Protein 5YAX (pdb70)

Solvent-accessible surface area: 19482 Å² total; per-residue (Å²): 207,24,124,12,120,20,67,34,74,36,111,12,141,60,95,100,64,0,50,1,45,0,20,12,63,60,35,53,1,38,23,133,68,0,10,0,3,0,0,8,34,5,64,23,73,2,20,40,9,0,0,40,0,41,66,80,90,137,76,58,71,41,32,15,104,84,2,120,113,51,6,51,2,67,45,49,84,108,148,38,41,0,14,0,35,0,54,66,3,51,85,112,0,36,2,43,0,11,0,0,27,5,45,166,36,4,4,51,31,32,3,150,25,21,88,0,54,4,87,74,56,4,7,3,44,5,59,23,68,3,75,75,52,90,138,14,80,1,58,1,46,11,28,86,30,0,0,33,67,78,134,0,13,0,0,14,12,75,53,63,68,17,3,99,12,3,0,68,14,26,95,96,89,31,119,74,13,59,115,30,6,42,13,60,69,91,54,57,46,2,32,0,7,0,75,27,1,87,71,115,1,44,10,38,0,1,0,4,0,64,4,53,94,69,64,5,19,4,9,7,26,2,0,71,3,12,10,136,208,24,110,10,147,37,70,39,62,46,89,11,104,46,82,99,60,0,62,1,46,0,23,13,72,64,35,58,1,39,22,173,50,0,0,0,2,0,0,3,27,7,34,13,30,21,11,19,8,2,0,2,0,18,74,52,105,129,74,54,68,37,44,10,94,64,1,113,113,57,9,47,0,84,34,46,84,101,144,35,38,0,35,2,71,2,53,57,0,56,19,69,2,11,0,18,0,10,0,0,22,1,66,94,7,5,5,47,27,28,1,172,25,22,66,0,32,0,16,98,90,70,33,6,86,15,45,69,60,20,64,4,55,86,61,88,157,16,82,1,61,1,53,28,45,82,30,2,0,35,52,29,71,0,8,0,0,13,12,88,59,83,77,16,3,112,17,3,0,55,14,25,88,88,87,32,122,77,13,62,111,45,8,38,12,59,59,86,56,54,47,3,39,0,6,0,48,31,3,64,73,129,2,74,8,14,0,19,0,3,0,19,1,59,86,49,60,5,18,4,8,2,50,12,0,55,3,53,21,127,10,86,3,18,92,20,53,70

InterPro domains:
  IPR000349 Large envelope protein S [MF_04075] (12-400)
  IPR000349 Large envelope protein S [PF00695] (1-400)

B-factor: mean 15.21, std 7.76, range [2.43, 72.55]

Radius of gyration: 22.63 Å; Cα contacts (8 Å, |Δi|>4): 1446; chains: 3; bounding box: 68×48×47 Å

Structure (mmCIF, N/CA/C/O backbone):
data_5YAX
#
_entry.id   5YAX
#
_cell.length_a   142.670
_cell.length_b   55.662
_cell.length_c   67.696
_cell.angle_alpha   90.00
_cell.angle_beta   90.00
_cell.angle_gamma   90.00
#
_symmetry.space_group_name_H-M   'P 21 21 2'
#
loop_
_entity.id
_entity.type
_entity.pdbx_description
1 polymer 'scFv1 antibody'
2 polymer 'Large envelope protein'
3 non-polymer 'SODIUM ION'
4 water water
#
loop_
_atom_site.group_PDB
_atom_site.id
_atom_site.type_symbol
_atom_site.label_atom_id
_atom_site.label_alt_id
_atom_site.label_comp_id
_atom_site.label_asym_id
_atom_site.label_entity_id
_atom_site.label_seq_id
_atom_site.pdbx_PDB_ins_code
_atom_site.Cartn_x
_atom_site.Cartn_y
_atom_site.Cartn_z
_atom_site.occupancy
_atom_site.B_iso_or_equiv
_atom_site.auth_seq_id
_atom_site.auth_comp_id
_atom_site.auth_asym_id
_atom_site.auth_atom_id
_atom_site.pdbx_PDB_model_num
ATOM 1 N N . GLN A 1 2 ? -54.054 -7.983 28.216 1.00 24.55 1 GLN A N 1
ATOM 2 C CA . GLN A 1 2 ? -54.647 -7.588 29.487 1.00 31.73 1 GLN A CA 1
ATOM 3 C C . GLN A 1 2 ? -54.356 -8.628 30.565 1.00 31.94 1 GLN A C 1
ATOM 4 O O . GLN A 1 2 ? -54.312 -8.312 31.754 1.00 26.20 1 GLN A O 1
ATOM 10 N N . VAL A 1 3 ? -54.155 -9.871 30.138 1.00 23.45 2 VAL A N 1
ATOM 11 C CA . VAL A 1 3 ? -53.806 -10.951 31.053 1.00 20.97 2 VAL A CA 1
ATOM 12 C C . VAL A 1 3 ? -52.299 -10.988 31.283 1.00 18.11 2 VAL A C 1
ATOM 13 O O . VAL A 1 3 ? -51.518 -10.954 30.333 1.00 23.18 2 VAL A O 1
ATOM 17 N N . GLN A 1 4 ? -51.893 -11.056 32.547 1.00 17.55 3 GLN A N 1
ATOM 18 C CA . GLN A 1 4 ? -50.475 -11.079 32.887 1.00 15.12 3 GLN A CA 1
ATOM 19 C C . GLN A 1 4 ? -50.115 -12.299 33.725 1.00 12.60 3 GLN A C 1
ATOM 20 O O . GLN A 1 4 ? -50.768 -12.595 34.726 1.00 9.47 3 GLN A O 1
ATOM 26 N N . LEU A 1 5 ? -49.068 -13.003 33.308 1.00 13.35 4 LEU A N 1
ATOM 27 C CA . LEU A 1 5 ? -48.579 -14.161 34.044 1.00 9.36 4 LEU A CA 1
ATOM 28 C C . LEU A 1 5 ? -47.275 -13.829 34.759 1.00 13.78 4 LEU A C 1
ATOM 29 O O . LEU A 1 5 ? -46.290 -13.449 34.126 1.00 15.88 4 LEU A O 1
ATOM 34 N N . GLN A 1 6 ? -47.274 -13.971 36.079 1.00 11.61 5 GLN A N 1
ATOM 35 C CA . GLN A 1 6 ? -46.087 -13.683 36.874 1.00 12.32 5 GLN A CA 1
ATOM 36 C C . GLN A 1 6 ? -45.398 -14.960 37.334 1.00 12.80 5 GLN A C 1
ATOM 37 O O . GLN A 1 6 ? -45.971 -15.750 38.084 1.00 14.54 5 GLN A O 1
ATOM 43 N N . GLN A 1 7 ? -44.163 -15.155 36.883 1.00 11.69 6 GLN A N 1
ATOM 44 C CA . GLN A 1 7 ? -43.394 -16.337 37.251 1.00 12.70 6 GLN A CA 1
ATOM 45 C C . GLN A 1 7 ? -42.492 -16.063 38.448 1.00 14.57 6 GLN A C 1
ATOM 46 O O . GLN A 1 7 ? -41.997 -14.950 38.625 1.00 21.37 6 GLN A O 1
ATOM 52 N N . SER A 1 8 ? -42.281 -17.091 39.263 1.00 15.87 7 SER A N 1
ATOM 53 C CA . SER A 1 8 ? -41.407 -16.987 40.423 1.00 15.94 7 SER A CA 1
ATOM 54 C C . SER A 1 8 ? -40.930 -18.368 40.859 1.00 19.03 7 SER A C 1
ATOM 55 O O . SER A 1 8 ? -41.590 -19.373 40.595 1.00 18.54 7 SER A O 1
ATOM 58 N N . GLY A 1 9 ? -39.782 -18.411 41.525 1.00 23.04 8 GLY A N 1
ATOM 59 C CA . GLY A 1 9 ? -39.219 -19.666 41.989 1.00 20.18 8 GLY A CA 1
ATOM 60 C C . GLY A 1 9 ? -37.703 -19.662 41.972 1.00 18.75 8 GLY A C 1
ATOM 61 O O . GLY A 1 9 ? -37.091 -18.800 41.340 1.00 16.12 8 GLY A O 1
ATOM 62 N N . PRO A 1 10 ? -37.090 -20.629 42.672 1.00 22.26 9 PRO A N 1
ATOM 63 C CA . PRO A 1 10 ? -35.632 -20.770 42.772 1.00 20.44 9 PRO A CA 1
ATOM 64 C C . PRO A 1 10 ? -34.956 -20.919 41.412 1.00 22.94 9 PRO A C 1
ATOM 65 O O . PRO A 1 10 ? -35.529 -21.509 40.496 1.00 18.17 9 PRO A O 1
ATOM 69 N N . GLY A 1 11 ? -33.745 -20.384 41.292 1.00 25.85 11 GLY A N 1
ATOM 70 C CA . GLY A 1 11 ? -32.987 -20.476 40.058 1.00 24.03 11 GLY A CA 1
ATOM 71 C C . GLY A 1 11 ? -32.040 -21.659 40.049 1.00 20.60 11 GLY A C 1
ATOM 72 O O . GLY A 1 11 ? -31.716 -22.200 38.992 1.00 23.45 11 GLY A O 1
ATOM 73 N N . LEU A 1 12 ? -31.589 -22.060 41.233 1.00 19.72 12 LEU A N 1
ATOM 74 C CA . LEU A 1 12 ? -30.699 -23.208 41.357 1.00 24.77 12 LEU A CA 1
ATOM 75 C C . LEU A 1 12 ? -31.309 -24.280 42.251 1.00 20.60 12 LEU A C 1
ATOM 76 O O . LEU A 1 12 ? -31.679 -24.012 43.394 1.00 20.89 12 LEU A O 1
ATOM 81 N N . VAL A 1 13 ? -31.409 -25.495 41.722 1.00 15.00 13 VAL A N 1
ATOM 82 C CA . VAL A 1 13 ? -31.983 -26.611 42.463 1.00 17.47 13 VAL A CA 1
ATOM 83 C C . VAL A 1 13 ? -31.002 -27.776 42.551 1.00 20.99 13 VAL A C 1
ATOM 84 O O . VAL A 1 13 ? -30.425 -28.188 41.545 1.00 20.88 13 VAL A O 1
ATOM 88 N N . LYS A 1 14 ? -30.810 -28.297 43.759 1.00 23.89 14 LYS A N 1
ATOM 89 C CA . LYS A 1 14 ? -29.970 -29.471 43.958 1.00 21.70 14 LYS A CA 1
ATOM 90 C C . LYS A 1 14 ? -30.655 -30.707 43.386 1.00 21.09 14 LYS A C 1
ATOM 91 O O . LYS A 1 14 ? -31.879 -30.816 43.438 1.00 23.04 14 LYS A O 1
ATOM 97 N N . PRO A 1 15 ? -29.866 -31.636 42.824 1.00 24.87 15 PRO A N 1
ATOM 98 C CA . PRO A 1 15 ? -30.397 -32.887 42.270 1.00 23.26 15 PRO A CA 1
ATOM 99 C C . PRO A 1 15 ? -31.171 -33.704 43.303 1.00 23.04 15 PRO A C 1
ATOM 100 O O . PRO A 1 15 ? -30.998 -33.489 44.504 1.00 25.88 15 PRO A O 1
ATOM 104 N N . SER A 1 16 ? -32.019 -34.614 42.828 1.00 18.85 16 SER A N 1
ATOM 105 C CA . SER A 1 16 ? -32.837 -35.471 43.687 1.00 25.89 16 SER A CA 1
ATOM 106 C C . SER A 1 16 ? -33.790 -34.667 44.572 1.00 26.84 16 SER A C 1
ATOM 107 O O . SER A 1 16 ? -34.292 -35.172 45.577 1.00 27.48 16 SER A O 1
ATOM 110 N N . GLN A 1 17 ? -34.040 -33.418 44.190 1.00 21.83 17 GLN A N 1
ATOM 111 C CA . GLN A 1 17 ? -34.950 -32.554 44.932 1.00 18.48 17 GLN A CA 1
ATOM 112 C C . GLN A 1 17 ? -36.097 -32.090 44.040 1.00 17.88 17 GLN A C 1
ATOM 113 O O . GLN A 1 17 ? -36.185 -32.480 42.876 1.00 18.26 17 GLN A O 1
ATOM 119 N N . THR A 1 18 ? -36.968 -31.251 44.590 1.00 17.81 18 THR A N 1
ATOM 120 C CA . THR A 1 18 ? -38.157 -30.805 43.872 1.00 17.73 18 THR A CA 1
ATOM 121 C C . THR A 1 18 ? -38.030 -29.365 43.380 1.00 12.00 18 THR A C 1
ATOM 122 O O . THR A 1 18 ? -37.648 -28.472 44.135 1.00 8.47 18 THR A O 1
ATOM 126 N N . LEU A 1 19 ? -38.348 -29.150 42.108 1.00 12.84 19 LEU A N 1
ATOM 127 C CA . LEU A 1 19 ? -38.399 -27.805 41.549 1.00 13.32 19 LEU A CA 1
ATOM 128 C C . LEU A 1 19 ? -39.800 -27.222 41.696 1.00 14.09 19 LEU A C 1
ATOM 129 O O . LEU A 1 19 ? -40.763 -27.756 41.148 1.00 16.79 19 LEU A O 1
ATOM 134 N N . SER A 1 20 ? -39.909 -26.127 42.441 1.00 12.81 20 SER A N 1
ATOM 135 C CA . SER A 1 20 ? -41.193 -25.463 42.634 1.00 13.09 20 SER A CA 1
ATOM 136 C C . SER A 1 20 ? -41.227 -24.110 41.929 1.00 12.52 20 SER A C 1
ATOM 137 O O . SER A 1 20 ? -40.491 -23.192 42.290 1.00 11.78 20 SER A O 1
ATOM 140 N N . LEU A 1 21 ? -42.084 -23.999 40.920 1.00 15.40 21 LEU A N 1
ATOM 141 C CA . LEU A 1 21 ? -42.245 -22.755 40.174 1.00 11.94 21 LEU A CA 1
ATOM 142 C C . LEU A 1 21 ? -43.709 -22.336 40.148 1.00 10.68 21 LEU A C 1
ATOM 143 O O . LEU A 1 21 ? -44.579 -23.136 39.813 1.00 12.42 21 LEU A O 1
ATOM 148 N N . THR A 1 22 ? -43.979 -21.083 40.498 1.00 11.80 22 THR A N 1
ATOM 149 C CA . THR A 1 22 ? -45.350 -20.588 40.550 1.00 10.95 22 THR A CA 1
ATOM 150 C C . THR A 1 22 ? -45.652 -19.633 39.404 1.00 14.86 22 THR A C 1
ATOM 151 O O . THR A 1 22 ? -44.771 -18.913 38.934 1.00 13.62 22 THR A O 1
ATOM 155 N N . CYS A 1 23 ? -46.903 -19.623 38.959 1.00 17.18 23 CYS A N 1
ATOM 156 C CA . CYS A 1 23 ? -47.311 -18.705 37.905 1.00 12.36 23 CYS A CA 1
ATOM 157 C C . CYS A 1 23 ? -48.535 -17.911 38.339 1.00 15.18 23 CYS A C 1
ATOM 158 O O . CYS A 1 23 ? -49.667 -18.401 38.267 1.00 10.09 23 CYS A O 1
ATOM 161 N N . GLY A 1 24 ? -48.290 -16.688 38.802 1.00 9.60 24 GLY A N 1
ATOM 162 C CA . GLY A 1 24 ? -49.351 -15.820 39.272 1.00 6.78 24 GLY A CA 1
ATOM 163 C C . GLY A 1 24 ? -50.192 -15.267 38.141 1.00 7.13 24 GLY A C 1
ATOM 164 O O . GLY A 1 24 ? -49.664 -14.735 37.165 1.00 9.93 24 GLY A O 1
ATOM 165 N N . ILE A 1 25 ? 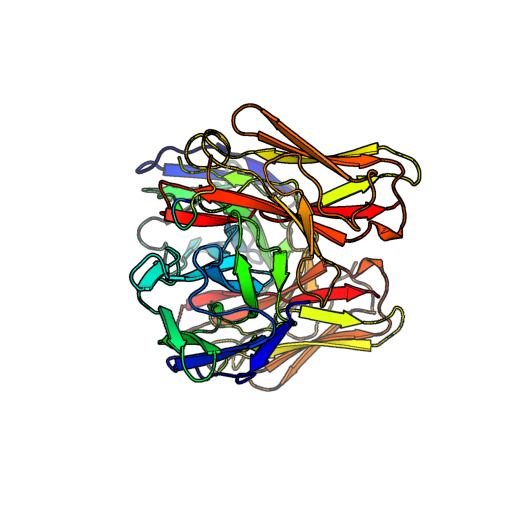-51.508 -15.386 38.278 1.00 6.15 25 ILE A N 1
ATOM 166 C CA . ILE A 1 25 ? -52.428 -14.949 37.237 1.00 7.73 25 ILE A CA 1
ATOM 167 C C . ILE A 1 25 ? -53.203 -13.703 37.648 1.00 10.06 25 ILE A C 1
ATOM 168 O O . ILE A 1 25 ? -53.751 -13.634 38.748 1.00 7.71 25 ILE A O 1
ATOM 173 N N . SER A 1 26 ? -53.242 -12.721 36.754 1.00 8.34 26 SER A N 1
ATOM 174 C CA . SER A 1 26 ? -54.036 -11.518 36.960 1.00 13.37 26 SER A CA 1
ATOM 175 C C . SER A 1 26 ? -54.661 -11.082 35.638 1.00 14.65 26 SER A C 1
ATOM 176 O O . SER A 1 26 ? -54.033 -11.181 34.583 1.00 14.95 26 SER A O 1
ATOM 179 N N . GLY A 1 27 ? -55.901 -10.607 35.700 1.00 10.33 27 GLY A N 1
ATOM 180 C CA . GLY A 1 27 ? -56.629 -10.226 34.505 1.00 11.32 27 GLY A CA 1
ATOM 181 C C . GLY A 1 27 ? -57.409 -11.396 33.941 1.00 13.42 27 GLY A C 1
ATOM 182 O O . GLY A 1 27 ? -58.128 -11.263 32.950 1.00 10.31 27 GLY A O 1
ATOM 183 N N . ASP A 1 28 ? -57.263 -12.550 34.584 1.00 12.03 28 ASP A N 1
ATOM 184 C CA . ASP A 1 28 ? -57.955 -13.763 34.170 1.00 9.81 28 ASP A CA 1
ATOM 185 C C . ASP A 1 28 ? -58.141 -14.679 35.374 1.00 12.51 28 ASP A C 1
ATOM 186 O O . ASP A 1 28 ? -57.530 -14.468 36.422 1.00 10.88 28 ASP A O 1
ATOM 191 N N . SER A 1 29 ? -58.986 -15.694 35.225 1.00 10.54 29 SER A N 1
ATOM 192 C CA . SER A 1 29 ? -59.239 -16.636 36.308 1.00 11.48 29 SER A CA 1
ATOM 193 C C . SER A 1 29 ? -58.626 -17.999 36.009 1.00 11.83 29 SER A C 1
ATOM 194 O O . SER A 1 29 ? -58.643 -18.461 34.869 1.00 12.54 29 SER A O 1
ATOM 197 N N . VAL A 1 30 ? -58.089 -18.640 37.042 1.00 10.77 30 VAL A N 1
ATOM 198 C CA . VAL A 1 30 ? -57.490 -19.961 36.899 1.00 10.03 30 VAL A CA 1
ATOM 199 C C . VAL A 1 30 ? -58.573 -21.003 36.614 1.00 11.08 30 VAL A C 1
ATOM 200 O O . VAL A 1 30 ? -58.293 -22.090 36.108 1.00 9.08 30 VAL A O 1
ATOM 204 N N . SER A 1 31 ? -59.81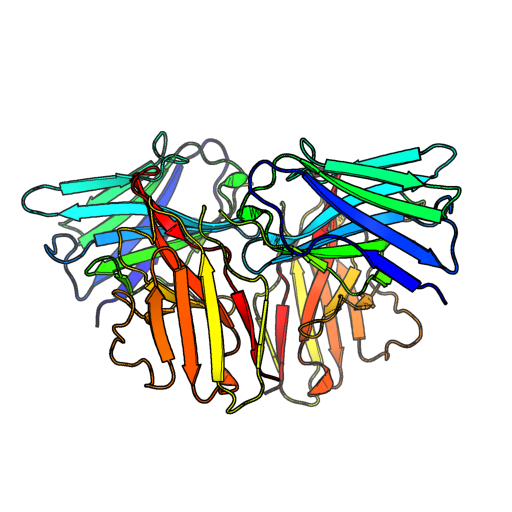8 -20.652 36.923 1.00 14.74 31 SER A N 1
ATOM 205 C CA . SER A 1 31 ? -60.949 -21.546 36.707 1.00 14.04 31 SER A CA 1
ATOM 206 C C . SER A 1 31 ? -61.666 -21.250 35.390 1.00 8.19 31 SER A C 1
ATOM 207 O O . SER A 1 31 ? -62.802 -21.678 35.187 1.00 7.68 31 SER A O 1
ATOM 210 N N . SER A 1 32 ? -60.999 -20.518 34.501 1.00 7.39 34 SER A N 1
ATOM 211 C CA . SER A 1 32 ? -61.594 -20.131 33.225 1.00 8.76 34 SER A CA 1
ATOM 212 C C . SER A 1 32 ? -61.910 -21.348 32.358 1.00 12.12 34 SER A C 1
ATOM 213 O O . SER A 1 32 ? -61.061 -22.216 32.150 1.00 7.88 34 SER A O 1
ATOM 216 N N . LYS A 1 33 ? -63.139 -21.397 31.852 1.00 10.96 35 LYS A N 1
ATOM 217 C CA . LYS A 1 33 ? -63.620 -22.539 31.081 1.00 12.45 35 LYS A CA 1
ATOM 218 C C . LYS A 1 33 ? -63.079 -22.558 29.654 1.00 12.49 35 LYS A C 1
ATOM 219 O O . LYS A 1 33 ? -63.237 -23.547 28.939 1.00 8.90 35 LYS A O 1
ATOM 225 N N . SER A 1 34 ? -62.447 -21.465 29.239 1.00 12.73 36 SER A N 1
ATOM 226 C CA . SER A 1 34 ? -61.929 -21.362 27.878 1.00 12.07 36 SER A CA 1
ATOM 227 C C . SER A 1 34 ? -60.405 -21.330 27.854 1.00 13.86 36 SER A C 1
ATOM 228 O O . SER A 1 34 ? -59.796 -21.269 26.786 1.00 16.26 36 SER A O 1
ATOM 231 N N . ALA A 1 35 ? -59.794 -21.376 29.032 1.00 8.31 37 ALA A N 1
ATOM 232 C CA . ALA A 1 35 ? -58.345 -21.262 29.136 1.00 10.72 37 ALA A CA 1
ATOM 233 C C . ALA A 1 35 ? -57.692 -22.530 29.679 1.00 11.91 37 ALA A C 1
ATOM 234 O O . ALA A 1 35 ? -58.299 -23.283 30.441 1.00 8.08 37 ALA A O 1
ATOM 236 N N . ALA A 1 36 ? -56.448 -22.754 29.269 1.00 13.08 38 ALA A N 1
ATOM 237 C CA . ALA A 1 36 ? -55.627 -23.828 29.811 1.00 10.84 38 ALA A CA 1
ATOM 238 C C . ALA A 1 36 ? -54.316 -23.240 30.316 1.00 10.81 38 ALA A C 1
ATOM 239 O O . ALA A 1 36 ? -53.825 -22.252 29.773 1.00 13.35 38 ALA A O 1
ATOM 241 N N . TRP A 1 37 ? -53.750 -23.842 31.356 1.00 7.86 39 TRP A N 1
ATOM 242 C CA . TRP A 1 37 ? -52.554 -23.291 31.981 1.00 7.35 39 TRP A CA 1
ATOM 243 C C . TRP A 1 37 ? -51.369 -24.239 31.843 1.00 6.97 39 TRP A C 1
ATOM 244 O O . TRP A 1 37 ? -51.309 -25.282 32.494 1.00 6.80 39 TRP A O 1
ATOM 255 N N . ASN A 1 38 ? -50.424 -23.855 30.990 1.00 6.91 40 ASN A N 1
ATOM 256 C CA . ASN A 1 38 ? -49.347 -24.741 30.567 1.00 6.79 40 ASN A CA 1
ATOM 257 C C . ASN A 1 38 ? -47.986 -24.417 31.176 1.00 7.88 40 ASN A C 1
ATOM 258 O O . ASN A 1 38 ? -47.761 -23.321 31.688 1.00 5.62 40 ASN A O 1
ATOM 263 N N . TRP A 1 39 ? -47.085 -25.391 31.107 1.00 6.52 41 TRP A N 1
ATOM 264 C CA . TRP A 1 39 ? -45.688 -25.192 31.471 1.00 5.96 41 TRP A CA 1
ATOM 265 C C . TRP A 1 39 ? -44.789 -25.713 30.356 1.00 6.14 41 TRP A C 1
ATOM 266 O O . TRP A 1 39 ? -44.892 -26.871 29.954 1.00 7.12 41 TRP A O 1
ATOM 277 N N . ILE A 1 40 ? -43.918 -24.849 29.849 1.00 7.43 42 ILE A N 1
ATOM 278 C CA . ILE A 1 40 ? -43.001 -25.223 28.780 1.00 7.15 42 ILE A CA 1
ATOM 279 C C . ILE A 1 40 ? -41.573 -24.871 29.176 1.00 7.99 42 ILE A C 1
ATOM 280 O O . ILE A 1 40 ? -41.320 -23.789 29.701 1.00 8.25 42 ILE A O 1
ATOM 285 N N . ARG A 1 41 ? -40.641 -25.787 28.936 1.00 8.26 43 ARG A N 1
ATOM 286 C CA . ARG A 1 41 ? -39.237 -25.504 29.206 1.00 8.42 43 ARG A CA 1
ATOM 287 C C . ARG A 1 41 ? -38.423 -25.522 27.919 1.00 8.51 43 ARG A C 1
ATOM 288 O O . ARG A 1 41 ? -38.772 -26.209 26.959 1.00 10.57 43 ARG A O 1
ATOM 296 N N . GLN A 1 42 ? -37.340 -24.754 27.904 1.00 9.49 44 GLN A N 1
ATOM 297 C CA . GLN A 1 42 ? -36.490 -24.661 26.726 1.00 13.08 44 GLN A CA 1
ATOM 298 C C . GLN A 1 42 ? -35.047 -25.009 27.072 1.00 13.57 44 GLN A C 1
ATOM 299 O O . GLN A 1 42 ? -34.279 -24.153 27.511 1.00 14.54 44 GLN A O 1
ATOM 305 N N . SER A 1 43 ? -34.691 -26.274 26.876 1.00 21.37 45 SER A N 1
ATOM 306 C CA . SER A 1 43 ? -33.340 -26.746 27.146 1.00 17.90 45 SER A CA 1
ATOM 307 C C . SER A 1 43 ? -32.340 -26.100 26.194 1.00 17.51 45 SER A C 1
ATOM 308 O O . SER A 1 43 ? -32.630 -25.926 25.011 1.00 19.97 45 SER A O 1
ATOM 311 N N . PRO A 1 44 ? -31.155 -25.743 26.712 1.00 21.85 46 PRO A N 1
ATOM 312 C CA . PRO A 1 44 ? -30.112 -25.096 25.907 1.00 16.21 46 PRO A CA 1
ATOM 313 C C . PRO A 1 44 ? -29.535 -26.007 24.825 1.00 21.64 46 PRO A C 1
ATOM 314 O O . PRO A 1 44 ? -28.762 -25.539 23.989 1.00 20.89 46 PRO A O 1
ATOM 318 N N . SER A 1 45 ? -29.908 -27.284 24.838 1.00 22.15 47 SER A N 1
ATOM 319 C CA . SER A 1 45 ? -29.388 -28.235 23.862 1.00 24.52 47 SER A CA 1
ATOM 320 C C . SER A 1 45 ? -30.471 -29.151 23.294 1.00 25.45 47 SER A C 1
ATOM 321 O O . SER A 1 45 ? -30.178 -30.034 22.489 1.00 28.36 47 SER A O 1
ATOM 324 N N . ARG A 1 46 ? -31.717 -28.941 23.708 1.00 23.80 48 ARG A N 1
ATOM 325 C CA . ARG A 1 46 ? -32.822 -29.772 23.233 1.00 18.94 48 ARG A CA 1
ATOM 326 C C . ARG A 1 46 ? -33.973 -28.943 22.663 1.00 18.18 48 ARG A C 1
ATOM 327 O O . ARG A 1 46 ? -34.710 -29.412 21.796 1.00 22.22 48 ARG A O 1
ATOM 335 N N . GLY A 1 47 ? -34.129 -27.718 23.155 1.00 20.20 49 GLY A N 1
ATOM 336 C CA . GLY A 1 47 ? -35.132 -26.810 22.624 1.00 18.99 49 GLY A CA 1
ATOM 337 C C . GLY A 1 47 ? -36.455 -26.823 23.367 1.00 17.98 49 GLY A C 1
ATOM 338 O O . GLY A 1 47 ? -36.526 -27.244 24.523 1.00 13.78 49 GLY A O 1
ATOM 339 N N . LEU A 1 48 ? -37.505 -26.356 22.695 1.00 15.95 50 LEU A N 1
ATOM 340 C CA . LEU A 1 48 ? -38.839 -26.268 23.286 1.00 11.19 50 LEU A CA 1
ATOM 341 C C . LEU A 1 48 ? -39.368 -27.637 23.700 1.00 14.04 50 LEU A C 1
ATOM 342 O O . LEU A 1 48 ? -39.250 -28.611 22.956 1.00 14.51 50 LEU A O 1
ATOM 347 N N . GLU A 1 49 ? -39.958 -27.700 24.889 1.00 10.33 51 GLU A N 1
ATOM 348 C CA . GLU A 1 49 ? -40.440 -28.962 25.435 1.00 13.32 51 GLU A CA 1
ATOM 349 C C . GLU A 1 49 ? -41.676 -28.759 26.307 1.00 11.75 51 GLU A C 1
ATOM 350 O O . GLU A 1 49 ? -41.585 -28.250 27.425 1.00 13.01 51 GLU A O 1
ATOM 356 N N . TRP A 1 50 ? -42.831 -29.160 25.786 1.00 7.98 52 TRP A N 1
ATOM 357 C CA . TRP A 1 50 ? -44.087 -29.040 26.516 1.00 8.22 52 TRP A CA 1
ATOM 358 C C . TRP A 1 50 ? -44.126 -30.011 27.691 1.00 8.98 52 TRP A C 1
ATOM 359 O O . TRP A 1 50 ? -43.988 -31.221 27.514 1.00 7.91 52 TRP A O 1
ATOM 370 N N . LEU A 1 51 ? -44.316 -29.473 28.892 1.00 6.43 53 LEU A N 1
ATOM 371 C CA . LEU A 1 51 ? -44.297 -30.286 30.102 1.00 9.28 53 LEU A CA 1
ATOM 372 C C . LEU A 1 51 ? -45.688 -30.776 30.486 1.00 10.63 53 LEU A C 1
ATOM 373 O O . LEU A 1 51 ? -45.876 -31.953 30.793 1.00 8.76 53 LEU A O 1
ATOM 378 N N . GLY A 1 52 ? -46.662 -29.872 30.472 1.00 9.35 54 GLY A N 1
ATOM 379 C CA . GLY A 1 52 ? -48.022 -30.236 30.818 1.00 10.62 54 GLY A CA 1
ATOM 380 C C . GLY A 1 52 ? -48.977 -29.064 30.916 1.00 8.20 54 GLY A C 1
ATOM 381 O O . GLY A 1 52 ? -48.596 -27.916 30.696 1.00 10.30 54 GLY A O 1
ATOM 382 N N . ARG A 1 53 ? -50.228 -29.360 31.253 1.00 8.84 55 ARG A N 1
ATOM 383 C CA . ARG A 1 53 ? -51.250 -28.331 31.395 1.00 10.22 55 ARG A CA 1
ATOM 384 C C . ARG A 1 53 ? -52.299 -28.727 32.428 1.00 8.07 55 ARG A C 1
ATOM 385 O O . ARG A 1 53 ? -52.467 -29.906 32.737 1.00 10.84 55 ARG A O 1
ATOM 393 N N . THR A 1 54 ? -53.001 -27.731 32.959 1.00 6.34 56 THR A N 1
ATOM 394 C CA . THR A 1 54 ? -54.140 -27.976 33.834 1.00 6.60 56 THR A CA 1
ATOM 395 C C . THR A 1 54 ? -55.267 -27.010 33.477 1.00 8.87 56 THR A C 1
ATOM 396 O O . THR A 1 54 ? -55.021 -25.853 33.131 1.00 8.85 56 THR A O 1
ATOM 400 N N . TYR A 1 55 ? -56.504 -27.494 33.537 1.00 9.95 57 TYR A N 1
ATOM 401 C CA . TYR A 1 55 ? -57.654 -26.671 33.180 1.00 10.21 57 TYR A CA 1
ATOM 402 C C . TYR A 1 55 ? -58.939 -27.189 33.817 1.00 10.49 57 TYR A C 1
ATOM 403 O O . TYR A 1 55 ? -58.992 -28.319 34.303 1.00 9.36 57 TYR A O 1
ATOM 412 N N . TYR A 1 56 ? -59.973 -26.353 33.807 1.00 10.75 58 TYR A N 1
ATOM 413 C CA . TYR A 1 56 ? -61.217 -26.657 34.504 1.00 14.03 58 TYR A CA 1
ATOM 414 C C . TYR A 1 56 ? -62.433 -26.593 33.582 1.00 12.70 58 TYR A C 1
ATOM 415 O O . TYR A 1 56 ? -62.732 -25.549 33.002 1.00 15.74 58 TYR A O 1
ATOM 424 N N . ARG A 1 57 ? -63.124 -27.721 33.451 1.00 14.54 59 ARG A N 1
ATOM 425 C CA . ARG A 1 57 ? -64.354 -27.807 32.669 1.00 16.26 59 ARG A CA 1
ATOM 426 C C . ARG A 1 57 ? -65.421 -28.537 33.479 1.00 21.91 59 ARG A C 1
ATOM 427 O O . ARG A 1 57 ? -65.744 -29.689 33.186 1.00 22.33 59 ARG A O 1
ATOM 435 N N . SER A 1 58 ? -65.947 -27.866 34.505 1.00 21.80 61 SER A N 1
ATOM 436 C CA . SER A 1 58 ? -66.841 -28.476 35.498 1.00 32.91 61 SER A CA 1
ATOM 437 C C . SER A 1 58 ? -66.145 -29.634 36.218 1.00 28.57 61 SER A C 1
ATOM 438 O O . SER A 1 58 ? -66.785 -30.436 36.901 1.00 17.23 61 SER A O 1
ATOM 441 N N . LYS A 1 59 ? -64.825 -29.685 36.061 1.00 28.88 62 LYS A N 1
ATOM 442 C CA . LYS A 1 59 ? -63.963 -30.715 36.626 1.00 20.14 62 LYS A CA 1
ATOM 443 C C . LYS A 1 59 ? -62.529 -30.373 36.248 1.00 18.14 62 LYS A C 1
ATOM 444 O O . LYS A 1 59 ? -62.257 -30.026 35.100 1.00 18.68 62 LYS A O 1
ATOM 450 N N . TRP A 1 60 ? -61.613 -30.455 37.206 1.00 13.72 63 TRP A N 1
ATOM 451 C CA . TRP A 1 60 ? -60.214 -30.155 36.926 1.00 12.90 63 TRP A CA 1
ATOM 452 C C . TRP A 1 60 ? -59.567 -31.260 36.099 1.00 14.24 63 TRP A C 1
ATOM 453 O O . TRP A 1 60 ? -59.798 -32.445 36.339 1.00 17.81 63 TRP A O 1
ATOM 464 N N . HIS A 1 61 ? -58.762 -30.862 35.119 1.00 12.15 64 HIS A N 1
ATOM 465 C CA . HIS A 1 61 ? -58.049 -31.813 34.275 1.00 13.93 64 HIS A CA 1
ATOM 466 C C . HIS A 1 61 ? -56.541 -31.638 34.404 1.00 11.94 64 HIS A C 1
ATOM 467 O O . HIS A 1 61 ? -56.059 -30.560 34.752 1.00 9.98 64 HIS A O 1
ATOM 474 N N . ASN A 1 62 ? -55.801 -32.705 34.123 1.00 14.50 65 ASN A N 1
ATOM 475 C CA . ASN A 1 62 ? -54.344 -32.660 34.169 1.00 17.22 65 ASN A CA 1
ATOM 476 C C . ASN A 1 62 ? -53.713 -33.492 33.060 1.00 18.85 65 ASN A C 1
ATOM 477 O O . ASN A 1 62 ? -53.765 -34.722 33.085 1.00 14.86 65 ASN A O 1
ATOM 482 N N . ASP A 1 63 ? -53.122 -32.811 32.084 1.00 16.98 66 ASP A N 1
ATOM 483 C CA . ASP A 1 63 ? -52.422 -33.478 30.993 1.00 12.61 66 ASP A CA 1
ATOM 484 C C . ASP A 1 63 ? -50.920 -33.274 31.134 1.00 12.98 66 ASP A C 1
ATOM 485 O O . ASP A 1 63 ? -50.457 -32.153 31.332 1.00 12.39 66 ASP A O 1
ATOM 490 N N . TYR A 1 64 ? -50.163 -34.361 31.034 1.00 13.16 67 TYR A N 1
ATOM 491 C CA . TYR A 1 64 ? -48.718 -34.304 31.221 1.00 11.11 67 TYR A CA 1
ATOM 492 C C . TYR A 1 64 ? -47.973 -34.980 30.074 1.00 12.53 67 TYR A C 1
ATOM 493 O O . TYR A 1 64 ? -48.494 -35.894 29.435 1.00 11.51 67 TYR A O 1
ATOM 502 N N . ALA A 1 65 ? -46.751 -34.524 29.818 1.00 8.94 68 ALA A N 1
ATOM 503 C CA . ALA A 1 65 ? -45.899 -35.156 28.819 1.00 10.12 68 ALA A CA 1
ATOM 504 C C . ALA A 1 65 ? -45.449 -36.526 29.312 1.00 10.66 68 ALA A C 1
ATOM 505 O O . ALA A 1 65 ? -45.327 -36.750 30.515 1.00 10.97 68 ALA A O 1
ATOM 507 N N . VAL A 1 66 ? -45.205 -37.438 28.377 1.00 8.12 69 VAL A N 1
ATOM 508 C CA . VAL A 1 66 ? -44.815 -38.802 28.716 1.00 13.63 69 VAL A CA 1
ATOM 509 C C . VAL A 1 66 ? -43.473 -38.844 29.446 1.00 12.63 69 VAL A C 1
ATOM 510 O O . VAL A 1 66 ? -43.297 -39.602 30.401 1.00 7.84 69 VAL A O 1
ATOM 514 N N . SER A 1 67 ? -42.538 -38.010 29.005 1.00 10.41 70 SER A N 1
ATOM 515 C CA . SER A 1 67 ? -41.174 -38.037 29.526 1.00 8.97 70 SER A CA 1
ATOM 516 C C . SER A 1 67 ? -41.040 -37.438 30.926 1.00 12.86 70 SER A C 1
ATOM 517 O O . SER A 1 67 ? -39.955 -37.457 31.507 1.00 19.20 70 SER A O 1
ATOM 520 N N . VAL A 1 68 ? -42.132 -36.905 31.468 1.00 14.53 71 VAL A N 1
ATOM 521 C CA . VAL A 1 68 ? -42.098 -36.296 32.797 1.00 11.16 71 VAL A CA 1
ATOM 522 C C . VAL A 1 68 ? -43.286 -36.709 33.661 1.00 11.68 71 VAL A C 1
ATOM 523 O O . VAL A 1 68 ? -43.388 -36.301 34.817 1.00 11.52 71 VAL A O 1
ATOM 527 N N . LYS A 1 69 ? -44.171 -37.529 33.101 1.00 12.21 72 LYS A N 1
ATOM 528 C CA . LYS A 1 69 ? -45.440 -37.869 33.743 1.00 13.71 72 LYS A CA 1
ATOM 529 C C . LYS A 1 69 ? -45.275 -38.537 35.110 1.00 15.76 72 LYS A C 1
ATOM 530 O O . LYS A 1 69 ? -46.161 -38.447 35.961 1.00 13.85 72 LYS A O 1
ATOM 536 N N . SER A 1 70 ? -44.141 -39.195 35.324 1.00 16.78 74 SER A N 1
ATOM 537 C CA . SER A 1 70 ? -43.922 -39.940 36.560 1.00 16.82 74 SER A CA 1
ATOM 538 C C . SER A 1 70 ? -43.410 -39.061 37.698 1.00 15.53 74 SER A C 1
ATOM 539 O O . SER A 1 70 ? -43.212 -39.541 38.814 1.00 16.88 74 SER A O 1
ATOM 542 N N . ARG A 1 71 ? -43.197 -37.778 37.424 1.00 9.18 75 ARG A N 1
ATOM 543 C CA . ARG A 1 71 ? -42.624 -36.893 38.432 1.00 15.45 75 ARG A CA 1
ATOM 544 C C . ARG A 1 71 ? -43.040 -35.433 38.263 1.00 11.27 75 ARG A C 1
ATOM 545 O O . ARG A 1 71 ? -42.472 -34.546 38.898 1.00 11.60 75 ARG A O 1
ATOM 553 N N . ILE A 1 72 ? -44.031 -35.184 37.414 1.00 9.94 76 ILE A N 1
ATOM 554 C CA . ILE A 1 72 ? -44.523 -33.825 37.225 1.00 11.07 76 ILE A CA 1
ATOM 555 C C . ILE A 1 72 ? -45.935 -33.678 37.793 1.00 14.13 76 ILE A C 1
ATOM 556 O O . ILE A 1 72 ? -46.705 -34.639 37.842 1.00 13.29 76 ILE A O 1
ATOM 561 N N . THR A 1 73 ? -46.256 -32.468 38.238 1.00 14.63 77 THR A N 1
ATOM 562 C CA . THR A 1 73 ? -47.565 -32.169 38.802 1.00 13.34 77 THR A CA 1
ATOM 563 C C . THR A 1 73 ? -47.816 -30.665 38.760 1.00 13.97 77 THR A C 1
ATOM 564 O O . THR A 1 73 ? -46.976 -29.874 39.189 1.00 12.34 77 THR A O 1
ATOM 568 N N . ILE A 1 74 ? -48.969 -30.275 38.226 1.00 13.92 78 ILE A N 1
ATOM 569 C CA . ILE A 1 74 ? -49.330 -28.866 38.137 1.00 11.07 78 ILE A CA 1
ATOM 570 C C . ILE A 1 74 ? -50.501 -28.554 39.063 1.00 10.68 78 ILE A C 1
ATOM 571 O O . ILE A 1 74 ? -51.636 -28.952 38.800 1.00 11.12 78 ILE A O 1
ATOM 576 N N . ASN A 1 75 ? -50.214 -27.839 40.146 1.00 9.48 79 ASN A N 1
ATOM 577 C CA . ASN A 1 75 ? -51.208 -27.567 41.179 1.00 10.14 79 ASN A CA 1
ATOM 578 C C . ASN A 1 75 ? -51.900 -26.219 41.021 1.00 10.24 79 ASN A C 1
ATOM 579 O O . ASN A 1 75 ? -51.267 -25.173 41.157 1.00 10.58 79 ASN A O 1
ATOM 584 N N . PRO A 1 76 ? -53.210 -26.241 40.740 1.00 8.15 80 PRO A N 1
ATOM 585 C CA . PRO A 1 76 ? -54.006 -25.012 40.683 1.00 9.38 80 PRO A CA 1
ATOM 586 C C . PRO A 1 76 ? -54.389 -24.517 42.075 1.00 8.89 80 PRO A C 1
ATOM 587 O O . PRO A 1 76 ? -54.465 -25.312 43.013 1.00 6.98 80 PRO A O 1
ATOM 591 N N . ASP A 1 77 ? -54.621 -23.214 42.200 1.00 8.20 81 ASP A N 1
ATOM 592 C CA . ASP A 1 77 ? -55.017 -22.611 43.468 1.00 9.53 81 ASP A CA 1
ATOM 593 C C . ASP A 1 77 ? -55.996 -21.476 43.197 1.00 12.22 81 ASP A C 1
ATOM 594 O O . ASP A 1 77 ? -55.591 -20.380 42.816 1.00 12.38 81 ASP A O 1
ATOM 599 N N . THR A 1 78 ? -57.284 -21.741 43.396 1.00 11.46 82 THR A N 1
ATOM 600 C CA . THR A 1 78 ? -58.325 -20.772 43.067 1.00 15.56 82 THR A CA 1
ATOM 601 C C . THR A 1 78 ? -58.362 -19.597 44.041 1.00 12.10 82 THR A C 1
ATOM 602 O O . THR A 1 78 ? -58.705 -18.479 43.659 1.00 14.97 82 THR A O 1
ATOM 606 N N . SER A 1 79 ? -58.012 -19.854 45.297 1.00 12.57 83 SER A N 1
ATOM 607 C CA . SER A 1 79 ? -58.018 -18.813 46.318 1.00 12.99 83 SER A CA 1
ATOM 608 C C . SER A 1 79 ? -56.932 -17.772 46.054 1.00 14.05 83 SER A C 1
ATOM 609 O O . SER A 1 79 ? -57.158 -16.573 46.216 1.00 19.63 83 SER A O 1
ATOM 612 N N . LYS A 1 80 ? -55.756 -18.238 45.647 1.00 11.34 84 LYS A N 1
ATOM 613 C CA . LYS A 1 80 ? -54.652 -17.346 45.307 1.00 15.71 84 LYS A CA 1
ATOM 614 C C . LYS A 1 80 ? -54.717 -16.909 43.850 1.00 11.53 84 LYS A C 1
ATOM 615 O O . LYS A 1 80 ? -54.071 -15.937 43.458 1.00 12.09 84 LYS A O 1
ATOM 621 N N . ASN A 1 81 ? -55.504 -17.637 43.061 1.00 13.01 85 ASN A N 1
ATOM 622 C CA . ASN A 1 81 ? -55.567 -17.463 41.611 1.00 10.99 85 ASN A CA 1
ATOM 623 C C . ASN A 1 81 ? -54.188 -17.615 40.974 1.00 9.38 85 ASN A C 1
ATOM 624 O O . ASN A 1 81 ? -53.672 -16.688 40.348 1.00 5.43 85 ASN A O 1
ATOM 629 N N . GLN A 1 82 ? -53.597 -18.792 41.150 1.00 8.08 86 GLN A N 1
ATOM 630 C CA . GLN A 1 82 ? -52.311 -19.113 40.543 1.00 12.41 86 GLN A CA 1
ATOM 631 C C . GLN A 1 82 ? -52.137 -20.623 40.435 1.00 10.08 86 GLN A C 1
ATOM 632 O O . GLN A 1 82 ? -52.786 -21.385 41.150 1.00 9.21 86 GLN A O 1
ATOM 638 N N . PHE A 1 83 ? -51.261 -21.052 39.533 1.00 8.87 87 PHE A N 1
ATOM 639 C CA . PHE A 1 83 ? -50.942 -22.467 39.399 1.00 11.71 87 PHE A CA 1
ATOM 640 C C . PHE A 1 83 ? -49.433 -22.661 39.451 1.00 11.29 87 PHE A C 1
ATOM 641 O O . PHE A 1 83 ? -48.672 -21.797 39.013 1.00 13.25 87 PHE A O 1
ATOM 649 N N . SER A 1 84 ? -49.003 -23.794 39.995 1.00 8.79 88 SER A N 1
ATOM 650 C CA . SER A 1 84 ? -47.583 -24.036 40.209 1.00 10.85 88 SER A CA 1
ATOM 651 C C . SER A 1 84 ? -47.062 -25.226 39.414 1.00 10.55 88 SER A C 1
ATOM 652 O O . SER A 1 84 ? -47.830 -26.082 38.976 1.00 10.19 88 SER A O 1
ATOM 655 N N . LEU A 1 85 ? -45.747 -25.267 39.230 1.00 13.37 89 LEU A N 1
ATOM 656 C CA . LEU A 1 85 ? -45.090 -26.413 38.619 1.00 9.13 89 LEU A CA 1
ATOM 657 C C . LEU A 1 85 ? -44.286 -27.169 39.665 1.00 11.62 89 LEU A C 1
ATOM 658 O O . LEU A 1 85 ? -43.327 -26.639 40.227 1.00 11.60 89 LEU A O 1
ATOM 663 N N . GLN A 1 86 ? -44.687 -28.406 39.930 1.00 15.08 90 GLN A N 1
ATOM 664 C CA . GLN A 1 86 ? -43.951 -29.259 40.851 1.00 13.42 90 GLN A CA 1
ATOM 665 C C . GLN A 1 86 ? -43.228 -30.363 40.090 1.00 12.60 90 GLN A C 1
ATOM 666 O O . GLN A 1 86 ? -43.829 -31.367 39.708 1.00 14.40 90 GLN A O 1
ATOM 672 N N . LEU A 1 87 ? -41.935 -30.160 39.861 1.00 11.01 91 LEU A N 1
ATOM 673 C CA . LEU A 1 87 ? -41.106 -31.158 39.202 1.00 13.14 91 LEU A CA 1
ATOM 674 C C . LEU A 1 87 ? -40.210 -31.844 40.228 1.00 13.93 91 LEU A C 1
ATOM 675 O O . LEU A 1 87 ? -39.274 -31.239 40.751 1.00 14.96 91 LEU A O 1
ATOM 680 N N . ASN A 1 88 ? -40.505 -33.107 40.515 1.00 12.01 92 ASN A N 1
ATOM 681 C CA . ASN A 1 88 ? -39.788 -33.845 41.548 1.00 15.03 92 ASN A CA 1
ATOM 682 C C . ASN A 1 88 ? -38.593 -34.620 41.003 1.00 13.39 92 ASN A C 1
ATOM 683 O O . ASN A 1 88 ? -38.538 -34.933 39.813 1.00 9.83 92 ASN A O 1
ATOM 688 N N . SER A 1 89 ? -37.645 -34.920 41.890 1.00 14.65 93 SER A N 1
ATOM 689 C CA . SER A 1 89 ? -36.465 -35.718 41.557 1.00 17.97 93 SER A CA 1
ATOM 690 C C . SER A 1 89 ? -35.713 -35.163 40.350 1.00 17.70 93 SER A C 1
ATOM 691 O O . SER A 1 89 ? -35.537 -35.855 39.348 1.00 12.06 93 SER A O 1
ATOM 694 N N . VAL A 1 90 ? -35.269 -33.915 40.453 1.00 13.28 94 VAL A N 1
ATOM 695 C CA . VAL A 1 90 ? -34.645 -33.238 39.323 1.00 15.68 94 VAL A CA 1
ATOM 696 C C . VAL A 1 90 ? -33.252 -33.779 39.009 1.00 19.75 94 VAL A C 1
ATOM 697 O O . VAL A 1 90 ? -32.518 -34.214 39.898 1.00 15.82 94 VAL A O 1
ATOM 701 N N . THR A 1 91 ? -32.911 -33.754 37.724 1.00 20.56 95 THR A N 1
ATOM 702 C CA . THR A 1 91 ? -31.614 -34.203 37.238 1.00 20.22 95 THR A CA 1
ATOM 703 C C . THR A 1 91 ? -30.965 -33.058 36.460 1.00 24.02 95 THR A C 1
ATOM 704 O O . THR A 1 91 ? -31.631 -32.067 36.162 1.00 20.61 95 THR A O 1
ATOM 708 N N . PRO A 1 92 ? -29.662 -33.173 36.141 1.00 22.21 96 PRO A N 1
ATOM 709 C CA . PRO A 1 92 ? -29.033 -32.164 35.278 1.00 22.18 96 PRO A CA 1
ATOM 710 C C . PRO A 1 92 ? -29.737 -31.987 33.930 1.00 22.29 96 PRO A C 1
ATOM 711 O O . PRO A 1 92 ? -29.581 -30.946 33.293 1.00 22.72 96 PRO A O 1
ATOM 715 N N . GLU A 1 93 ? -30.502 -32.991 33.510 1.00 22.11 97 GLU A N 1
ATOM 716 C CA . GLU A 1 93 ? -31.270 -32.914 32.271 1.00 21.35 97 GLU A CA 1
ATOM 717 C C . GLU A 1 93 ? -32.436 -31.934 32.388 1.00 18.04 97 GLU A C 1
ATOM 718 O O . GLU A 1 93 ? -33.045 -31.559 31.387 1.00 17.64 97 GLU A O 1
ATOM 724 N N . ASP A 1 94 ? -32.744 -31.525 33.615 1.00 16.66 98 ASP A N 1
ATOM 725 C CA . ASP A 1 94 ? -33.862 -30.621 33.862 1.00 13.98 98 ASP A CA 1
ATOM 726 C C . ASP A 1 94 ? -33.418 -29.163 33.899 1.00 13.30 98 ASP A C 1
ATOM 727 O O . ASP A 1 94 ? -34.219 -28.269 34.174 1.00 17.20 98 ASP A O 1
ATOM 732 N N . THR A 1 95 ? -32.139 -28.926 33.624 1.00 13.26 99 THR A N 1
ATOM 733 C CA . THR A 1 95 ? -31.621 -27.567 33.533 1.00 14.06 99 THR A CA 1
ATOM 734 C C . THR A 1 95 ? -32.110 -26.910 32.247 1.00 16.04 99 THR A C 1
ATOM 735 O O . THR A 1 95 ? -31.712 -27.305 31.151 1.00 21.17 99 THR A O 1
ATOM 739 N N . ALA A 1 96 ? -32.977 -25.911 32.388 1.00 13.77 100 ALA A N 1
ATOM 740 C CA . ALA A 1 96 ? -33.563 -25.232 31.237 1.00 12.32 100 ALA A CA 1
ATOM 741 C C . ALA A 1 96 ? -34.251 -23.931 31.635 1.00 13.03 100 ALA A C 1
ATOM 742 O O . ALA A 1 96 ? -34.363 -23.610 32.818 1.00 12.13 100 ALA A O 1
ATOM 744 N N . VAL A 1 97 ? -34.708 -23.185 30.634 1.00 11.05 101 VAL A N 1
ATOM 745 C CA . VAL A 1 97 ? -35.514 -21.994 30.868 1.00 10.04 101 VAL A CA 1
ATOM 746 C C . VAL A 1 97 ? -36.989 -22.377 30.872 1.00 7.89 101 VAL A C 1
ATOM 747 O O . VAL A 1 97 ? -37.516 -22.848 29.865 1.00 8.72 101 VAL A O 1
ATOM 751 N N . TYR A 1 98 ? -37.651 -22.179 32.007 1.00 7.97 102 TYR A N 1
ATOM 752 C CA . TYR A 1 98 ? -39.035 -22.613 32.168 1.00 9.93 102 TYR A CA 1
ATOM 753 C C . TYR A 1 98 ? -40.035 -21.484 31.931 1.00 10.25 102 TYR A C 1
ATOM 754 O O . TYR A 1 98 ? -39.890 -20.386 32.467 1.00 9.03 102 TYR A O 1
ATOM 763 N N . TYR A 1 99 ? -41.051 -21.772 31.122 1.00 8.90 103 TYR A N 1
ATOM 764 C CA . TYR A 1 99 ? -42.097 -20.806 30.808 1.00 7.51 103 TYR A CA 1
ATOM 765 C C . TYR A 1 99 ? -43.466 -21.303 31.256 1.00 7.54 103 TYR A C 1
ATOM 766 O O . TYR A 1 99 ? -43.761 -22.492 31.154 1.00 5.15 103 TYR A O 1
ATOM 775 N N . CYS A 1 100 ? -44.299 -20.394 31.754 1.00 8.88 104 CYS A N 1
ATOM 776 C CA . CYS A 1 100 ? -45.708 -20.702 31.968 1.00 7.25 104 CYS A CA 1
ATOM 777 C C . CYS A 1 100 ? -46.520 -19.904 30.956 1.00 8.91 104 CYS A C 1
ATOM 778 O O . CYS A 1 100 ? -46.190 -18.758 30.647 1.00 9.63 104 CYS A O 1
ATOM 781 N N . ALA A 1 101 ? -47.563 -20.523 30.418 1.00 9.47 105 ALA A N 1
ATOM 782 C CA . ALA A 1 101 ? -48.331 -19.897 29.353 1.00 9.29 105 ALA A CA 1
ATOM 783 C C . ALA A 1 101 ? -49.803 -20.288 29.389 1.00 9.91 105 ALA A C 1
ATOM 784 O O . ALA A 1 101 ? -50.149 -21.410 29.754 1.00 9.17 105 ALA A O 1
ATOM 786 N N . ARG A 1 102 ? -50.665 -19.352 29.003 1.00 9.17 106 ARG A N 1
ATOM 787 C CA . ARG A 1 102 ? -52.096 -19.618 28.935 1.00 8.85 106 ARG A CA 1
ATOM 788 C C . ARG A 1 102 ? -52.470 -20.227 27.590 1.00 11.63 106 ARG A C 1
ATOM 789 O O . ARG A 1 102 ? -52.009 -19.771 26.544 1.00 12.04 106 ARG A O 1
ATOM 797 N N . GLY A 1 103 ? -53.306 -21.259 27.623 1.00 12.02 107 GLY A N 1
ATOM 798 C CA . GLY A 1 103 ? -53.767 -21.900 26.407 1.00 14.26 107 GLY A CA 1
ATOM 799 C C . GLY A 1 103 ? -55.193 -21.517 26.063 1.00 14.97 107 GLY A C 1
ATOM 800 O O . GLY A 1 103 ? -56.111 -21.737 26.850 1.00 19.23 107 GLY A O 1
ATOM 801 N N . GLN A 1 104 ? -55.375 -20.935 24.883 1.00 16.03 108 GLN A N 1
ATOM 802 C CA . GLN A 1 104 ? -56.702 -20.577 24.391 1.00 18.59 108 GLN A CA 1
ATOM 803 C C . GLN A 1 104 ? -56.948 -21.227 23.036 1.00 16.46 108 GLN A C 1
ATOM 804 O O . GLN A 1 104 ? -56.270 -20.908 22.059 1.00 16.32 108 GLN A O 1
ATOM 810 N N . MET A 1 105 ? -57.916 -22.141 22.991 1.00 11.38 109 MET A N 1
ATOM 811 C CA . MET A 1 105 ? -58.212 -22.923 21.792 1.00 15.72 109 MET A CA 1
ATOM 812 C C . MET A 1 105 ? -56.978 -23.689 21.319 1.00 17.72 109 MET A C 1
ATOM 813 O O . MET A 1 105 ? -56.834 -23.979 20.131 1.00 17.41 109 MET A O 1
ATOM 818 N N . GLY A 1 106 ? -56.092 -24.011 22.256 1.00 12.37 113 GLY A N 1
ATOM 819 C CA . GLY A 1 106 ? -54.857 -24.701 21.933 1.00 14.87 113 GLY A CA 1
ATOM 820 C C . GLY A 1 106 ? -53.697 -23.751 21.697 1.00 18.38 113 GLY A C 1
ATOM 821 O O . GLY A 1 106 ? -52.542 -24.173 21.651 1.00 19.39 113 GLY A O 1
ATOM 822 N N . ALA A 1 107 ? -54.003 -22.465 21.552 1.00 16.78 114 ALA A N 1
ATOM 823 C CA . ALA A 1 107 ? -52.981 -21.465 21.261 1.00 17.07 114 ALA A CA 1
ATOM 824 C C . ALA A 1 107 ? -52.368 -20.886 22.532 1.00 12.75 114 ALA A C 1
ATOM 825 O O . ALA A 1 107 ? -53.079 -20.451 23.437 1.00 16.24 114 ALA A O 1
ATOM 827 N N . LEU A 1 108 ? -51.041 -20.885 22.591 1.00 10.87 115 LEU A N 1
ATOM 828 C CA . LEU A 1 108 ? -50.320 -20.271 23.698 1.00 11.59 115 LEU A CA 1
ATOM 829 C C . LEU A 1 108 ? -50.125 -18.786 23.411 1.00 12.21 115 LEU A C 1
ATOM 830 O O . LEU A 1 108 ? -49.099 -18.378 22.864 1.00 10.33 115 LEU A O 1
ATOM 835 N N . ASP A 1 109 ? -51.118 -17.983 23.781 1.00 10.60 116 ASP A N 1
ATOM 836 C CA . ASP A 1 109 ? -51.156 -16.575 23.398 1.00 13.58 116 ASP A CA 1
ATOM 837 C C . ASP A 1 109 ? -50.486 -15.650 24.414 1.00 13.93 116 ASP A C 1
ATOM 838 O O . ASP A 1 109 ? -49.985 -14.585 24.053 1.00 15.09 116 ASP A O 1
ATOM 843 N N . VAL A 1 110 ? -50.482 -16.052 25.680 1.00 12.65 117 VAL A N 1
ATOM 844 C CA . VAL A 1 110 ? -49.852 -15.255 26.727 1.00 11.11 117 VAL A CA 1
ATOM 845 C C . VAL A 1 110 ? -48.784 -16.060 27.461 1.00 9.26 117 VAL A C 1
ATOM 846 O O . VAL A 1 110 ? -49.073 -17.106 28.036 1.00 11.56 117 VAL A O 1
ATOM 850 N N . TRP A 1 111 ? -47.551 -15.564 27.439 1.00 9.59 118 TRP A N 1
ATOM 851 C CA . TRP A 1 111 ? -46.431 -16.264 28.060 1.00 9.30 118 TRP A CA 1
ATOM 852 C C . TRP A 1 111 ? -45.879 -15.516 29.269 1.00 10.11 118 TRP A C 1
ATOM 853 O O . TRP A 1 111 ? -46.110 -14.318 29.432 1.00 12.70 118 TRP A O 1
ATOM 864 N N . GLY A 1 112 ? -45.146 -16.234 30.113 1.00 12.10 119 GLY A N 1
ATOM 865 C CA . GLY A 1 112 ? -44.468 -15.629 31.244 1.00 10.06 119 GLY A CA 1
ATOM 866 C C . GLY A 1 112 ? -43.057 -15.231 30.857 1.00 16.38 119 GLY A C 1
ATOM 867 O O . GLY A 1 112 ? -42.575 -15.608 29.789 1.00 12.88 119 GLY A O 1
ATOM 868 N N . GLN A 1 113 ? -42.394 -14.471 31.724 1.00 21.71 120 GLN A N 1
ATOM 869 C CA . GLN A 1 113 ? -41.054 -13.970 31.434 1.00 22.52 120 GLN A CA 1
ATOM 870 C C . GLN A 1 113 ? -40.049 -15.101 31.244 1.00 23.50 120 GLN A C 1
ATOM 871 O O . GLN A 1 113 ? -39.184 -15.035 30.370 1.00 28.13 120 GLN A O 1
ATOM 877 N N . GLY A 1 114 ? -40.170 -16.139 32.063 1.00 18.47 121 GLY A N 1
ATOM 878 C CA . GLY A 1 114 ? -39.270 -17.273 31.983 1.00 13.44 121 GLY A CA 1
ATOM 879 C C . GLY A 1 114 ? -38.297 -17.314 33.143 1.00 15.67 121 GLY A C 1
ATOM 880 O O . GLY A 1 114 ? -37.798 -16.279 33.586 1.00 19.88 121 GLY A O 1
ATOM 881 N N . THR A 1 115 ? -38.029 -18.517 33.638 1.00 13.20 122 THR A N 1
ATOM 882 C CA . THR A 1 115 ? -37.114 -18.694 34.757 1.00 13.41 122 THR A CA 1
ATOM 883 C C . THR A 1 115 ? -36.019 -19.698 34.413 1.00 14.83 122 THR A C 1
ATOM 884 O O . THR A 1 115 ? -36.295 -20.872 34.171 1.00 13.74 122 THR A O 1
ATOM 888 N N . THR A 1 116 ? -34.777 -19.227 34.389 1.00 14.92 123 THR A N 1
ATOM 889 C CA . THR A 1 116 ? -33.639 -20.097 34.127 1.00 13.71 123 THR A CA 1
ATOM 890 C C . THR A 1 116 ? -33.343 -20.960 35.348 1.00 13.73 123 THR A C 1
ATOM 891 O O . THR A 1 116 ? -32.942 -20.452 36.395 1.00 18.62 123 THR A O 1
ATOM 895 N N . VAL A 1 117 ? -33.548 -22.265 35.209 1.00 12.61 124 VAL A N 1
ATOM 896 C CA . VAL A 1 117 ? -33.320 -23.197 36.306 1.00 16.28 124 VAL A CA 1
ATOM 897 C C . VAL A 1 117 ? -32.067 -24.032 36.066 1.00 17.46 124 VAL A C 1
ATOM 898 O O . VAL A 1 117 ? -31.923 -24.661 35.018 1.00 18.73 124 VAL A O 1
ATOM 902 N N . THR A 1 118 ? -31.163 -24.029 37.040 1.00 16.69 125 THR A N 1
ATOM 903 C CA . THR A 1 118 ? -29.926 -24.796 36.945 1.00 19.21 125 THR A CA 1
ATOM 904 C C . THR A 1 118 ? -29.902 -25.928 37.970 1.00 15.76 125 THR A C 1
ATOM 905 O O . THR A 1 118 ? -30.228 -25.724 39.139 1.00 15.21 125 THR A O 1
ATOM 909 N N . VAL A 1 119 ? -29.522 -27.121 37.524 1.00 19.42 126 VAL A N 1
ATOM 910 C CA . VAL A 1 119 ? -29.429 -28.275 38.411 1.00 22.44 126 VAL A CA 1
ATOM 911 C C . VAL A 1 119 ? -27.979 -28.723 38.572 1.00 25.21 126 VAL A C 1
ATOM 912 O O . VAL A 1 119 ? -27.460 -29.482 37.754 1.00 32.50 126 VAL A O 1
ATOM 916 N N . SER A 1 120 ? -27.328 -28.248 39.630 1.00 24.74 127 SER A N 1
ATOM 917 C CA . SER A 1 120 ? -25.938 -28.604 39.895 1.00 32.62 127 SER A CA 1
ATOM 918 C C . SER A 1 120 ? -25.704 -28.860 41.380 1.00 24.25 127 SER A C 1
ATOM 919 O O . SER A 1 120 ? -26.505 -28.456 42.223 1.00 23.12 127 SER A O 1
ATOM 922 N N . SER A 1 138 ? -41.746 -33.371 19.754 1.00 33.73 1002 SER A N 1
ATOM 923 C CA . SER A 1 138 ? -40.399 -33.843 19.464 1.00 42.43 1002 SER A CA 1
ATOM 924 C C . SER A 1 138 ? -40.313 -34.486 18.083 1.00 46.76 1002 SER A C 1
ATOM 925 O O . SER A 1 138 ? -39.231 -34.861 17.632 1.00 49.02 1002 SER A O 1
ATOM 928 N N . VAL A 1 139 ? -41.454 -34.602 17.412 1.00 42.32 1003 VAL A N 1
ATOM 929 C CA . VAL A 1 139 ? -41.525 -35.324 16.145 1.00 35.79 1003 VAL A CA 1
ATOM 930 C C . VAL A 1 139 ? -41.573 -34.383 14.938 1.00 34.74 1003 VAL A C 1
ATOM 931 O O . VAL A 1 139 ? -41.145 -34.750 13.842 1.00 35.09 1003 VAL A O 1
ATOM 935 N N . LEU A 1 140 ? -42.084 -33.171 15.140 1.00 29.07 1004 LEU A N 1
ATOM 936 C CA . LEU A 1 140 ? -42.204 -32.203 14.049 1.00 21.81 1004 LEU A CA 1
ATOM 937 C C . LEU A 1 140 ? -40.847 -31.878 13.429 1.00 22.85 1004 LEU A C 1
ATOM 938 O O . LEU A 1 140 ? -39.818 -31.930 14.101 1.00 25.32 1004 LEU A O 1
ATOM 943 N N . THR A 1 141 ? -40.856 -31.544 12.142 1.00 19.22 1005 THR A N 1
ATOM 944 C CA . THR A 1 141 ? -39.618 -31.324 11.404 1.00 17.79 1005 THR A CA 1
ATOM 945 C C . THR A 1 141 ? -39.615 -30.001 10.642 1.00 15.59 1005 THR A C 1
ATOM 946 O O . THR A 1 141 ? -40.493 -29.744 9.820 1.00 17.21 1005 THR A O 1
ATOM 950 N N . GLN A 1 142 ? -38.617 -29.169 10.921 1.00 12.61 1006 GLN A N 1
ATOM 951 C CA . GLN A 1 142 ? -38.450 -27.898 10.227 1.00 10.89 1006 GLN A CA 1
ATOM 952 C C . GLN A 1 142 ? -37.049 -27.798 9.634 1.00 9.10 1006 GLN A C 1
ATOM 953 O O . GLN A 1 142 ? -36.131 -28.475 10.096 1.00 7.93 1006 GLN A O 1
ATOM 959 N N . PRO A 1 143 ? -36.879 -26.959 8.599 1.00 8.63 1007 PRO A N 1
ATOM 960 C CA . PRO A 1 143 ? -35.523 -26.660 8.131 1.00 12.23 1007 PRO A CA 1
ATOM 961 C C . PRO A 1 143 ? -34.735 -25.909 9.201 1.00 10.28 1007 PRO A C 1
ATOM 962 O O . PRO A 1 143 ? -35.290 -25.015 9.841 1.00 8.15 1007 PRO A O 1
ATOM 966 N N . PRO A 1 144 ? -33.460 -26.277 9.401 1.00 10.21 1008 PRO A N 1
ATOM 967 C CA . PRO A 1 144 ? -32.604 -25.674 10.429 1.00 9.76 1008 PRO A CA 1
ATOM 968 C C . PRO A 1 144 ? -32.527 -24.154 10.316 1.00 15.57 1008 PRO A C 1
ATOM 969 O O . PRO A 1 144 ? -32.701 -23.452 11.312 1.00 14.88 1008 PRO A O 1
ATOM 973 N N . SER A 1 145 ? -32.274 -23.657 9.111 1.00 9.50 1009 SER A N 1
ATOM 974 C CA . SER A 1 145 ? -32.144 -22.222 8.902 1.00 14.48 1009 SER A CA 1
ATOM 975 C C . SER A 1 145 ? -32.895 -21.755 7.661 1.00 14.67 1009 SER A C 1
ATOM 976 O O . SER A 1 145 ? -33.204 -22.545 6.769 1.00 18.18 1009 SER A O 1
ATOM 979 N N . ALA A 1 146 ? -33.190 -20.461 7.621 1.00 11.91 1011 ALA A N 1
ATOM 980 C CA . ALA A 1 146 ? -33.818 -19.842 6.463 1.00 12.76 1011 ALA A CA 1
ATOM 981 C C . ALA A 1 146 ? -33.289 -18.424 6.312 1.00 14.44 1011 ALA A C 1
ATOM 982 O O . ALA A 1 146 ? -32.805 -17.832 7.276 1.00 15.20 1011 ALA A O 1
ATOM 984 N N . SER A 1 147 ? -33.371 -17.879 5.104 1.00 16.14 1012 SER A N 1
ATOM 985 C CA . SER A 1 147 ? -32.851 -16.542 4.857 1.00 20.14 1012 SER A CA 1
ATOM 986 C C . SER A 1 147 ? -33.651 -15.809 3.790 1.00 22.67 1012 SER A C 1
ATOM 987 O O . SER A 1 147 ? -34.209 -16.424 2.881 1.00 19.57 1012 SER A O 1
ATOM 990 N N . GLY A 1 148 ? -33.699 -14.487 3.910 1.00 18.77 1013 GLY A N 1
ATOM 991 C CA . GLY A 1 148 ? -34.408 -13.660 2.954 1.00 18.48 1013 GLY A CA 1
ATOM 992 C C . GLY A 1 148 ? -33.900 -12.232 2.939 1.00 19.44 1013 GLY A C 1
ATOM 993 O O . GLY A 1 148 ? -33.276 -11.770 3.894 1.00 18.42 1013 GLY A O 1
ATOM 994 N N . THR A 1 149 ? -34.168 -11.536 1.841 1.00 20.69 1014 THR A N 1
ATOM 995 C CA . THR A 1 149 ? -33.793 -10.137 1.684 1.00 15.43 1014 THR A CA 1
ATOM 996 C C . THR A 1 149 ? -35.034 -9.284 1.951 1.00 15.99 1014 THR A C 1
ATOM 997 O O . THR A 1 149 ? -36.131 -9.672 1.559 1.00 15.82 1014 THR A O 1
ATOM 1001 N N . PRO A 1 150 ? -34.874 -8.144 2.650 1.00 17.05 1015 PRO A N 1
ATOM 1002 C CA . PRO A 1 150 ? -35.995 -7.251 2.975 1.00 17.53 1015 PRO A CA 1
ATOM 1003 C C . PRO A 1 150 ? -36.976 -7.016 1.823 1.00 18.90 1015 PRO A C 1
ATOM 1004 O O . PRO A 1 150 ? -36.580 -6.545 0.757 1.00 16.92 1015 PRO A O 1
ATOM 1008 N N . GLY A 1 151 ? -38.243 -7.357 2.046 1.00 12.09 1016 GLY A N 1
ATOM 1009 C CA . GLY A 1 151 ? -39.273 -7.183 1.038 1.00 15.92 1016 GLY A CA 1
ATOM 1010 C C . GLY A 1 151 ? -39.659 -8.478 0.347 1.00 14.85 1016 GLY A C 1
ATOM 1011 O O . GLY A 1 151 ? -40.754 -8.598 -0.203 1.00 10.65 1016 GLY A O 1
ATOM 1012 N N . GLN A 1 152 ? -38.752 -9.450 0.378 1.00 14.91 1017 GLN A N 1
ATOM 1013 C CA . GLN A 1 152 ? -38.965 -10.741 -0.271 1.00 15.10 1017 GLN A CA 1
ATOM 1014 C C . GLN A 1 152 ? -39.972 -11.596 0.492 1.00 9.93 1017 GLN A C 1
ATOM 1015 O O . GLN A 1 152 ? -40.092 -11.488 1.710 1.00 10.70 1017 GLN A O 1
ATOM 1021 N N . ARG A 1 153 ? -40.704 -12.438 -0.231 1.00 13.81 1018 ARG A N 1
ATOM 1022 C CA . ARG A 1 153 ? -41.604 -13.398 0.394 1.00 15.60 1018 ARG A CA 1
ATOM 1023 C C . ARG A 1 153 ? -40.880 -14.712 0.664 1.00 12.57 1018 ARG A C 1
ATOM 1024 O O . ARG A 1 153 ? -40.423 -15.379 -0.264 1.00 14.94 1018 ARG A O 1
ATOM 1032 N N . VAL A 1 154 ? -40.775 -15.077 1.937 1.00 12.09 1019 VAL A N 1
ATOM 1033 C CA . VAL A 1 154 ? -40.130 -16.327 2.322 1.00 13.14 1019 VAL A CA 1
ATOM 1034 C C . VAL A 1 154 ? -41.118 -17.252 3.025 1.00 14.81 1019 VAL A C 1
ATOM 1035 O O . VAL A 1 154 ? -42.090 -16.794 3.628 1.00 9.72 1019 VAL A O 1
ATOM 1039 N N . THR A 1 155 ? -40.869 -18.555 2.939 1.00 16.49 1020 THR A N 1
ATOM 1040 C CA . THR A 1 155 ? -41.755 -19.542 3.546 1.00 13.73 1020 THR A CA 1
ATOM 1041 C C . THR A 1 155 ? -40.998 -20.518 4.441 1.00 16.48 1020 THR A C 1
ATOM 1042 O O . THR A 1 155 ? -39.907 -20.974 4.098 1.00 21.93 1020 THR A O 1
ATOM 1046 N N . ILE A 1 156 ? -41.589 -20.832 5.589 1.00 12.17 1021 ILE A N 1
ATOM 1047 C CA . ILE A 1 156 ? -41.024 -21.810 6.510 1.00 10.92 1021 ILE A CA 1
ATOM 1048 C C . ILE A 1 156 ? -41.987 -22.980 6.677 1.00 12.50 1021 ILE A C 1
ATOM 1049 O O . ILE A 1 156 ? -43.100 -22.812 7.173 1.00 10.37 1021 ILE A O 1
ATOM 1054 N N . SER A 1 157 ? -41.555 -24.165 6.258 1.00 9.24 1022 SER A N 1
ATOM 1055 C CA . SER A 1 157 ? -42.426 -25.335 6.265 1.00 12.24 1022 SER A CA 1
ATOM 1056 C C . SER A 1 157 ? -42.199 -26.227 7.482 1.00 14.96 1022 SER A C 1
ATOM 1057 O O . SER A 1 157 ? -41.186 -26.116 8.173 1.00 15.28 1022 SER A O 1
ATOM 1060 N N . CYS A 1 158 ? -43.156 -27.113 7.736 1.00 14.23 1023 CYS A N 1
ATOM 1061 C CA . CYS A 1 158 ? -43.042 -28.080 8.819 1.00 14.78 1023 CYS A CA 1
ATOM 1062 C C . CYS A 1 158 ? -43.713 -29.393 8.435 1.00 16.67 1023 CYS A C 1
ATOM 1063 O O . CYS A 1 158 ? -44.897 -29.421 8.100 1.00 18.94 1023 CYS A O 1
ATOM 1066 N N . SER A 1 159 ? -42.950 -30.479 8.482 1.00 20.99 1024 SER A N 1
ATOM 1067 C CA . SER A 1 159 ? -43.472 -31.792 8.126 1.00 16.91 1024 SER A CA 1
ATOM 1068 C C . SER A 1 159 ? -43.823 -32.605 9.364 1.00 18.39 1024 SER A C 1
ATOM 1069 O O . SER A 1 159 ? -43.000 -32.777 10.263 1.00 16.22 1024 SER A O 1
ATOM 1072 N N . GLY A 1 160 ? -45.055 -33.100 9.404 1.00 18.47 1025 GLY A N 1
ATOM 1073 C CA . GLY A 1 160 ? -45.503 -33.952 10.489 1.00 16.89 1025 GLY A CA 1
ATOM 1074 C C . GLY A 1 160 ? -46.017 -35.276 9.962 1.00 20.36 1025 GLY A C 1
ATOM 1075 O O . GLY A 1 160 ? -45.533 -35.780 8.949 1.00 20.77 1025 GLY A O 1
ATOM 1076 N N . SER A 1 161 ? -47.004 -35.841 10.649 1.00 21.01 1026 SER A N 1
ATOM 1077 C CA . SER A 1 161 ? -47.610 -37.094 10.219 1.00 16.71 1026 SER A CA 1
ATOM 1078 C C . SER A 1 161 ? -49.101 -37.112 10.534 1.00 17.75 1026 SER A C 1
ATOM 1079 O O . SER A 1 161 ? -49.672 -36.100 10.938 1.00 22.90 1026 SER A O 1
ATOM 1082 N N . SER A 1 162 ? -49.723 -38.271 10.348 1.00 23.23 1027 SER A N 1
ATOM 1083 C CA . SER A 1 162 ? -51.157 -38.425 10.570 1.00 21.91 1027 SER A CA 1
ATOM 1084 C C . SER A 1 162 ? -51.536 -38.248 12.039 1.00 28.81 1027 SER A C 1
ATOM 1085 O O . SER A 1 162 ? -52.666 -37.878 12.356 1.00 29.33 1027 SER A O 1
ATOM 1088 N N . SER A 1 163 ? -50.584 -38.508 12.929 1.00 30.12 1028 SER A N 1
ATOM 1089 C CA . SER A 1 163 ? -50.850 -38.487 14.363 1.00 27.61 1028 SER A CA 1
ATOM 1090 C C . SER A 1 163 ? -50.838 -37.078 14.954 1.00 30.73 1028 SER A C 1
ATOM 1091 O O . SER A 1 163 ? -51.361 -36.858 16.047 1.00 29.63 1028 SER A O 1
ATOM 1094 N N . ASN A 1 164 ? -50.244 -36.127 14.238 1.00 27.95 1029 ASN A N 1
ATOM 1095 C CA . ASN A 1 164 ? -50.168 -34.755 14.732 1.00 25.19 1029 ASN A CA 1
ATOM 1096 C C . ASN A 1 164 ? -50.776 -33.731 13.773 1.00 22.43 1029 ASN A C 1
ATOM 1097 O O . ASN A 1 164 ? -51.956 -33.397 13.883 1.00 21.26 1029 ASN A O 1
ATOM 1102 N N . ILE A 1 165 ? -49.966 -33.232 12.843 1.00 23.69 1030 ILE A N 1
ATOM 1103 C CA . ILE A 1 165 ? -50.409 -32.220 11.887 1.00 18.63 1030 ILE A CA 1
ATOM 1104 C C . ILE A 1 165 ? -51.564 -32.726 11.027 1.00 19.99 1030 ILE A C 1
ATOM 1105 O O . ILE A 1 165 ? -52.485 -31.977 10.703 1.00 18.94 1030 ILE A O 1
ATOM 1110 N N . GLY A 1 166 ? -51.521 -34.008 10.682 1.00 16.93 1035 GLY A N 1
ATOM 1111 C CA . GLY A 1 166 ? -52.513 -34.598 9.802 1.00 22.74 1035 GLY A CA 1
ATOM 1112 C C . GLY A 1 166 ? -53.944 -34.579 10.310 1.00 23.15 1035 GLY A C 1
ATOM 1113 O O . GLY A 1 166 ? -54.880 -34.743 9.528 1.00 18.35 1035 GLY A O 1
ATOM 1114 N N . SER A 1 167 ? -54.125 -34.375 11.612 1.00 26.32 1036 SER A N 1
ATOM 1115 C CA . SER A 1 167 ? -55.461 -34.436 12.197 1.00 30.88 1036 SER A CA 1
ATOM 1116 C C . SER A 1 167 ? -55.701 -33.406 13.300 1.00 29.87 1036 SER A C 1
ATOM 1117 O O . SER A 1 167 ? -56.693 -33.490 14.023 1.00 34.11 1036 SER A O 1
ATOM 1120 N N . TYR A 1 168 ? -54.800 -32.437 13.432 1.00 27.27 1037 TYR A N 1
ATOM 1121 C CA . TYR A 1 168 ? -54.956 -31.397 14.447 1.00 25.99 1037 TYR A CA 1
ATOM 1122 C C . TYR A 1 168 ? -54.490 -30.036 13.940 1.00 23.32 1037 TYR A C 1
ATOM 1123 O O . TYR A 1 168 ? -53.777 -29.947 12.940 1.00 21.84 1037 TYR A O 1
ATOM 1132 N N . TYR A 1 169 ? -54.899 -28.980 14.638 1.00 19.90 1038 TYR A N 1
ATOM 1133 C CA . TYR A 1 169 ? -54.556 -27.617 14.247 1.00 19.17 1038 TYR A CA 1
ATOM 1134 C C . TYR A 1 169 ? -53.060 -27.340 14.373 1.00 17.42 1038 TYR A C 1
ATOM 1135 O O . TYR A 1 169 ? -52.352 -28.003 15.131 1.00 13.00 1038 TYR A O 1
ATOM 1144 N N . VAL A 1 170 ? -52.593 -26.348 13.622 1.00 15.89 1039 VAL A N 1
ATOM 1145 C CA . VAL A 1 170 ? -51.187 -25.969 13.619 1.00 14.26 1039 VAL A CA 1
ATOM 1146 C C . VAL A 1 170 ? -51.007 -24.541 14.126 1.00 10.97 1039 VAL A C 1
ATOM 1147 O O . VAL A 1 170 ? -51.739 -23.635 13.728 1.00 11.06 1039 VAL A O 1
ATOM 1151 N N . TYR A 1 171 ? -50.033 -24.348 15.011 1.00 15.46 1040 TYR A N 1
ATOM 1152 C CA . TYR A 1 171 ? -49.760 -23.036 15.585 1.00 11.33 1040 TYR A CA 1
ATOM 1153 C C . TYR A 1 171 ? -48.325 -22.602 15.295 1.00 10.93 1040 TYR A C 1
ATOM 1154 O O . TYR A 1 171 ? -47.430 -23.438 15.172 1.00 11.46 1040 TYR A O 1
ATOM 1163 N N . TRP A 1 172 ? -48.109 -21.294 15.182 1.00 10.53 1041 TRP A N 1
ATOM 1164 C CA . TRP A 1 172 ? -46.787 -20.760 14.862 1.00 9.13 1041 TRP A CA 1
ATOM 1165 C C . TRP A 1 172 ? -46.324 -19.711 15.870 1.00 10.08 1041 TRP A C 1
ATOM 1166 O O . TRP A 1 172 ? -47.130 -18.947 16.401 1.00 12.07 1041 TRP A O 1
ATOM 1177 N N . TYR A 1 173 ? -45.019 -19.680 16.125 1.00 9.41 1042 TYR A N 1
ATOM 1178 C CA . TYR A 1 173 ? -44.456 -18.780 17.127 1.00 7.94 1042 TYR A CA 1
ATOM 1179 C C . TYR A 1 173 ? -43.147 -18.140 16.671 1.00 10.47 1042 TYR A C 1
ATOM 1180 O O . TYR A 1 173 ? -42.352 -18.758 15.963 1.00 9.39 1042 TYR A O 1
ATOM 1189 N N . GLN A 1 174 ? -42.936 -16.897 17.090 1.00 8.65 1043 GLN A N 1
ATOM 1190 C CA . GLN A 1 174 ? -41.700 -16.170 16.819 1.00 6.64 1043 GLN A CA 1
ATOM 1191 C C . GLN A 1 174 ? -40.953 -15.918 18.125 1.00 8.03 1043 GLN A C 1
ATOM 1192 O O . GLN A 1 174 ? -41.555 -15.502 19.114 1.00 6.13 1043 GLN A O 1
ATOM 1198 N N . GLN A 1 175 ? -39.648 -16.174 18.134 1.00 7.94 1044 GLN A N 1
ATOM 1199 C CA . GLN A 1 175 ? -38.865 -16.006 19.354 1.00 9.59 1044 GLN A CA 1
ATOM 1200 C C . GLN A 1 175 ? -37.550 -15.262 19.137 1.00 10.07 1044 GLN A C 1
ATOM 1201 O O . GLN A 1 175 ? -36.713 -15.674 18.334 1.00 12.23 1044 GLN A O 1
ATOM 1207 N N . PHE A 1 176 ? -37.378 -14.169 19.873 1.00 10.13 1045 PHE A N 1
ATOM 1208 C CA . PHE A 1 176 ? -36.122 -13.430 19.890 1.00 14.70 1045 PHE A CA 1
ATOM 1209 C C . PHE A 1 176 ? -35.247 -13.941 21.034 1.00 19.46 1045 PHE A C 1
ATOM 1210 O O . PHE A 1 176 ? -35.759 -14.534 21.984 1.00 16.43 1045 PHE A O 1
ATOM 1218 N N . PRO A 1 177 ? -33.922 -13.728 20.942 1.00 18.49 1046 PRO A N 1
ATOM 1219 C CA . PRO A 1 177 ? -33.005 -14.152 22.008 1.00 20.44 1046 PRO A CA 1
ATOM 1220 C C . PRO A 1 177 ? -33.376 -13.596 23.384 1.00 15.21 1046 PRO A C 1
ATOM 1221 O O . PRO A 1 177 ? -33.540 -12.386 23.540 1.00 11.44 1046 PRO A O 1
ATOM 1225 N N . GLY A 1 178 ? -33.511 -14.485 24.364 1.00 17.40 1047 GLY A N 1
ATOM 1226 C CA . GLY A 1 178 ? -33.805 -14.090 25.730 1.00 19.39 1047 GLY A CA 1
ATOM 1227 C C . GLY A 1 178 ? -35.258 -13.727 25.976 1.00 17.15 1047 GLY A C 1
ATOM 1228 O O . GLY A 1 178 ? -35.607 -13.223 27.044 1.00 18.01 1047 GLY A O 1
ATOM 1229 N N . THR A 1 179 ? -36.110 -13.987 24.990 1.00 16.42 1048 THR A N 1
ATOM 1230 C CA . THR A 1 179 ? -37.521 -13.631 25.087 1.00 17.73 1048 THR A CA 1
ATOM 1231 C C . THR A 1 179 ? -38.412 -14.855 24.881 1.00 17.45 1048 THR A C 1
ATOM 1232 O O . THR A 1 179 ? -38.058 -15.772 24.140 1.00 14.87 1048 THR A O 1
ATOM 1236 N N . ALA A 1 180 ? -39.560 -14.868 25.551 1.00 16.38 1049 ALA A N 1
ATOM 1237 C CA . ALA A 1 180 ? -40.546 -15.927 25.377 1.00 12.79 1049 ALA A CA 1
ATOM 1238 C C . ALA A 1 180 ? -41.120 -15.903 23.963 1.00 11.32 1049 ALA A C 1
ATOM 1239 O O . ALA A 1 180 ? -41.221 -14.839 23.352 1.00 10.31 1049 ALA A O 1
ATOM 1241 N N . PRO A 1 181 ? -41.486 -17.082 23.433 1.00 11.03 1050 PRO A N 1
ATOM 1242 C CA . PRO A 1 181 ? -42.101 -17.187 22.105 1.00 8.45 1050 PRO A CA 1
ATOM 1243 C C . PRO A 1 181 ? -43.385 -16.369 21.987 1.00 8.51 1050 PRO A C 1
ATOM 1244 O O . PRO A 1 181 ? -44.175 -16.325 22.930 1.00 8.12 1050 PRO A O 1
ATOM 1248 N N . LYS A 1 182 ? -43.583 -15.732 20.838 1.00 9.20 1051 LYS A N 1
ATOM 1249 C CA . LYS A 1 182 ? -44.763 -14.907 20.603 1.00 8.95 1051 LYS A CA 1
ATOM 1250 C C . LYS A 1 182 ? -45.673 -15.541 19.554 1.00 9.18 1051 LYS A C 1
ATOM 1251 O O . LYS A 1 182 ? -45.212 -15.952 18.490 1.00 7.99 1051 LYS A O 1
ATOM 1257 N N . LEU A 1 183 ? -46.965 -15.615 19.860 1.00 8.87 1052 LEU A N 1
ATOM 1258 C CA . LEU A 1 183 ? -47.938 -16.229 18.962 1.00 9.31 1052 LEU A CA 1
ATOM 1259 C C . LEU A 1 183 ? -48.068 -15.455 17.653 1.00 11.35 1052 LEU A C 1
ATOM 1260 O O . LEU A 1 183 ? -48.245 -14.236 17.655 1.00 12.13 1052 LEU A O 1
ATOM 1265 N N . LEU A 1 184 ? -47.980 -16.172 16.538 1.00 11.46 1053 LEU A N 1
ATOM 1266 C CA . LEU A 1 184 ? -48.064 -15.559 15.217 1.00 13.09 1053 LEU A CA 1
ATOM 1267 C C . LEU A 1 184 ? -49.286 -16.041 14.448 1.00 13.39 1053 LEU A C 1
ATOM 1268 O O . LEU A 1 184 ? -50.058 -15.239 13.925 1.00 19.78 1053 LEU A O 1
ATOM 1273 N N . ILE A 1 185 ? -49.449 -17.358 14.372 1.00 13.42 1054 ILE A N 1
ATOM 1274 C CA . ILE A 1 185 ? -50.583 -17.956 13.678 1.00 13.95 1054 ILE A CA 1
ATOM 1275 C C . ILE A 1 185 ? -51.214 -19.056 14.525 1.00 15.27 1054 ILE A C 1
ATOM 1276 O O . ILE A 1 185 ? -50.518 -19.937 15.029 1.00 13.49 1054 ILE A O 1
ATOM 1281 N N . TYR A 1 186 ? -52.531 -18.996 14.686 1.00 13.73 1055 TYR A N 1
ATOM 1282 C CA . TYR A 1 186 ? -53.261 -20.047 15.383 1.00 13.96 1055 TYR A CA 1
ATOM 1283 C C . TYR A 1 186 ? -54.316 -20.642 14.460 1.00 15.83 1055 TYR A C 1
ATOM 1284 O O . TYR A 1 186 ? -54.749 -19.991 13.513 1.00 14.05 1055 TYR A O 1
ATOM 1293 N N . GLY A 1 187 ? -54.717 -21.879 14.733 1.00 14.46 1056 GLY A N 1
ATOM 1294 C CA . GLY A 1 187 ? -55.720 -22.553 13.927 1.00 13.78 1056 GLY A CA 1
ATOM 1295 C C . GLY A 1 187 ? -55.356 -22.611 12.455 1.00 20.67 1056 GLY A C 1
ATOM 1296 O O . GLY A 1 187 ? -56.108 -22.132 11.604 1.00 21.60 1056 GLY A O 1
ATOM 1297 N N . ASN A 1 188 ? -54.188 -23.180 12.168 1.00 19.75 1057 ASN A N 1
ATOM 1298 C CA . ASN A 1 188 ? -53.674 -23.332 10.806 1.00 19.42 1057 ASN A CA 1
ATOM 1299 C C . ASN A 1 188 ? -53.400 -22.010 10.083 1.00 16.53 1057 ASN A C 1
ATOM 1300 O O . ASN A 1 188 ? -52.285 -21.782 9.615 1.00 13.63 1057 ASN A O 1
ATOM 1305 N N . ASN A 1 189 ? -54.404 -21.142 9.986 1.00 14.87 1065 ASN A N 1
ATOM 1306 C CA . ASN A 1 189 ? -54.244 -19.909 9.218 1.00 20.28 1065 ASN A CA 1
ATOM 1307 C C . ASN A 1 189 ? -54.979 -18.690 9.778 1.00 21.68 1065 ASN A C 1
ATOM 1308 O O . ASN A 1 189 ? -55.277 -17.752 9.039 1.00 15.07 1065 ASN A O 1
ATOM 1313 N N . GLN A 1 190 ? -55.268 -18.693 11.075 1.00 25.11 1066 GLN A N 1
ATOM 1314 C CA . GLN A 1 190 ? -55.885 -17.528 11.703 1.00 18.27 1066 GLN A CA 1
ATOM 1315 C C . GLN A 1 190 ? -54.830 -16.642 12.358 1.00 21.27 1066 GLN A C 1
ATOM 1316 O O . GLN A 1 190 ? -53.938 -17.128 13.055 1.00 15.72 1066 GLN A O 1
ATOM 1322 N N . ARG A 1 191 ? -54.939 -15.339 12.123 1.00 20.57 1067 ARG A N 1
ATOM 1323 C CA . ARG A 1 191 ? -53.968 -14.378 12.628 1.00 20.57 1067 ARG A CA 1
ATOM 1324 C C . ARG A 1 191 ? -54.575 -13.482 13.705 1.00 22.18 1067 ARG A C 1
ATOM 1325 O O . ARG A 1 191 ? -55.564 -12.793 13.459 1.00 31.76 1067 ARG A O 1
ATOM 1333 N N . PRO A 1 192 ? -53.979 -13.493 14.908 1.00 24.48 1068 PRO A N 1
ATOM 1334 C CA . PRO A 1 192 ? -54.450 -12.669 16.026 1.00 22.15 1068 PRO A CA 1
ATOM 1335 C C . PRO A 1 192 ? -54.163 -11.186 15.810 1.00 25.91 1068 PRO A C 1
ATOM 1336 O O . PRO A 1 192 ? -53.313 -10.839 14.989 1.00 25.69 1068 PRO A O 1
ATOM 1340 N N . SER A 1 193 ? -54.867 -10.326 16.538 1.00 28.25 1069 SER A N 1
ATOM 1341 C CA . SER A 1 193 ? -54.639 -8.889 16.447 1.00 30.85 1069 SER A CA 1
ATOM 1342 C C . SER A 1 193 ? -53.295 -8.526 17.068 1.00 29.86 1069 SER A C 1
ATOM 1343 O O . SER A 1 193 ? -52.878 -9.123 18.060 1.00 32.53 1069 SER A O 1
ATOM 1346 N N . GLY A 1 194 ? -52.620 -7.545 16.478 1.00 23.73 1070 GLY A N 1
ATOM 1347 C CA . GLY A 1 194 ? -51.296 -7.159 16.926 1.00 26.57 1070 GLY A CA 1
ATOM 1348 C C . GLY A 1 194 ? -50.233 -7.713 15.999 1.00 25.25 1070 GLY A C 1
ATOM 1349 O O . GLY A 1 194 ? -49.136 -7.166 15.891 1.00 28.76 1070 GLY A O 1
ATOM 1350 N N . VAL A 1 195 ? -50.565 -8.812 15.330 1.00 25.83 1071 VAL A N 1
ATOM 1351 C CA . VAL A 1 195 ? -49.677 -9.407 14.342 1.00 28.96 1071 VAL A CA 1
ATOM 1352 C C . VAL A 1 195 ? -49.992 -8.849 12.959 1.00 21.59 1071 VAL A C 1
ATOM 1353 O O . VAL A 1 195 ? -51.108 -9.005 12.465 1.00 21.64 1071 VAL A O 1
ATOM 1357 N N . PRO A 1 196 ? -49.005 -8.188 12.334 1.00 20.64 1072 PRO A N 1
ATOM 1358 C CA . PRO A 1 196 ? -49.176 -7.552 11.022 1.00 27.23 1072 PRO A CA 1
ATOM 1359 C C . PRO A 1 196 ? -49.593 -8.539 9.935 1.00 22.36 1072 PRO A C 1
ATOM 1360 O O . PRO A 1 196 ? -49.315 -9.733 10.044 1.00 18.68 1072 PRO A O 1
ATOM 1364 N N . ASP A 1 197 ? -50.244 -8.030 8.892 1.00 21.65 1074 ASP A N 1
ATOM 1365 C CA . ASP A 1 197 ? -50.759 -8.861 7.806 1.00 23.44 1074 ASP A CA 1
ATOM 1366 C C . ASP A 1 197 ? -49.643 -9.517 6.997 1.00 19.50 1074 ASP A C 1
ATOM 1367 O O . ASP A 1 197 ? -49.899 -10.347 6.124 1.00 18.34 1074 ASP A O 1
ATOM 1372 N N . ARG A 1 198 ? -48.406 -9.134 7.296 1.00 18.71 1075 ARG A N 1
ATOM 1373 C CA . ARG A 1 198 ? -47.228 -9.712 6.665 1.00 17.61 1075 ARG A CA 1
ATOM 1374 C C . ARG A 1 198 ? -47.140 -11.219 6.909 1.00 15.65 1075 ARG A C 1
ATOM 1375 O O . ARG A 1 198 ? -46.643 -11.967 6.067 1.00 15.62 1075 ARG A O 1
ATOM 1383 N N . PHE A 1 199 ? -47.637 -11.658 8.061 1.00 10.31 1076 PHE A N 1
ATOM 1384 C CA . PHE A 1 199 ? -47.573 -13.066 8.437 1.00 13.56 1076 PHE A CA 1
ATOM 1385 C C . PHE A 1 199 ? -48.838 -13.824 8.047 1.00 16.76 1076 PHE A C 1
ATOM 1386 O O . PHE A 1 199 ? -49.951 -13.320 8.203 1.00 18.80 1076 PHE A O 1
ATOM 1394 N N . SER A 1 2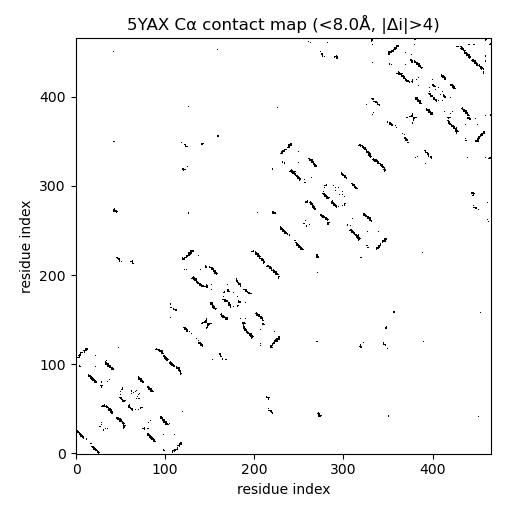00 ? -48.654 -15.039 7.542 1.00 13.25 1077 SER A N 1
ATOM 1395 C CA . SER A 1 200 ? -49.769 -15.902 7.174 1.00 11.77 1077 SER A CA 1
ATOM 1396 C C . SER A 1 200 ? -49.346 -17.365 7.229 1.00 13.04 1077 SER A C 1
ATOM 1397 O O . SER A 1 200 ? -48.160 -17.679 7.133 1.00 12.26 1077 SER A O 1
ATOM 1400 N N . GLY A 1 201 ? -50.319 -18.256 7.383 1.00 12.86 1078 GLY A N 1
ATOM 1401 C CA . GLY A 1 201 ? -50.037 -19.677 7.462 1.00 15.38 1078 GLY A CA 1
ATOM 1402 C C . GLY A 1 201 ? -50.983 -20.513 6.625 1.00 17.93 1078 GLY A C 1
ATOM 1403 O O . GLY A 1 201 ? -51.991 -20.012 6.127 1.00 16.99 1078 GLY A O 1
ATOM 1404 N N . SER A 1 202 ? -50.653 -21.792 6.467 1.00 13.66 1079 SER A N 1
ATOM 1405 C CA . SER A 1 202 ? -51.499 -22.726 5.733 1.00 12.15 1079 SER A CA 1
ATOM 1406 C C . SER A 1 202 ? -51.148 -24.164 6.098 1.00 14.54 1079 SER A C 1
ATOM 1407 O O . SER A 1 202 ? -50.033 -24.447 6.537 1.00 14.76 1079 SER A O 1
ATOM 1410 N N . LYS A 1 203 ? -52.103 -25.069 5.917 1.00 11.04 1080 LYS A N 1
ATOM 1411 C CA . LYS A 1 203 ? -51.896 -26.469 6.269 1.00 15.61 1080 LYS A CA 1
ATOM 1412 C C . LYS A 1 203 ? -52.340 -27.395 5.144 1.00 12.06 1080 LYS A C 1
ATOM 1413 O O . LYS A 1 203 ? -53.510 -27.405 4.756 1.00 16.08 1080 LYS A O 1
ATOM 1419 N N . SER A 1 204 ? -51.397 -28.172 4.622 1.00 14.35 1083 SER A N 1
ATOM 1420 C CA . SER A 1 204 ? -51.690 -29.089 3.527 1.00 15.78 1083 SER A CA 1
ATOM 1421 C C . SER A 1 204 ? -51.371 -30.532 3.891 1.00 21.19 1083 SER A C 1
ATOM 1422 O O . SER A 1 204 ? -50.221 -30.969 3.790 1.00 24.66 1083 SER A O 1
ATOM 1425 N N . GLY A 1 205 ? -52.402 -31.268 4.296 1.00 16.35 1084 GLY A N 1
ATOM 1426 C CA . GLY A 1 205 ? -52.245 -32.658 4.678 1.00 19.54 1084 GLY A CA 1
ATOM 1427 C C . GLY A 1 205 ? -51.477 -32.819 5.974 1.00 18.20 1084 GLY A C 1
ATOM 1428 O O . GLY A 1 205 ? -51.966 -32.461 7.044 1.00 25.73 1084 GLY A O 1
ATOM 1429 N N . THR A 1 206 ? -50.269 -33.365 5.877 1.00 15.29 1085 THR A N 1
ATOM 1430 C CA . THR A 1 206 ? -49.406 -33.527 7.040 1.00 16.85 1085 THR A CA 1
ATOM 1431 C C . THR A 1 206 ? -48.300 -32.478 7.036 1.00 19.55 1085 THR A C 1
ATOM 1432 O O . THR A 1 206 ? -47.292 -32.620 7.728 1.00 20.85 1085 THR A O 1
ATOM 1436 N N . SER A 1 207 ? -48.495 -31.426 6.249 1.00 19.87 1086 SER A N 1
ATOM 1437 C CA . SER A 1 207 ? -47.511 -30.356 6.150 1.00 17.06 1086 SER A CA 1
ATOM 1438 C C . SER A 1 207 ? -48.131 -28.999 6.463 1.00 17.61 1086 SER A C 1
ATOM 1439 O O . SER A 1 207 ? -49.270 -28.723 6.088 1.00 16.49 1086 SER A O 1
ATOM 1442 N N . ALA A 1 208 ? -47.373 -28.159 7.159 1.00 10.45 1087 ALA A N 1
ATOM 1443 C CA . ALA A 1 208 ? -47.800 -26.796 7.446 1.00 12.25 1087 ALA A CA 1
ATOM 1444 C C . ALA A 1 208 ? -46.727 -25.821 6.985 1.00 10.17 1087 ALA A C 1
ATOM 1445 O O . ALA A 1 208 ? -45.579 -26.209 6.776 1.00 8.63 1087 ALA A O 1
ATOM 1447 N N . SER A 1 209 ? -47.099 -24.556 6.826 1.00 8.60 1088 SER A N 1
ATOM 1448 C CA . SER A 1 209 ? -46.154 -23.558 6.343 1.00 12.14 1088 SER A CA 1
ATOM 1449 C C . SER A 1 209 ? -46.464 -22.157 6.855 1.00 9.00 1088 SER A C 1
ATOM 1450 O O . SER A 1 209 ? -47.620 -21.736 6.895 1.00 10.45 1088 SER A O 1
ATOM 1453 N N . LEU A 1 210 ? -45.416 -21.444 7.251 1.00 9.08 1089 LEU A N 1
ATOM 1454 C CA . LEU A 1 210 ? -45.529 -20.043 7.628 1.00 9.76 1089 LEU A CA 1
ATOM 1455 C C . LEU A 1 210 ? -44.916 -19.178 6.536 1.00 12.30 1089 LEU A C 1
ATOM 1456 O O . LEU A 1 210 ? -43.780 -19.407 6.120 1.00 14.19 1089 LEU A O 1
ATOM 1461 N N . ALA A 1 211 ? -45.669 -18.189 6.068 1.00 13.82 1090 ALA A N 1
ATOM 1462 C CA . ALA A 1 211 ? -45.198 -17.320 4.997 1.00 14.13 1090 ALA A CA 1
ATOM 1463 C C . ALA A 1 211 ? -45.069 -15.876 5.464 1.00 16.05 1090 ALA A C 1
ATOM 1464 O O . ALA A 1 211 ? -45.932 -15.361 6.176 1.00 13.95 1090 ALA A O 1
ATOM 1466 N N . ILE A 1 212 ? -43.982 -15.229 5.058 1.00 12.52 1091 ILE A N 1
ATOM 1467 C CA . ILE A 1 212 ? -43.752 -13.830 5.389 1.00 12.42 1091 ILE A CA 1
ATOM 1468 C C . ILE A 1 212 ? -43.694 -12.995 4.113 1.00 16.95 1091 ILE A C 1
ATOM 1469 O O . ILE A 1 212 ? -42.643 -12.873 3.482 1.00 19.42 1091 ILE A O 1
ATOM 1474 N N . THR A 1 213 ? -44.836 -12.430 3.735 1.00 17.67 1092 THR A N 1
ATOM 1475 C CA . THR A 1 213 ? -44.942 -11.648 2.509 1.00 15.69 1092 THR A CA 1
ATOM 1476 C C . THR A 1 213 ? -44.527 -10.198 2.738 1.00 15.85 1092 THR A C 1
ATOM 1477 O O . THR A 1 213 ? -45.267 -9.417 3.337 1.00 18.21 1092 THR A O 1
ATOM 1481 N N . GLY A 1 214 ? -43.340 -9.845 2.254 1.00 15.55 1093 GLY A N 1
ATOM 1482 C CA . GLY A 1 214 ? -42.804 -8.509 2.442 1.00 14.91 1093 GLY A CA 1
ATOM 1483 C C . GLY A 1 214 ? -41.897 -8.448 3.654 1.00 13.92 1093 GLY A C 1
ATOM 1484 O O . GLY A 1 214 ? -42.075 -7.602 4.530 1.00 19.10 1093 GLY A O 1
ATOM 1485 N N . LEU A 1 215 ? -40.919 -9.350 3.690 1.00 16.63 1094 LEU A N 1
ATOM 1486 C CA . LEU A 1 215 ? -40.011 -9.508 4.825 1.00 15.91 1094 LEU A CA 1
ATOM 1487 C C . LEU A 1 215 ? -39.350 -8.203 5.263 1.00 15.66 1094 LEU A C 1
ATOM 1488 O O . LEU A 1 215 ? -38.934 -7.395 4.433 1.00 19.85 1094 LEU A O 1
ATOM 1493 N N . GLN A 1 216 ? -39.262 -8.006 6.575 1.00 13.70 1095 GLN A N 1
ATOM 1494 C CA . GLN A 1 216 ? -38.599 -6.835 7.140 1.00 17.67 1095 GLN A CA 1
ATOM 1495 C C . GLN A 1 216 ? -37.473 -7.258 8.080 1.00 20.29 1095 GLN A C 1
ATOM 1496 O O . GLN A 1 216 ? -37.419 -8.407 8.516 1.00 20.79 1095 GLN A O 1
ATOM 1502 N N . ALA A 1 217 ? -36.581 -6.323 8.393 1.00 18.98 1096 ALA A N 1
ATOM 1503 C CA . ALA A 1 217 ? -35.402 -6.616 9.204 1.00 23.37 1096 ALA A CA 1
ATOM 1504 C C . ALA A 1 217 ? -35.757 -7.030 10.630 1.00 20.16 1096 ALA A C 1
ATOM 1505 O O . ALA A 1 217 ? -34.973 -7.702 11.302 1.00 18.33 1096 ALA A O 1
ATOM 1507 N N . GLU A 1 218 ? -36.937 -6.632 11.088 1.00 16.08 1097 GLU A N 1
ATOM 1508 C CA . GLU A 1 218 ? -37.360 -6.930 12.452 1.00 18.80 1097 GLU A CA 1
ATOM 1509 C C . GLU A 1 218 ? -37.799 -8.386 12.621 1.00 21.38 1097 GLU A C 1
ATOM 1510 O O . GLU A 1 218 ? -38.113 -8.821 13.728 1.00 14.03 1097 GLU A O 1
ATOM 1516 N N . ASP A 1 219 ? -37.809 -9.139 11.525 1.00 19.59 1098 ASP A N 1
ATOM 1517 C CA . ASP A 1 219 ? -38.308 -10.509 11.543 1.00 14.82 1098 ASP A CA 1
ATOM 1518 C C . ASP A 1 219 ? -37.211 -11.537 11.810 1.00 16.92 1098 ASP A C 1
ATOM 1519 O O . ASP A 1 219 ? -37.470 -12.739 11.802 1.00 11.60 1098 ASP A O 1
ATOM 1524 N N . GLU A 1 220 ? -35.988 -11.065 12.041 1.00 15.86 1099 GLU A N 1
ATOM 1525 C CA . GLU A 1 220 ? -34.886 -11.958 12.387 1.00 11.89 1099 GLU A CA 1
ATOM 1526 C C . GLU A 1 220 ? -35.119 -12.617 13.739 1.00 12.50 1099 GLU A C 1
ATOM 1527 O O . GLU A 1 220 ? -34.942 -11.990 14.784 1.00 12.51 1099 GLU A O 1
ATOM 1533 N N . ALA A 1 221 ? -35.513 -13.886 13.710 1.00 14.40 1100 ALA A N 1
ATOM 1534 C CA . ALA A 1 221 ? -35.800 -14.628 14.930 1.00 10.94 1100 ALA A CA 1
ATOM 1535 C C . ALA A 1 221 ? -35.869 -16.126 14.657 1.00 14.71 1100 ALA A C 1
ATOM 1536 O O . ALA A 1 221 ? -35.633 -16.576 13.536 1.00 11.71 1100 ALA A O 1
ATOM 1538 N N . ASP A 1 222 ? -36.188 -16.891 15.695 1.00 16.57 1101 ASP A N 1
ATOM 1539 C CA . ASP A 1 222 ? -36.435 -18.318 15.548 1.00 10.19 1101 ASP A CA 1
ATOM 1540 C C . ASP A 1 222 ? -37.935 -18.563 15.453 1.00 8.40 1101 ASP A C 1
ATOM 1541 O O . ASP A 1 222 ? -38.705 -18.058 16.270 1.00 9.08 1101 ASP A O 1
ATOM 1546 N N . TYR A 1 223 ? -38.347 -19.330 14.452 1.00 7.45 1102 TYR A N 1
ATOM 1547 C CA . TYR A 1 223 ? -39.762 -19.606 14.246 1.00 8.46 1102 TYR A CA 1
ATOM 1548 C C . TYR A 1 223 ? -40.082 -21.072 14.509 1.00 9.49 1102 TYR A C 1
ATOM 1549 O O . TYR A 1 223 ? -39.470 -21.968 13.929 1.00 8.07 1102 TYR A O 1
ATOM 1558 N N . TYR A 1 224 ? -41.046 -21.305 15.394 1.00 10.14 1103 TYR A N 1
ATOM 1559 C CA . TYR A 1 224 ? -41.404 -22.657 15.803 1.00 8.94 1103 TYR A CA 1
ATOM 1560 C C . TYR A 1 224 ? -42.826 -23.021 15.394 1.00 8.66 1103 TYR A C 1
ATOM 1561 O O . TYR A 1 224 ? -43.746 -22.212 15.509 1.00 6.83 1103 TYR A O 1
ATOM 1570 N N . CYS A 1 225 ? -42.995 -24.249 14.918 1.00 7.75 1104 CYS A N 1
ATOM 1571 C CA . CYS A 1 225 ? -44.312 -24.769 14.582 1.00 8.98 1104 CYS A CA 1
ATOM 1572 C C . CYS A 1 225 ? -44.821 -25.670 15.703 1.00 9.52 1104 CYS A C 1
ATOM 1573 O O . CYS A 1 225 ? -44.065 -26.465 16.263 1.00 9.60 1104 CYS A O 1
ATOM 1576 N N . GLN A 1 226 ? -46.102 -25.542 16.030 1.00 7.59 1105 GLN A N 1
ATOM 1577 C CA . GLN A 1 226 ? -46.689 -26.326 17.110 1.00 13.42 1105 GLN A CA 1
ATOM 1578 C C . GLN A 1 226 ? -47.960 -27.044 16.670 1.00 14.10 1105 GLN A 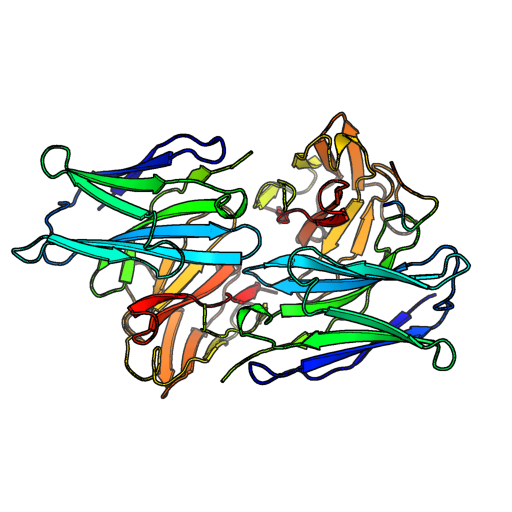C 1
ATOM 1579 O O . GLN A 1 226 ? -48.784 -26.485 15.946 1.00 12.19 1105 GLN A O 1
ATOM 1585 N N . SER A 1 227 ? -48.108 -28.287 17.115 1.00 12.81 1106 SER A N 1
ATOM 1586 C CA . SER A 1 227 ? -49.321 -29.054 16.870 1.00 17.65 1106 SER A CA 1
ATOM 1587 C C . SER A 1 227 ? -49.648 -29.914 18.087 1.00 19.57 1106 SER A C 1
ATOM 1588 O O . SER A 1 227 ? -49.145 -29.668 19.183 1.00 19.91 1106 SER A O 1
ATOM 1591 N N . TYR A 1 228 ? -50.490 -30.922 17.888 1.00 26.70 1107 TYR A N 1
ATOM 1592 C CA . TYR A 1 228 ? -50.833 -31.853 18.956 1.00 25.60 1107 TYR A CA 1
ATOM 1593 C C . TYR A 1 228 ? -50.769 -33.289 18.452 1.00 29.33 1107 TYR A C 1
ATOM 1594 O O . TYR A 1 228 ? -51.427 -33.639 17.475 1.00 32.58 1107 TYR A O 1
ATOM 1603 N N . ASP A 1 229 ? -49.975 -34.117 19.121 1.00 31.93 1108 ASP A N 1
ATOM 1604 C CA . ASP A 1 229 ? -49.864 -35.524 18.757 1.00 32.99 1108 ASP A CA 1
ATOM 1605 C C . ASP A 1 229 ? -50.785 -36.368 19.633 1.00 37.22 1108 ASP A C 1
ATOM 1606 O O . ASP A 1 229 ? -50.897 -36.133 20.836 1.00 39.90 1108 ASP A O 1
ATOM 1611 N N . SER A 1 230 ? -51.442 -37.350 19.024 1.00 35.36 1109 SER A N 1
ATOM 1612 C CA . SER A 1 230 ? -52.351 -38.227 19.753 1.00 37.59 1109 SER A CA 1
ATOM 1613 C C . SER A 1 230 ? -51.623 -39.463 20.269 1.00 35.31 1109 SER A C 1
ATOM 1614 O O . SER A 1 230 ? -52.038 -40.073 21.255 1.00 40.97 1109 SER A O 1
ATOM 1617 N N . SER A 1 231 ? -50.537 -39.829 19.596 1.00 33.22 1110 SER A N 1
ATOM 1618 C CA . SER A 1 231 ? -49.730 -40.970 20.008 1.00 35.10 1110 SER A CA 1
ATOM 1619 C C . SER A 1 231 ? -48.941 -40.640 21.271 1.00 38.11 1110 SER A C 1
ATOM 1620 O O . SER A 1 231 ? -48.723 -41.501 22.123 1.00 32.68 1110 SER A O 1
ATOM 1623 N N . LEU A 1 232 ? -48.512 -39.386 21.379 1.00 39.38 1113 LEU A N 1
ATOM 1624 C CA . LEU A 1 232 ? -47.841 -38.902 22.579 1.00 31.53 1113 LEU A CA 1
ATOM 1625 C C . LEU A 1 232 ? -48.858 -38.300 23.540 1.00 36.41 1113 LEU A C 1
ATOM 1626 O O . LEU A 1 232 ? -48.571 -38.108 24.723 1.00 41.67 1113 LEU A O 1
ATOM 1631 N N . SER A 1 233 ? -50.045 -38.009 23.011 1.00 39.57 1114 SER A N 1
ATOM 1632 C CA . SER A 1 233 ? -51.153 -37.450 23.784 1.00 38.49 1114 SER A CA 1
ATOM 1633 C C . SER A 1 233 ? -50.756 -36.166 24.507 1.00 35.82 1114 SER A C 1
ATOM 1634 O O . SER A 1 233 ? -51.088 -35.971 25.676 1.00 40.89 1114 SER A O 1
ATOM 1637 N N . GLY A 1 234 ? -50.046 -35.294 23.799 1.00 31.66 1115 GLY A N 1
ATOM 1638 C CA . GLY A 1 234 ? -49.608 -34.030 24.359 1.00 28.49 1115 GLY A CA 1
ATOM 1639 C C . GLY A 1 234 ? -49.232 -33.022 23.290 1.00 26.64 1115 GLY A C 1
ATOM 1640 O O . GLY A 1 234 ? -49.202 -33.344 22.102 1.00 27.97 1115 GLY A O 1
ATOM 1641 N N . VAL A 1 235 ? -48.948 -31.795 23.715 1.00 17.15 1116 VAL A N 1
ATOM 1642 C CA . VAL A 1 235 ? -48.555 -30.736 22.795 1.00 14.16 1116 VAL A CA 1
ATOM 1643 C C . VAL A 1 235 ? -47.139 -30.976 22.280 1.00 13.67 1116 VAL A C 1
ATOM 1644 O O . VAL A 1 235 ? -46.229 -31.281 23.052 1.00 13.15 1116 VAL A O 1
ATOM 1648 N N . ILE A 1 236 ? -46.962 -30.841 20.969 1.00 14.66 1117 ILE A N 1
ATOM 1649 C CA . ILE A 1 236 ? -45.686 -31.129 20.326 1.00 15.33 1117 ILE A CA 1
ATOM 1650 C C . ILE A 1 236 ? -45.134 -29.904 19.593 1.00 12.72 1117 ILE A C 1
ATOM 1651 O O . ILE A 1 236 ? -45.875 -29.183 18.925 1.00 14.91 1117 ILE A O 1
ATOM 1656 N N . PHE A 1 237 ? -43.832 -29.664 19.735 1.00 16.89 1118 PHE A N 1
ATOM 1657 C CA . PHE A 1 237 ? -43.177 -28.545 19.061 1.00 13.59 1118 PHE A CA 1
ATOM 1658 C C . PHE A 1 237 ? -42.232 -29.010 17.957 1.00 13.23 1118 PHE A C 1
ATOM 1659 O O . PHE A 1 237 ? -41.912 -30.194 17.854 1.00 19.53 1118 PHE A O 1
ATOM 1667 N N . GLY A 1 238 ? -41.788 -28.064 17.134 1.00 15.45 1119 GLY A N 1
ATOM 1668 C CA . GLY A 1 238 ? -40.836 -28.351 16.077 1.00 9.88 1119 GLY A CA 1
ATOM 1669 C C . GLY A 1 238 ? -39.423 -27.978 16.479 1.00 14.14 1119 GLY A C 1
ATOM 1670 O O . GLY A 1 238 ? -39.206 -27.381 17.535 1.00 13.00 1119 GLY A O 1
ATOM 1671 N N . GLY A 1 239 ? -38.457 -28.329 15.634 1.00 9.86 1120 GLY A N 1
ATOM 1672 C CA . GLY A 1 239 ? -37.060 -28.047 15.910 1.00 6.47 1120 GLY A CA 1
ATOM 1673 C C . GLY A 1 239 ? -36.716 -26.574 15.798 1.00 11.85 1120 GLY A C 1
ATOM 1674 O O . GLY A 1 239 ? -35.675 -26.133 16.283 1.00 11.95 1120 GLY A O 1
ATOM 1675 N N . GLY A 1 240 ? -37.592 -25.812 15.152 1.00 9.87 1121 GLY A N 1
ATOM 1676 C CA . GLY A 1 240 ? -37.393 -24.384 15.001 1.00 6.91 1121 GLY A CA 1
ATOM 1677 C C . GLY A 1 240 ? -36.555 -24.025 13.792 1.00 8.24 1121 GLY A C 1
ATOM 1678 O O . GLY A 1 240 ? -35.664 -24.776 13.396 1.00 9.88 1121 GLY A O 1
ATOM 1679 N N . THR A 1 241 ? -36.843 -22.868 13.206 1.00 9.53 1122 THR A N 1
ATOM 1680 C CA . THR A 1 241 ? -36.118 -22.398 12.032 1.00 8.64 1122 THR A CA 1
ATOM 1681 C C . THR A 1 241 ? -35.533 -21.010 12.266 1.00 8.64 1122 THR A C 1
ATOM 1682 O O . THR A 1 241 ? -36.249 -20.078 12.630 1.00 10.50 1122 THR A O 1
ATOM 1686 N N . LYS A 1 242 ? -34.227 -20.882 12.060 1.00 13.13 1123 LYS A N 1
ATOM 1687 C CA . LYS A 1 242 ? -33.551 -19.598 12.194 1.00 10.24 1123 LYS A CA 1
ATOM 1688 C C . LYS A 1 242 ? -33.679 -18.788 10.908 1.00 13.21 1123 LYS A C 1
ATOM 1689 O O . LYS A 1 242 ? -33.098 -19.143 9.883 1.00 12.95 1123 LYS A O 1
ATOM 1695 N N . LEU A 1 243 ? -34.446 -17.705 10.965 1.00 14.70 1124 LEU A N 1
ATOM 1696 C CA . LEU A 1 243 ? -34.635 -16.851 9.798 1.00 11.68 1124 LEU A CA 1
ATOM 1697 C C . LEU A 1 243 ? -33.690 -15.658 9.825 1.00 11.65 1124 LEU A C 1
ATOM 1698 O O . LEU A 1 243 ? -33.646 -14.907 10.799 1.00 8.58 1124 LEU A O 1
ATOM 1703 N N . THR A 1 244 ? -32.937 -15.488 8.744 1.00 16.51 1125 THR A N 1
ATOM 1704 C CA . THR A 1 244 ? -32.008 -14.373 8.625 1.00 18.67 1125 THR A CA 1
ATOM 1705 C C . THR A 1 244 ? -32.474 -13.364 7.582 1.00 15.59 1125 THR A C 1
ATOM 1706 O O . THR A 1 244 ? -32.809 -13.730 6.457 1.00 18.44 1125 THR A O 1
ATOM 1710 N N . VAL A 1 245 ? -32.500 -12.093 7.966 1.00 16.68 1126 VAL A N 1
ATOM 1711 C CA . VAL A 1 245 ? -32.797 -11.022 7.026 1.00 18.29 1126 VAL A CA 1
ATOM 1712 C C . VAL A 1 245 ? -31.497 -10.387 6.538 1.00 20.32 1126 VAL A C 1
ATOM 1713 O O . VAL A 1 245 ? -30.771 -9.757 7.307 1.00 15.11 1126 VAL A O 1
ATOM 1717 N N . LEU A 1 246 ? -31.212 -10.567 5.252 1.00 24.28 1127 LEU A N 1
ATOM 1718 C CA . LEU A 1 246 ? -29.972 -10.086 4.648 1.00 20.63 1127 LEU A CA 1
ATOM 1719 C C . LEU A 1 246 ? -30.017 -8.583 4.394 1.00 27.94 1127 LEU A C 1
ATOM 1720 O O . LEU A 1 246 ? -29.754 -7.783 5.292 1.00 38.81 1127 LEU A O 1
ATOM 1725 N N . GLN B 1 2 ? -2.553 -23.553 2.188 1.00 38.75 1 GLN B N 1
ATOM 1726 C CA . GLN B 1 2 ? -3.943 -23.447 2.614 1.00 35.75 1 GLN B CA 1
ATOM 1727 C C . GLN B 1 2 ? -4.583 -24.826 2.730 1.00 41.81 1 GLN B C 1
ATOM 1728 O O . GLN B 1 2 ? -4.229 -25.750 1.996 1.00 39.94 1 GLN B O 1
ATOM 1734 N N . VAL B 1 3 ? -5.524 -24.960 3.659 1.00 34.73 2 VAL B N 1
ATOM 1735 C CA . VAL B 1 3 ? -6.188 -26.235 3.902 1.00 26.00 2 VAL B CA 1
ATOM 1736 C C . VAL B 1 3 ? -7.691 -26.121 3.692 1.00 23.91 2 VAL B C 1
ATOM 1737 O O . VAL B 1 3 ? -8.343 -25.264 4.285 1.00 28.26 2 VAL B O 1
ATOM 1741 N N . GLN B 1 4 ? -8.242 -26.984 2.846 1.00 27.27 3 GLN B N 1
ATOM 1742 C CA . GLN B 1 4 ? -9.674 -26.954 2.589 1.00 23.75 3 GLN B CA 1
ATOM 1743 C C . GLN B 1 4 ? -10.332 -28.296 2.876 1.00 20.19 3 GLN B C 1
ATOM 1744 O O . GLN B 1 4 ? -9.730 -29.356 2.703 1.00 17.47 3 GLN B O 1
ATOM 1750 N N . LEU B 1 5 ? -11.581 -28.229 3.320 1.00 20.57 4 LEU B N 1
ATOM 1751 C CA . LEU B 1 5 ? -12.368 -29.409 3.640 1.00 15.00 4 LEU B CA 1
ATOM 1752 C C . LEU B 1 5 ? -13.617 -29.464 2.767 1.00 20.00 4 LEU B C 1
ATOM 1753 O O . LEU B 1 5 ? -14.416 -28.536 2.786 1.00 18.17 4 LEU B O 1
ATOM 1758 N N . GLN B 1 6 ? -13.792 -30.541 2.007 1.00 12.67 5 GLN B N 1
ATOM 1759 C CA . GLN B 1 6 ? -14.969 -30.681 1.157 1.00 21.69 5 GLN B CA 1
ATOM 1760 C C . GLN B 1 6 ? -15.940 -31.708 1.724 1.00 18.27 5 GLN B C 1
ATOM 1761 O O . GLN B 1 6 ? -15.613 -32.882 1.902 1.00 19.52 5 GLN B O 1
ATOM 1767 N N . GLN B 1 7 ? -17.150 -31.246 2.006 1.00 18.38 6 GLN B N 1
ATOM 1768 C CA . GLN B 1 7 ? -18.176 -32.081 2.612 1.00 16.18 6 GLN B CA 1
ATOM 1769 C C . GLN B 1 7 ? -19.072 -32.739 1.569 1.00 20.10 6 GLN B C 1
ATOM 1770 O O . GLN B 1 7 ? -19.331 -32.172 0.508 1.00 22.43 6 GLN B O 1
ATOM 1776 N N . SER B 1 8 ? -19.542 -33.941 1.879 1.00 20.66 7 SER B N 1
ATOM 1777 C CA . SER B 1 8 ? -20.482 -34.641 1.015 1.00 19.62 7 SER B CA 1
ATOM 1778 C C . SER B 1 8 ? -21.457 -35.448 1.860 1.00 19.73 7 SER B C 1
ATOM 1779 O O . SER B 1 8 ? -21.118 -35.901 2.954 1.00 20.44 7 SER B O 1
ATOM 1782 N N . GLY B 1 9 ? -22.674 -35.615 1.355 1.00 16.37 8 GLY B N 1
ATOM 1783 C CA . GLY B 1 9 ? -23.690 -36.357 2.073 1.00 15.29 8 GLY B CA 1
ATOM 1784 C C . GLY B 1 9 ? -25.094 -35.982 1.650 1.00 14.05 8 GLY B C 1
ATOM 1785 O O . GLY B 1 9 ? -25.290 -35.003 0.930 1.00 16.50 8 GLY B O 1
ATOM 1786 N N . PRO B 1 10 ? -26.084 -36.767 2.097 1.00 12.78 9 PRO B N 1
ATOM 1787 C CA . PRO B 1 10 ? -27.496 -36.534 1.777 1.00 13.66 9 PRO B CA 1
ATOM 1788 C C . PRO B 1 10 ? -28.057 -35.312 2.495 1.00 15.44 9 PRO B C 1
ATOM 1789 O O . PRO B 1 10 ? -27.552 -34.933 3.552 1.00 12.26 9 PRO B O 1
ATOM 1793 N N . GLY B 1 11 ? -29.091 -34.708 1.919 1.00 14.67 11 GLY B N 1
ATOM 1794 C CA . GLY B 1 11 ? -29.764 -33.585 2.544 1.00 15.35 11 GLY B CA 1
ATOM 1795 C C . GLY B 1 11 ? -31.031 -34.033 3.245 1.00 18.89 11 GLY B C 1
ATOM 1796 O O . GLY B 1 11 ? -31.771 -33.219 3.798 1.00 17.63 11 GLY B O 1
ATOM 1797 N N . LEU B 1 12 ? -31.279 -35.339 3.222 1.00 15.43 12 LEU B N 1
ATOM 1798 C CA . LEU B 1 12 ? -32.469 -35.908 3.840 1.00 15.06 12 LEU B CA 1
ATOM 1799 C C . LEU B 1 12 ? -32.260 -37.372 4.210 1.00 13.50 12 LEU B C 1
ATOM 1800 O O . LEU B 1 12 ? -31.775 -38.164 3.403 1.00 12.72 12 LEU B O 1
ATOM 1805 N N . VAL B 1 13 ? -32.617 -37.725 5.441 1.00 12.36 13 VAL B N 1
ATOM 1806 C CA . VAL B 1 13 ? -32.541 -39.108 5.895 1.00 16.20 13 VAL B CA 1
ATOM 1807 C C . VAL B 1 13 ? -33.831 -39.499 6.608 1.00 18.90 13 VAL B C 1
ATOM 1808 O O . VAL B 1 13 ? -34.292 -38.790 7.502 1.00 19.30 13 VAL B O 1
ATOM 1812 N N . LYS B 1 14 ? -34.413 -40.624 6.204 1.00 17.46 14 LYS B N 1
ATOM 1813 C CA . LYS B 1 14 ? -35.614 -41.140 6.852 1.00 19.50 14 LYS B CA 1
ATOM 1814 C C . LYS B 1 14 ? -35.330 -41.493 8.308 1.00 20.23 14 LYS B C 1
ATOM 1815 O O . LYS B 1 14 ? -34.201 -41.840 8.652 1.00 18.28 14 LYS B O 1
ATOM 1821 N N . PRO B 1 15 ? -36.352 -41.385 9.173 1.00 18.50 15 PRO B N 1
ATOM 1822 C CA . PRO B 1 15 ? -36.216 -41.764 10.584 1.00 19.34 15 PRO B CA 1
ATOM 1823 C C . PRO B 1 15 ? -35.729 -43.201 10.761 1.00 19.09 15 PRO B C 1
ATOM 1824 O O . PRO B 1 15 ? -35.987 -44.043 9.899 1.00 21.42 15 PRO B O 1
ATOM 1828 N N . SER B 1 16 ? -35.015 -43.450 11.858 1.00 19.26 16 SER B N 1
ATOM 1829 C CA . SER B 1 16 ? -34.461 -44.764 12.199 1.00 24.70 16 SER B CA 1
ATOM 1830 C C . SER B 1 16 ? -33.374 -45.237 11.228 1.00 17.29 16 SER B C 1
ATOM 1831 O O . SER B 1 16 ? -32.813 -46.317 11.403 1.00 21.01 16 SER B O 1
ATOM 1834 N N . GLN B 1 17 ? -33.072 -44.429 10.216 1.00 20.05 17 GLN B N 1
ATOM 1835 C CA . GLN B 1 17 ? -32.028 -44.775 9.255 1.00 16.79 17 GLN B CA 1
ATOM 1836 C C . GLN B 1 17 ? -30.691 -44.157 9.651 1.00 11.73 17 GLN B C 1
ATOM 1837 O O . GLN B 1 17 ? -30.600 -43.428 10.638 1.00 9.83 17 GLN B O 1
ATOM 1843 N N . THR B 1 18 ? -29.656 -44.450 8.870 1.00 11.22 18 THR B N 1
ATOM 1844 C CA . THR B 1 18 ? -28.305 -44.008 9.190 1.00 11.63 18 THR B CA 1
ATOM 1845 C C . THR B 1 18 ? -27.860 -42.827 8.329 1.00 13.17 18 THR B C 1
ATOM 1846 O O . THR B 1 18 ? -27.994 -42.851 7.106 1.00 12.02 18 THR B O 1
ATOM 1850 N N . LEU B 1 19 ? -27.334 -41.794 8.980 1.00 14.59 19 LEU B N 1
ATOM 1851 C CA . LEU B 1 19 ? -26.777 -40.641 8.283 1.00 13.91 19 LEU B CA 1
ATOM 1852 C C . LEU B 1 19 ? -25.274 -40.806 8.083 1.00 13.73 19 LEU B C 1
ATOM 1853 O O . LEU B 1 19 ? -24.535 -41.030 9.041 1.00 13.67 19 LEU B O 1
ATOM 1858 N N . SER B 1 20 ? -24.826 -40.694 6.837 1.00 12.55 20 SER B N 1
ATOM 1859 C CA . SER B 1 20 ? -23.406 -40.820 6.528 1.00 14.24 20 SER B CA 1
ATOM 1860 C C . SER B 1 20 ? -22.873 -39.580 5.820 1.00 17.20 20 SER B C 1
ATOM 1861 O O . SER B 1 20 ? -23.380 -39.180 4.771 1.00 19.22 20 SER B O 1
ATOM 1864 N N . LEU B 1 21 ? -21.845 -38.975 6.405 1.00 12.96 21 LEU B N 1
ATOM 1865 C CA . LEU B 1 21 ? -21.208 -37.803 5.820 1.00 14.44 21 LEU B CA 1
ATOM 1866 C C . LEU B 1 21 ? -19.723 -38.062 5.594 1.00 13.77 21 LEU B C 1
ATOM 1867 O O . LEU B 1 21 ? -19.100 -38.812 6.342 1.00 15.02 21 LEU B O 1
ATOM 1872 N N . THR B 1 22 ? -19.163 -37.443 4.561 1.00 15.26 22 THR B N 1
ATOM 1873 C CA . THR B 1 22 ? -17.749 -37.610 4.246 1.00 15.08 22 THR B CA 1
ATOM 1874 C C . THR B 1 22 ? -17.061 -36.254 4.106 1.00 14.86 22 THR B C 1
ATOM 1875 O O . THR B 1 22 ? -17.560 -35.366 3.416 1.00 15.59 22 THR B O 1
ATOM 1879 N N . CYS B 1 23 ? -15.916 -36.099 4.764 1.00 13.75 23 CYS B N 1
ATOM 1880 C CA . CYS B 1 23 ? -15.162 -34.852 4.698 1.00 15.24 23 CYS B CA 1
ATOM 1881 C C . CYS B 1 23 ? -13.777 -35.086 4.099 1.00 14.72 23 CYS B C 1
ATOM 1882 O O . CYS B 1 23 ? -12.950 -35.785 4.681 1.00 12.93 23 CYS B O 1
ATOM 1885 N N . GLY B 1 24 ? -13.535 -34.505 2.928 1.00 22.63 24 GLY B N 1
ATOM 1886 C CA . GLY B 1 24 ? -12.258 -34.649 2.251 1.00 15.62 24 GLY B CA 1
ATOM 1887 C C . GLY B 1 24 ? -11.263 -33.580 2.659 1.00 13.34 24 GLY B C 1
ATOM 1888 O O . GLY B 1 24 ? -11.624 -32.418 2.831 1.00 14.72 24 GLY B O 1
ATOM 1889 N N . ILE B 1 25 ? -10.003 -33.974 2.809 1.00 14.90 25 ILE B N 1
ATOM 1890 C CA . ILE B 1 25 ? -8.968 -33.060 3.278 1.00 12.94 25 ILE B CA 1
ATOM 1891 C C . ILE B 1 25 ? -7.942 -32.755 2.189 1.00 12.07 25 ILE B C 1
ATOM 1892 O O . ILE B 1 25 ? -7.488 -33.653 1.481 1.00 10.02 25 ILE B O 1
ATOM 1897 N N . SER B 1 26 ? -7.588 -31.479 2.060 1.00 19.94 26 SER B N 1
ATOM 1898 C CA . SER B 1 26 ? -6.545 -31.055 1.132 1.00 12.96 26 SER B CA 1
ATOM 1899 C C . SER B 1 26 ? -5.611 -30.054 1.803 1.00 12.47 26 SER B C 1
ATOM 1900 O O . SER B 1 26 ? -6.062 -29.066 2.381 1.00 16.43 26 SER B O 1
ATOM 1903 N N . GLY B 1 27 ? -4.311 -30.315 1.729 1.00 9.85 27 GLY B N 1
ATOM 1904 C CA . GLY B 1 27 ? -3.325 -29.439 2.333 1.00 13.12 27 GLY B CA 1
ATOM 1905 C C . GLY B 1 27 ? -2.896 -29.905 3.711 1.00 16.91 27 GLY B C 1
ATOM 1906 O O . GLY B 1 27 ? -2.166 -29.205 4.414 1.00 16.31 27 GLY B O 1
ATOM 1907 N N . ASP B 1 28 ? -3.354 -31.092 4.097 1.00 12.01 28 ASP B N 1
ATOM 1908 C CA . ASP B 1 28 ? -3.011 -31.665 5.392 1.00 12.31 28 ASP B CA 1
ATOM 1909 C C . ASP B 1 28 ? -3.270 -33.168 5.395 1.00 12.93 28 ASP B C 1
ATOM 1910 O O . ASP B 1 28 ? -4.065 -33.672 4.602 1.00 13.39 28 ASP B O 1
ATOM 1915 N N . SER B 1 29 ? -2.593 -33.880 6.289 1.00 16.31 29 SER B N 1
ATOM 1916 C CA . SER B 1 29 ? -2.791 -35.317 6.424 1.00 16.57 29 SER B CA 1
ATOM 1917 C C . SER B 1 29 ? -3.771 -35.620 7.550 1.00 15.04 29 SER B C 1
ATOM 1918 O O . SER B 1 29 ? -3.786 -34.937 8.573 1.00 17.29 29 SER B O 1
ATOM 1921 N N . VAL B 1 30 ? -4.588 -36.649 7.357 1.00 13.36 30 VAL B N 1
ATOM 1922 C CA . VAL B 1 30 ? -5.563 -37.049 8.364 1.00 11.97 30 VAL B CA 1
ATOM 1923 C C . VAL B 1 30 ? -4.854 -37.712 9.547 1.00 17.89 30 VAL B C 1
ATOM 1924 O O . VAL B 1 30 ? -5.426 -37.861 10.629 1.00 15.19 30 VAL B O 1
ATOM 1928 N N . SER B 1 31 ? -3.598 -38.093 9.336 1.00 13.98 31 SER B N 1
ATOM 1929 C CA . SER B 1 31 ? -2.799 -38.731 10.375 1.00 14.62 31 SER B CA 1
ATOM 1930 C C . SER B 1 31 ? -1.881 -37.730 11.070 1.00 10.55 31 SER B C 1
ATOM 1931 O O . SER B 1 31 ? -0.920 -38.118 11.733 1.00 11.64 31 SER B O 1
ATOM 1934 N N . SER B 1 32 ? -2.182 -36.444 10.913 1.00 13.26 34 SER B N 1
ATOM 1935 C CA . SER B 1 32 ? -1.353 -35.385 11.482 1.00 11.81 34 SER B CA 1
ATOM 1936 C C . SER B 1 32 ? -1.314 -35.453 13.005 1.00 14.35 34 SER B C 1
ATOM 1937 O O . SER B 1 32 ? -2.347 -35.601 13.659 1.00 13.83 34 SER B O 1
ATOM 1940 N N . LYS B 1 33 ? -0.112 -35.340 13.561 1.00 12.16 35 LYS B N 1
ATOM 1941 C CA . LYS B 1 33 ? 0.090 -35.431 15.003 1.00 10.02 35 LYS B CA 1
ATOM 1942 C C . LYS B 1 33 ? -0.402 -34.185 15.730 1.00 14.53 35 LYS B C 1
ATOM 1943 O O . LYS B 1 33 ? -0.547 -34.185 16.952 1.00 12.50 35 LYS B O 1
ATOM 1949 N N . SER B 1 34 ? -0.651 -33.121 14.975 1.00 15.69 36 SER B N 1
ATOM 1950 C CA . SER B 1 34 ? -1.064 -31.854 15.565 1.00 17.14 36 SER B CA 1
ATOM 1951 C C . SER B 1 34 ? -2.531 -31.547 15.288 1.00 15.04 36 SER B C 1
ATOM 1952 O O . SER B 1 34 ? -3.073 -30.573 15.807 1.00 16.67 36 SER B O 1
ATOM 1955 N N . ALA B 1 35 ? -3.173 -32.382 14.478 1.00 10.43 37 ALA B N 1
ATOM 1956 C CA . ALA B 1 35 ? -4.542 -32.112 14.055 1.00 11.80 37 ALA B CA 1
ATOM 1957 C C . ALA B 1 35 ? -5.550 -33.112 14.613 1.00 13.84 37 ALA B C 1
ATOM 1958 O O . ALA B 1 35 ? -5.221 -34.270 14.875 1.00 12.58 37 ALA B O 1
ATOM 1960 N N . ALA B 1 36 ? -6.780 -32.642 14.796 1.00 9.10 38 ALA B N 1
ATOM 1961 C CA . ALA B 1 36 ? -7.902 -33.500 15.156 1.00 7.80 38 ALA B CA 1
ATOM 1962 C C . ALA B 1 36 ? -9.089 -33.153 14.266 1.00 8.91 38 ALA B C 1
ATOM 1963 O O . ALA B 1 36 ? -9.325 -31.984 13.963 1.00 10.80 38 ALA B O 1
ATOM 1965 N N . TRP B 1 37 ? -9.835 -34.168 13.848 1.00 6.78 39 TRP B N 1
ATOM 1966 C CA . TRP B 1 37 ? -10.891 -33.970 12.864 1.00 8.39 39 TRP B CA 1
ATOM 1967 C C . TRP B 1 37 ? -12.276 -34.124 13.480 1.00 7.00 39 TRP B C 1
ATOM 1968 O O . TRP B 1 37 ? -12.686 -35.220 13.855 1.00 6.27 39 TRP B O 1
ATOM 1979 N N . ASN B 1 38 ? -12.992 -33.007 13.566 1.00 5.00 40 ASN B N 1
ATOM 1980 C CA . ASN B 1 38 ? -14.244 -32.941 14.308 1.00 5.46 40 ASN B CA 1
ATOM 1981 C C . ASN B 1 38 ? -15.488 -32.899 13.428 1.00 7.12 40 ASN B C 1
ATOM 1982 O O . ASN B 1 38 ? -15.418 -32.581 12.241 1.00 6.39 40 ASN B O 1
ATOM 1987 N N . TRP B 1 39 ? -16.626 -33.226 14.031 1.00 5.36 41 TRP B N 1
ATOM 1988 C CA . TRP B 1 39 ? -17.928 -33.018 13.411 1.00 5.01 41 TRP B CA 1
ATOM 1989 C C . TRP B 1 39 ? -18.793 -32.181 14.346 1.00 5.10 41 TRP B C 1
ATOM 1990 O O . TRP B 1 39 ? -18.894 -32.477 15.535 1.00 4.70 41 TRP B O 1
ATOM 2001 N N . ILE B 1 40 ? -19.397 -31.125 13.812 1.00 5.39 42 ILE B N 1
ATOM 2002 C CA . ILE B 1 40 ? -20.247 -30.246 14.611 1.00 6.12 42 ILE B CA 1
ATOM 2003 C C . ILE B 1 40 ? -21.551 -29.949 13.876 1.00 5.48 42 ILE B C 1
ATOM 2004 O O . ILE B 1 40 ? -21.543 -29.666 12.678 1.00 6.49 42 ILE B O 1
ATOM 2009 N N . ARG B 1 41 ? -22.670 -30.017 14.590 1.00 4.83 43 ARG B N 1
ATOM 2010 C CA . ARG B 1 41 ? -23.959 -29.675 13.997 1.00 7.18 43 ARG B CA 1
ATOM 2011 C C . ARG B 1 41 ? -24.567 -28.447 14.668 1.00 7.33 43 ARG B C 1
ATOM 2012 O O . ARG B 1 41 ? -24.178 -28.076 15.776 1.00 6.49 43 ARG B O 1
ATOM 2020 N N . GLN B 1 42 ? -25.520 -27.816 13.989 1.00 7.80 44 GLN B N 1
ATOM 2021 C CA . GLN B 1 42 ? -26.120 -26.586 14.491 1.00 9.44 44 GLN B CA 1
ATOM 2022 C C . GLN B 1 42 ? -27.593 -26.462 14.112 1.00 10.70 44 GLN B C 1
ATOM 2023 O O . GLN B 1 42 ? -27.967 -26.634 12.951 1.00 8.90 44 GLN B O 1
ATOM 2029 N N . SER B 1 43 ? -28.422 -26.156 15.105 1.00 10.91 45 SER B N 1
ATOM 2030 C CA . SER B 1 43 ? -29.857 -25.990 14.905 1.00 11.14 45 SER B CA 1
ATOM 2031 C C . SER B 1 43 ? -30.426 -25.096 16.005 1.00 12.38 45 SER B C 1
ATOM 2032 O O . SER B 1 43 ? -29.847 -25.005 17.087 1.00 12.11 45 SER B O 1
ATOM 2035 N N . PRO B 1 44 ? -31.555 -24.421 15.731 1.00 9.76 46 PRO B N 1
ATOM 2036 C CA . PRO B 1 44 ? -32.170 -23.525 16.720 1.00 12.49 46 PRO B CA 1
ATOM 2037 C C . PRO B 1 44 ? -32.515 -24.217 18.038 1.00 12.89 46 PRO B C 1
ATOM 2038 O O . PRO B 1 44 ? -32.556 -23.563 19.079 1.00 13.54 46 PRO B O 1
ATOM 2042 N N . SER B 1 45 ? -32.754 -25.523 17.989 1.00 13.74 47 SER B N 1
ATOM 2043 C CA . SER B 1 45 ? -33.131 -26.273 19.180 1.00 14.36 47 SER B CA 1
ATOM 2044 C C . SER B 1 45 ? -31.915 -26.796 19.939 1.00 18.80 47 SER B C 1
ATOM 2045 O O . SER B 1 45 ? -31.870 -26.738 21.168 1.00 23.83 47 SER B O 1
ATOM 2048 N N . ARG B 1 46 ? -30.929 -27.301 19.205 1.00 17.98 48 ARG B N 1
ATOM 2049 C CA . ARG B 1 46 ? -29.772 -27.935 19.829 1.00 21.35 48 ARG B CA 1
ATOM 2050 C C . ARG B 1 46 ? -28.558 -27.013 19.901 1.00 17.32 48 ARG B C 1
ATOM 2051 O O . ARG B 1 46 ? -27.552 -27.355 20.523 1.00 14.69 48 ARG B O 1
ATOM 2059 N N . GLY B 1 47 ? -28.655 -25.848 19.267 1.00 12.87 49 GLY B N 1
ATOM 2060 C CA . GLY B 1 47 ? -27.564 -24.890 19.264 1.00 12.22 49 GLY B CA 1
ATOM 2061 C C . GLY B 1 47 ? -26.328 -25.419 18.562 1.00 7.70 49 GLY B C 1
ATOM 2062 O O . GLY B 1 47 ? -26.413 -26.341 17.753 1.00 9.70 49 GLY B O 1
ATOM 2063 N N . LEU B 1 48 ? -25.177 -24.832 18.872 1.00 10.67 50 LEU B N 1
ATOM 2064 C CA . LEU B 1 48 ? -23.911 -25.285 18.306 1.00 9.65 50 LEU B CA 1
ATOM 2065 C C . LEU B 1 48 ? -23.396 -26.483 19.095 1.00 9.27 50 LEU B C 1
ATOM 2066 O O . LEU B 1 48 ? -22.846 -26.329 20.185 1.00 12.64 50 LEU B O 1
ATOM 2071 N N . GLU B 1 49 ? -23.578 -27.676 18.540 1.00 6.43 51 GLU B N 1
ATOM 2072 C CA . GLU B 1 49 ? -23.307 -28.905 19.276 1.00 9.51 51 GLU B CA 1
ATOM 2073 C C . GLU B 1 49 ? -22.179 -29.737 18.670 1.00 8.41 51 GLU B C 1
ATOM 2074 O O . GLU B 1 49 ? -22.284 -30.224 17.544 1.00 12.20 51 GLU B O 1
ATOM 2080 N N . TRP B 1 50 ? -21.103 -29.896 19.433 1.00 5.22 52 TRP B N 1
ATOM 2081 C CA . TRP B 1 50 ? -19.987 -30.749 19.043 1.00 5.89 52 TRP B CA 1
ATOM 2082 C C . TRP B 1 50 ? -20.414 -32.215 19.086 1.00 6.42 52 TRP B C 1
ATOM 2083 O O . TRP B 1 50 ? -21.065 -32.648 20.036 1.00 5.57 52 TRP B O 1
ATOM 2094 N N . LEU B 1 51 ? -20.056 -32.973 18.053 1.00 4.86 53 LEU B N 1
ATOM 2095 C CA . LEU B 1 51 ? -20.515 -34.354 17.925 1.00 6.63 53 LEU B CA 1
ATOM 2096 C C . LEU B 1 51 ? -19.442 -35.369 18.303 1.00 7.91 53 LEU B C 1
ATOM 2097 O O . LEU B 1 51 ? -19.715 -36.341 19.006 1.00 7.25 53 LEU B O 1
ATOM 2102 N N . GLY B 1 52 ? -18.224 -35.146 17.823 1.00 6.73 54 GLY B N 1
ATOM 2103 C CA . GLY B 1 52 ? -17.130 -36.059 18.090 1.00 6.11 54 GLY B CA 1
ATOM 2104 C C . GLY B 1 52 ? -15.886 -35.729 17.290 1.00 7.73 54 GLY B C 1
ATOM 2105 O O . GLY B 1 52 ? -15.842 -34.721 16.585 1.00 5.31 54 GLY B O 1
ATOM 2106 N N . ARG B 1 53 ? -14.874 -36.586 17.399 1.00 6.56 55 ARG B N 1
ATOM 2107 C CA . ARG B 1 53 ? -13.629 -36.397 16.664 1.00 6.59 55 ARG B CA 1
ATOM 2108 C C . ARG B 1 53 ? -12.773 -37.657 16.635 1.00 8.67 55 ARG B C 1
ATOM 2109 O O . ARG B 1 53 ? -12.849 -38.499 17.531 1.00 8.31 55 ARG B O 1
ATOM 2117 N N . THR B 1 54 ? -11.958 -37.775 15.593 1.00 8.59 56 THR B N 1
ATOM 2118 C CA . THR B 1 54 ? -10.949 -38.821 15.515 1.00 8.09 56 THR B CA 1
ATOM 2119 C C . THR B 1 54 ? -9.601 -38.181 15.197 1.00 8.12 56 THR B C 1
ATOM 2120 O O . THR B 1 54 ? -9.537 -37.155 14.518 1.00 8.46 56 THR B O 1
ATOM 2124 N N . TYR B 1 55 ? -8.527 -38.777 15.703 1.00 9.23 57 TYR B N 1
ATOM 2125 C CA . TYR B 1 55 ? -7.192 -38.217 15.523 1.00 9.72 57 TYR B CA 1
ATOM 2126 C C . TYR B 1 55 ? -6.118 -39.277 15.742 1.00 10.40 57 TYR B C 1
ATOM 2127 O O . TYR B 1 55 ? -6.372 -40.312 16.357 1.00 9.93 57 TYR B O 1
ATOM 2136 N N . TYR B 1 56 ? -4.918 -39.013 15.235 1.00 7.45 58 TYR B N 1
ATOM 2137 C CA . TYR B 1 56 ? -3.840 -39.992 15.289 1.00 12.29 58 TYR B CA 1
ATOM 2138 C C . TYR B 1 56 ? -2.693 -39.544 16.190 1.00 12.69 58 TYR B C 1
ATOM 2139 O O . TYR B 1 56 ? -1.999 -38.569 15.897 1.00 9.10 58 TYR B O 1
ATOM 2148 N N . ARG B 1 57 ? -2.503 -40.268 17.288 1.00 11.29 59 ARG B N 1
ATOM 2149 C CA . ARG B 1 57 ? -1.369 -40.058 18.179 1.00 9.14 59 ARG B CA 1
ATOM 2150 C C . ARG B 1 57 ? -0.658 -41.389 18.390 1.00 13.74 59 ARG B C 1
ATOM 2151 O O . ARG B 1 57 ? -0.825 -42.028 19.430 1.00 18.74 59 ARG B O 1
ATOM 2159 N N . SER B 1 58 ? 0.112 -41.806 17.384 1.00 12.49 61 SER B N 1
ATOM 2160 C CA . SER B 1 58 ? 0.758 -43.128 17.317 1.00 16.17 61 SER B CA 1
ATOM 2161 C C . SER B 1 58 ? -0.266 -44.265 17.218 1.00 14.47 61 SER B C 1
ATOM 2162 O O . SER B 1 58 ? 0.096 -45.422 17.006 1.00 17.20 61 SER B O 1
ATOM 2165 N N . LYS B 1 59 ? -1.540 -43.919 17.371 1.00 15.29 62 LYS B N 1
ATOM 2166 C CA . LYS B 1 59 ? -2.654 -44.828 17.139 1.00 15.88 62 LYS B CA 1
ATOM 2167 C C . LYS B 1 59 ? -3.901 -43.981 16.922 1.00 16.03 62 LYS B C 1
ATOM 2168 O O . LYS B 1 59 ? -3.908 -42.793 17.242 1.00 16.36 62 LYS B O 1
ATOM 2174 N N . TRP B 1 60 ? -4.951 -44.581 16.375 1.00 12.18 63 TRP B N 1
ATOM 2175 C CA . TRP B 1 60 ? -6.184 -43.844 16.136 1.00 11.85 63 TRP B CA 1
ATOM 2176 C C . TRP B 1 60 ? -7.020 -43.732 17.405 1.00 14.44 63 TRP B C 1
ATOM 2177 O O . TRP B 1 60 ? -7.294 -44.729 18.072 1.00 13.92 63 TRP B O 1
ATOM 2188 N N . HIS B 1 61 ? -7.416 -42.506 17.732 1.00 13.65 64 HIS B N 1
ATOM 2189 C CA . HIS B 1 61 ? -8.243 -42.249 18.904 1.00 13.62 64 HIS B CA 1
ATOM 2190 C C . HIS B 1 61 ? -9.620 -41.741 18.495 1.00 13.23 64 HIS B C 1
ATOM 2191 O O . HIS B 1 61 ? -9.799 -41.231 17.389 1.00 11.11 64 HIS B O 1
ATOM 2198 N N . ASN B 1 62 ? -10.589 -41.882 19.393 1.00 11.24 65 ASN B N 1
ATOM 2199 C CA . ASN B 1 62 ? -11.943 -41.405 19.141 1.00 10.27 65 ASN B CA 1
ATOM 2200 C C . ASN B 1 62 ? -12.584 -40.811 20.391 1.00 12.30 65 ASN B C 1
ATOM 2201 O O . ASN B 1 62 ? -12.729 -41.487 21.409 1.00 14.68 65 ASN B O 1
ATOM 2206 N N . ASP B 1 63 ? -12.961 -39.539 20.307 1.00 9.79 66 ASP B N 1
ATOM 2207 C CA . ASP B 1 63 ? -13.672 -38.875 21.392 1.00 8.59 66 ASP B CA 1
ATOM 2208 C C . ASP B 1 63 ? -15.066 -38.474 20.929 1.00 9.73 66 ASP B C 1
ATOM 2209 O O . ASP B 1 63 ? -15.212 -37.686 19.996 1.00 10.58 66 ASP B O 1
ATOM 2214 N N . TYR B 1 64 ? -16.086 -39.019 21.581 1.00 9.37 67 TYR B N 1
ATOM 2215 C CA . TYR B 1 64 ? -17.465 -38.770 21.178 1.00 9.04 67 TYR B CA 1
ATOM 2216 C C . TYR B 1 64 ? -18.226 -37.959 22.222 1.00 9.21 67 TYR B C 1
ATOM 2217 O O . TYR B 1 64 ? -17.942 -38.040 23.417 1.00 8.40 67 TYR B O 1
ATOM 2226 N N . ALA B 1 65 ? -19.194 -37.176 21.759 1.00 8.35 68 ALA B N 1
ATOM 2227 C CA . ALA B 1 65 ? -20.012 -36.363 22.649 1.00 9.35 68 ALA B CA 1
ATOM 2228 C C . ALA B 1 65 ? -20.987 -37.230 23.436 1.00 8.77 68 ALA B C 1
ATOM 2229 O O . ALA B 1 65 ? -21.393 -38.297 22.979 1.00 8.83 68 ALA B O 1
ATOM 2231 N N . VAL B 1 66 ? -21.356 -36.756 24.621 1.00 8.42 69 VAL B N 1
ATOM 2232 C CA . VAL B 1 66 ? -22.272 -37.469 25.503 1.00 9.31 69 VAL B CA 1
ATOM 2233 C C . VAL B 1 66 ? -23.632 -37.713 24.843 1.00 9.37 69 VAL B C 1
ATOM 2234 O O . VAL B 1 66 ? -24.215 -38.791 24.975 1.00 8.26 69 VAL B O 1
ATOM 2238 N N . SER B 1 67 ? -24.115 -36.714 24.112 1.00 8.73 70 SER B N 1
ATOM 2239 C CA . SER B 1 67 ? -25.459 -36.745 23.545 1.00 8.55 70 SER B CA 1
ATOM 2240 C C . SER B 1 67 ? -25.652 -37.804 22.459 1.00 8.67 70 SER B C 1
ATOM 2241 O O . SER B 1 67 ? -26.739 -38.365 22.323 1.00 10.30 70 SER B O 1
ATOM 2244 N N . VAL B 1 68 ? -24.606 -38.075 21.686 1.00 7.26 71 VAL B N 1
ATOM 2245 C CA . VAL B 1 68 ? -24.734 -38.966 20.536 1.00 8.22 71 VAL B CA 1
ATOM 2246 C C . VAL B 1 68 ? -23.757 -40.138 20.561 1.00 6.87 71 VAL B C 1
ATOM 2247 O O . VAL B 1 68 ? -23.591 -40.827 19.556 1.00 6.79 71 VAL B O 1
ATOM 2251 N N . LYS B 1 69 ? -23.127 -40.366 21.710 1.00 9.02 72 LYS B N 1
ATOM 2252 C CA . LYS B 1 69 ? -22.088 -41.388 21.847 1.00 12.01 72 LYS B CA 1
ATOM 2253 C C . LYS B 1 69 ? -22.531 -42.780 21.393 1.00 10.98 72 LYS B C 1
ATOM 2254 O O . LYS B 1 69 ? -21.792 -43.478 20.699 1.00 10.65 72 LYS B O 1
ATOM 2260 N N . SER B 1 70 ? -23.740 -43.172 21.779 1.00 7.00 74 SER B N 1
ATOM 2261 C CA . SER B 1 70 ? -24.228 -44.520 21.507 1.00 12.86 74 SER B CA 1
ATOM 2262 C C . SER B 1 70 ? -24.646 -44.730 20.051 1.00 15.19 74 SER B C 1
ATOM 2263 O O . SER B 1 70 ? -24.940 -45.854 19.644 1.00 18.55 74 SER B O 1
ATOM 2266 N N . ARG B 1 71 ? -24.670 -43.655 19.269 1.00 8.82 75 ARG B N 1
ATOM 2267 C CA . ARG B 1 71 ? -25.154 -43.736 17.894 1.00 8.56 75 ARG B CA 1
ATOM 2268 C C . ARG B 1 71 ? -24.135 -43.251 16.866 1.00 13.88 75 ARG B C 1
ATOM 2269 O O . ARG B 1 71 ? -24.385 -43.321 15.662 1.00 11.41 75 ARG B O 1
ATOM 2277 N N . ILE B 1 72 ? -22.990 -42.767 17.333 1.00 10.93 76 ILE B N 1
ATOM 2278 C CA . ILE B 1 72 ? -22.038 -42.111 16.444 1.00 11.06 76 ILE B CA 1
ATOM 2279 C C . ILE B 1 72 ? -20.786 -42.952 16.184 1.00 12.22 76 ILE B C 1
ATOM 2280 O O . ILE B 1 72 ? -20.359 -43.740 17.029 1.00 12.59 76 ILE B O 1
ATOM 2285 N N . THR B 1 73 ? -20.219 -42.788 14.992 1.00 13.07 77 THR B N 1
ATOM 2286 C CA . THR B 1 73 ? -18.968 -43.439 14.620 1.00 10.96 77 THR B CA 1
ATOM 2287 C C . THR B 1 73 ? -18.211 -42.570 13.620 1.00 11.68 77 THR B C 1
ATOM 2288 O O . THR B 1 73 ? -18.752 -42.189 12.583 1.00 12.11 77 THR B O 1
ATOM 2292 N N . ILE B 1 74 ? -16.960 -42.252 13.939 1.00 13.32 78 ILE B N 1
ATOM 2293 C CA . ILE B 1 74 ? -16.145 -41.399 13.080 1.00 9.84 78 ILE B CA 1
ATOM 2294 C C . ILE B 1 74 ? -14.865 -42.112 12.651 1.00 13.46 78 ILE B C 1
ATOM 2295 O O . ILE B 1 74 ? -13.925 -42.247 13.434 1.00 13.19 78 ILE B O 1
ATOM 2300 N N . ASN B 1 75 ? -14.837 -42.566 11.401 1.00 13.18 79 ASN B N 1
ATOM 2301 C CA . ASN B 1 75 ? -13.699 -43.317 10.883 1.00 14.91 79 ASN B CA 1
ATOM 2302 C C . ASN B 1 75 ? -12.869 -42.519 9.884 1.00 14.50 79 ASN B C 1
ATOM 2303 O O . ASN B 1 75 ? -13.416 -41.861 8.999 1.00 17.00 79 ASN B O 1
ATOM 2308 N N . PRO B 1 76 ? -11.537 -42.572 10.030 1.00 10.53 80 PRO B N 1
ATOM 2309 C CA . PRO B 1 76 ? -10.612 -41.940 9.087 1.00 11.63 80 PRO B CA 1
ATOM 2310 C C . PRO B 1 76 ? -10.187 -42.878 7.958 1.00 10.86 80 PRO B C 1
ATOM 2311 O O . PRO B 1 76 ? -10.104 -44.090 8.159 1.00 13.77 80 PRO B O 1
ATOM 2315 N N . ASP B 1 77 ? -9.927 -42.316 6.782 1.00 13.13 81 ASP B N 1
ATOM 2316 C CA . ASP B 1 77 ? -9.410 -43.085 5.656 1.00 15.70 81 ASP B CA 1
ATOM 2317 C C . ASP B 1 77 ? -8.084 -42.481 5.205 1.00 16.69 81 ASP B C 1
ATOM 2318 O O . ASP B 1 77 ? -8.055 -41.407 4.607 1.00 17.65 81 ASP B O 1
ATOM 2323 N N . THR B 1 78 ? -6.991 -43.179 5.493 1.00 18.47 82 THR B N 1
ATOM 2324 C CA . THR B 1 78 ? -5.652 -42.647 5.255 1.00 20.14 82 THR B CA 1
ATOM 2325 C C . THR B 1 78 ? -5.261 -42.623 3.779 1.00 25.63 82 THR B C 1
ATOM 2326 O O . THR B 1 78 ? -4.428 -41.816 3.368 1.00 31.39 82 THR B O 1
ATOM 2330 N N . SER B 1 79 ? -5.858 -43.507 2.986 1.00 22.90 83 SER B N 1
ATOM 2331 C CA . SER B 1 79 ? -5.538 -43.583 1.564 1.00 26.84 83 SER B CA 1
ATOM 2332 C C . SER B 1 79 ? -6.215 -42.461 0.782 1.00 21.44 83 SER B C 1
ATOM 2333 O O . SER B 1 79 ? -5.563 -41.728 0.039 1.00 28.14 83 SER B O 1
ATOM 2336 N N . LYS B 1 80 ? -7.527 -42.330 0.956 1.00 20.81 84 LYS B N 1
ATOM 2337 C CA . LYS B 1 80 ? -8.284 -41.263 0.312 1.00 19.25 84 LYS B CA 1
ATOM 2338 C C . LYS B 1 80 ? -8.035 -39.926 1.003 1.00 21.97 84 LYS B C 1
ATOM 2339 O O . LYS B 1 80 ? -8.427 -38.874 0.495 1.00 18.84 84 LYS B O 1
ATOM 2345 N N . ASN B 1 81 ? -7.382 -39.986 2.162 1.00 18.05 85 ASN B N 1
ATOM 2346 C CA . ASN B 1 81 ? -7.130 -38.819 3.004 1.00 12.66 85 ASN B CA 1
ATOM 2347 C C . ASN B 1 81 ? -8.427 -38.097 3.356 1.00 14.79 85 ASN B C 1
ATOM 2348 O O . ASN B 1 81 ? -8.642 -36.947 2.969 1.00 16.49 85 ASN B O 1
ATOM 2353 N N . GLN B 1 82 ? -9.289 -38.790 4.091 1.00 12.51 86 GLN B N 1
ATOM 2354 C CA . GLN B 1 82 ? -10.586 -38.252 4.478 1.00 11.50 86 GLN B CA 1
ATOM 2355 C C . GLN B 1 82 ? -11.072 -38.902 5.769 1.00 9.72 86 GLN B C 1
ATOM 2356 O O . GLN B 1 82 ? -10.466 -39.854 6.260 1.00 11.33 86 GLN B O 1
ATOM 2362 N N . PHE B 1 83 ? -12.163 -38.379 6.318 1.00 8.64 87 PHE B N 1
ATOM 2363 C CA . PHE B 1 83 ? -12.788 -38.976 7.493 1.00 8.95 87 PHE B CA 1
ATOM 2364 C C . PHE B 1 83 ? -14.301 -38.823 7.403 1.00 9.37 87 PHE B C 1
ATOM 2365 O O . PHE B 1 83 ? -14.802 -37.843 6.851 1.00 10.46 87 PHE B O 1
ATOM 2373 N N . SER B 1 84 ? -15.027 -39.794 7.945 1.00 14.95 88 SER B N 1
ATOM 2374 C CA . SER B 1 84 ? -16.474 -39.840 7.771 1.00 11.52 88 SER B CA 1
ATOM 2375 C C . SER B 1 84 ? -17.249 -39.728 9.079 1.00 10.56 88 SER B C 1
ATOM 2376 O O . SER B 1 84 ? -16.695 -39.895 10.164 1.00 9.24 88 SER B O 1
ATOM 2379 N N . LEU B 1 85 ? -18.540 -39.440 8.953 1.00 7.83 89 LEU B N 1
ATOM 2380 C CA . LEU B 1 85 ? -19.448 -39.404 10.090 1.00 7.70 89 LEU B CA 1
ATOM 2381 C C . LEU B 1 85 ? -20.576 -40.406 9.883 1.00 9.59 89 LEU B C 1
ATOM 2382 O O . LEU B 1 85 ? -21.176 -40.458 8.811 1.00 8.35 89 LEU B O 1
ATOM 2387 N N . GLN B 1 86 ? -20.858 -41.203 10.907 1.00 8.10 90 GLN B N 1
ATOM 2388 C CA . GLN B 1 86 ? -21.964 -42.150 10.846 1.00 10.81 90 GLN B CA 1
ATOM 2389 C C . GLN B 1 86 ? -22.849 -42.032 12.080 1.00 8.90 90 GLN B C 1
ATOM 2390 O O . GLN B 1 86 ? -22.398 -42.260 13.202 1.00 11.42 90 GLN B O 1
ATOM 2396 N N . LEU B 1 87 ? -24.110 -41.672 11.865 1.00 9.61 91 LEU B N 1
ATOM 2397 C CA . LEU B 1 87 ? -25.065 -41.534 12.957 1.00 10.39 91 LEU B CA 1
ATOM 2398 C C . LEU B 1 87 ? -26.259 -42.461 12.747 1.00 12.67 91 LEU B C 1
ATOM 2399 O O . LEU B 1 87 ? -27.054 -42.264 11.828 1.00 12.74 91 LEU B O 1
ATOM 2404 N N . ASN B 1 88 ? -26.377 -43.471 13.604 1.00 11.58 92 ASN B N 1
ATOM 2405 C CA . ASN B 1 88 ? -27.437 -44.466 13.481 1.00 12.92 92 ASN B CA 1
ATOM 2406 C C . ASN B 1 88 ? -28.764 -44.004 14.068 1.00 16.29 92 ASN B C 1
ATOM 2407 O O . ASN B 1 88 ? -28.795 -43.162 14.967 1.00 12.81 92 ASN B O 1
ATOM 2412 N N . SER B 1 89 ? -29.851 -44.570 13.546 1.00 12.39 93 SER B N 1
ATOM 2413 C CA . SER B 1 89 ? -31.194 -44.372 14.088 1.00 12.75 93 SER B CA 1
ATOM 2414 C C . SER B 1 89 ? -31.553 -42.899 14.249 1.00 14.15 93 SER B C 1
ATOM 2415 O O . SER B 1 89 ? -31.928 -42.460 15.337 1.00 13.27 93 SER B O 1
ATOM 2418 N N . VAL B 1 90 ? -31.437 -42.140 13.165 1.00 10.65 94 VAL B N 1
ATOM 2419 C CA . VAL B 1 90 ? -31.699 -40.710 13.223 1.00 11.42 94 VAL B CA 1
ATOM 2420 C C . VAL B 1 90 ? -33.178 -40.431 13.460 1.00 12.03 94 VAL B C 1
ATOM 2421 O O . VAL B 1 90 ? -34.047 -41.211 13.068 1.00 17.15 94 VAL B O 1
ATOM 2425 N N . THR B 1 91 ? -33.448 -39.318 14.130 1.00 13.25 95 THR B N 1
ATOM 2426 C CA . THR B 1 91 ? -34.806 -38.882 14.417 1.00 14.83 95 THR B CA 1
ATOM 2427 C C . THR B 1 91 ? -34.890 -37.392 14.077 1.00 14.45 95 THR B C 1
ATOM 2428 O O . THR B 1 91 ? -33.856 -36.755 13.880 1.00 10.58 95 THR B O 1
ATOM 2432 N N . PRO B 1 92 ? -36.113 -36.834 13.981 1.00 17.30 96 PRO B N 1
ATOM 2433 C CA . PRO B 1 92 ? -36.271 -35.403 13.684 1.00 12.04 96 PRO B CA 1
ATOM 2434 C C . PRO B 1 92 ? -35.436 -34.453 14.551 1.00 12.25 96 PRO B C 1
ATOM 2435 O O . PRO B 1 92 ? -35.185 -33.327 14.124 1.00 14.26 96 PRO B O 1
ATOM 2439 N N . GLU B 1 93 ? -35.014 -34.889 15.736 1.00 13.43 97 GLU B N 1
ATOM 2440 C CA . GLU B 1 93 ? -34.150 -34.063 16.577 1.00 17.79 97 GLU B CA 1
ATOM 2441 C C . GLU B 1 93 ? -32.778 -33.873 15.937 1.00 13.39 97 GLU B C 1
ATOM 2442 O O . GLU B 1 93 ? -32.112 -32.864 16.167 1.00 13.38 97 GLU B O 1
ATOM 2448 N N . ASP B 1 94 ? -32.364 -34.844 15.129 1.00 12.10 98 ASP B N 1
ATOM 2449 C CA . ASP B 1 94 ? -31.056 -34.805 14.482 1.00 10.57 98 ASP B CA 1
ATOM 2450 C C . ASP B 1 94 ? -31.032 -33.869 13.276 1.00 9.09 98 ASP B C 1
ATOM 2451 O O . ASP B 1 94 ? -30.028 -33.785 12.570 1.00 7.88 98 ASP B O 1
ATOM 2456 N N . THR B 1 95 ? -32.139 -33.172 13.042 1.00 11.65 99 THR B N 1
ATOM 2457 C CA . THR B 1 95 ? -32.206 -32.187 11.969 1.00 8.46 99 THR B CA 1
ATOM 2458 C C . THR B 1 95 ? -31.361 -30.966 12.314 1.00 7.80 99 THR B C 1
ATOM 2459 O O . THR B 1 95 ? -31.682 -30.222 13.240 1.00 6.77 99 THR B O 1
ATOM 2463 N N . ALA B 1 96 ? -30.282 -30.770 11.562 1.00 9.30 100 ALA B N 1
ATOM 2464 C CA . ALA B 1 96 ? -29.366 -29.659 11.796 1.00 7.95 100 ALA B CA 1
ATOM 2465 C C . ALA B 1 96 ? -28.423 -29.475 10.615 1.00 6.00 100 ALA B C 1
ATOM 2466 O O . ALA B 1 96 ? -28.406 -30.287 9.690 1.00 9.40 100 ALA B O 1
ATOM 2468 N N . VAL B 1 97 ? -27.642 -28.401 10.649 1.00 5.96 101 VAL B N 1
ATOM 2469 C CA . VAL B 1 97 ? -26.595 -28.186 9.660 1.00 6.85 101 VAL B CA 1
ATOM 2470 C C . VAL B 1 97 ? -25.295 -28.788 10.175 1.00 8.27 101 VAL B C 1
ATOM 2471 O O . VAL B 1 97 ? -24.798 -28.392 11.227 1.00 8.72 101 VAL B O 1
ATOM 2475 N N . TYR B 1 98 ? -24.748 -29.746 9.435 1.00 10.40 102 TYR B N 1
ATOM 2476 C CA . TYR B 1 98 ? -23.572 -30.481 9.889 1.00 6.45 102 TYR B CA 1
ATOM 2477 C C . TYR B 1 98 ? -22.273 -29.947 9.292 1.00 6.54 102 TYR B C 1
ATOM 2478 O O . TYR B 1 98 ? -22.172 -29.737 8.085 1.00 5.38 102 TYR B O 1
ATOM 2487 N N . TYR B 1 99 ? -21.282 -29.738 10.154 1.00 6.31 103 TYR B N 1
ATOM 2488 C CA . TYR B 1 99 ? -19.973 -29.245 9.738 1.00 6.65 103 TYR B CA 1
ATOM 2489 C C . TYR B 1 99 ? -18.868 -30.225 10.113 1.00 8.26 103 TYR B C 1
ATOM 2490 O O . TYR B 1 99 ? -18.937 -30.866 11.161 1.00 7.83 103 TYR B O 1
ATOM 2499 N N . CYS B 1 100 ? -17.851 -30.343 9.262 1.00 6.75 104 CYS B N 1
ATOM 2500 C CA . CYS B 1 100 ? -16.620 -31.015 9.662 1.00 8.46 104 CYS B CA 1
ATOM 2501 C C . CYS B 1 100 ? -15.564 -29.938 9.855 1.00 8.99 104 CYS B C 1
ATOM 2502 O O . CYS B 1 100 ? -15.482 -28.991 9.071 1.00 7.42 104 CYS B O 1
ATOM 2505 N N . ALA B 1 101 ? -14.766 -30.072 10.904 1.00 8.74 105 ALA B N 1
ATOM 2506 C CA . ALA B 1 101 ? -13.780 -29.049 11.213 1.00 12.40 105 ALA B CA 1
ATOM 2507 C C . ALA B 1 101 ? -12.479 -29.642 11.733 1.00 8.25 105 ALA B C 1
ATOM 2508 O O . ALA B 1 101 ? -12.464 -30.724 12.316 1.00 9.17 105 ALA B O 1
ATOM 2510 N N . ARG B 1 102 ? -11.387 -28.919 11.514 1.00 10.86 106 ARG B N 1
ATOM 2511 C CA . ARG B 1 102 ? -10.079 -29.338 11.995 1.00 11.62 106 ARG B CA 1
ATOM 2512 C C . ARG B 1 102 ? -9.730 -28.648 13.309 1.00 10.33 106 ARG B C 1
ATOM 2513 O O . ARG B 1 102 ? -9.836 -27.428 13.426 1.00 15.80 106 ARG B O 1
ATOM 2521 N N . GLY B 1 103 ? -9.327 -29.437 14.298 1.00 9.16 107 GLY B N 1
ATOM 2522 C CA . GLY B 1 103 ? -8.792 -28.896 15.533 1.00 13.48 107 GLY B CA 1
ATOM 2523 C C . GLY B 1 103 ? -7.287 -29.060 15.512 1.00 15.70 107 GLY B C 1
ATOM 2524 O O . GLY B 1 103 ? -6.789 -30.115 15.126 1.00 17.04 107 GLY B O 1
ATOM 2525 N N . GLN B 1 104 ? -6.556 -28.025 15.914 1.00 20.11 108 GLN B N 1
ATOM 2526 C CA . GLN B 1 104 ? -5.099 -28.070 15.840 1.00 20.42 108 GLN B CA 1
ATOM 2527 C C . GLN B 1 104 ? -4.439 -27.735 17.175 1.00 25.60 108 GLN B C 1
ATOM 2528 O O . GLN B 1 104 ? -3.365 -28.246 17.492 1.00 29.66 108 GLN B O 1
ATOM 2534 N N . MET B 1 105 ? -5.086 -26.874 17.953 1.00 19.32 109 MET B N 1
ATOM 2535 C CA . MET B 1 105 ? -4.592 -26.513 19.277 1.00 19.04 109 MET B CA 1
ATOM 2536 C C . MET B 1 105 ? -5.761 -26.326 20.231 1.00 21.36 109 MET B C 1
ATOM 2537 O O . MET B 1 105 ? -5.726 -25.473 21.117 1.00 22.55 109 MET B O 1
ATOM 2542 N N . GLY B 1 106 ? -6.798 -27.135 20.040 1.00 20.64 113 GLY B N 1
ATOM 2543 C CA . GLY B 1 106 ? -8.036 -26.982 20.779 1.00 16.67 113 GLY B CA 1
ATOM 2544 C C . GLY B 1 106 ? -8.961 -26.032 20.043 1.00 18.05 113 GLY B C 1
ATOM 2545 O O . GLY B 1 106 ? -10.134 -25.889 20.389 1.00 20.04 113 GLY B O 1
ATOM 2546 N N . ALA B 1 107 ? -8.422 -25.384 19.015 1.00 11.60 114 ALA B N 1
ATOM 2547 C CA . ALA B 1 107 ? -9.179 -24.427 18.221 1.00 16.72 114 ALA B CA 1
ATOM 2548 C C . ALA B 1 107 ? -9.660 -25.047 16.915 1.00 20.10 114 ALA B C 1
ATOM 2549 O O . ALA B 1 107 ? -8.904 -25.731 16.224 1.00 17.81 114 ALA B O 1
ATOM 2551 N N . LEU B 1 108 ? -10.924 -24.804 16.585 1.00 12.96 115 LEU B N 1
ATOM 2552 C CA . LEU B 1 108 ? -11.484 -25.244 15.315 1.00 7.88 115 LEU B CA 1
ATOM 2553 C C . LEU B 1 108 ? -11.209 -24.188 14.251 1.00 9.78 115 LEU B C 1
ATOM 2554 O O . LEU B 1 108 ? -12.076 -23.374 13.930 1.00 11.46 115 LEU B O 1
ATOM 2559 N N . ASP B 1 109 ? -9.995 -24.208 13.709 1.00 9.13 116 ASP B N 1
ATOM 2560 C CA . ASP B 1 109 ? -9.525 -23.145 12.825 1.00 12.91 116 ASP B CA 1
ATOM 2561 C C . ASP B 1 109 ? -10.035 -23.280 11.393 1.00 11.59 116 ASP B C 1
ATOM 2562 O O . ASP B 1 109 ? -10.314 -22.278 10.734 1.00 20.88 116 ASP B O 1
ATOM 2567 N N . VAL B 1 110 ? -10.153 -24.512 10.911 1.00 10.38 117 VAL B N 1
ATOM 2568 C CA . VAL B 1 110 ? -10.597 -24.748 9.542 1.00 11.87 117 VAL B CA 1
ATOM 2569 C C . VAL B 1 110 ? -11.927 -25.492 9.511 1.00 12.48 117 VAL B C 1
ATOM 2570 O O . VAL B 1 110 ? -12.061 -26.567 10.094 1.00 14.06 117 VAL B O 1
ATOM 2574 N N . TRP B 1 111 ? -12.906 -24.913 8.822 1.00 11.93 118 TRP B N 1
ATOM 2575 C CA . TRP B 1 111 ? -14.249 -25.482 8.759 1.00 10.74 118 TRP B CA 1
ATOM 2576 C C . TRP B 1 111 ? -14.664 -25.848 7.339 1.00 9.71 118 TRP B C 1
ATOM 2577 O O . TRP B 1 111 ? -14.167 -25.276 6.368 1.00 15.34 118 TRP B O 1
ATOM 2588 N N . GLY B 1 112 ? -15.582 -26.803 7.228 1.00 8.63 119 GLY B N 1
ATOM 2589 C CA . GLY B 1 112 ? -16.222 -27.103 5.962 1.00 9.43 119 GLY B CA 1
ATOM 2590 C C . GLY B 1 112 ? -17.388 -26.154 5.763 1.00 9.85 119 GLY B C 1
ATOM 2591 O O . GLY B 1 112 ? -17.784 -25.455 6.695 1.00 9.15 119 GLY B O 1
ATOM 2592 N N . GLN B 1 113 ? -17.944 -26.123 4.557 1.00 11.99 120 GLN B N 1
ATOM 2593 C CA . GLN B 1 113 ? -19.028 -25.194 4.256 1.00 21.02 120 GLN B CA 1
ATOM 2594 C C . GLN B 1 113 ? -20.348 -25.631 4.887 1.00 12.18 120 GLN B C 1
ATOM 2595 O O . GLN B 1 113 ? -21.268 -24.827 5.040 1.00 9.01 120 GLN B O 1
ATOM 2601 N N . GLY B 1 114 ? -20.437 -26.905 5.254 1.00 9.90 121 GLY B N 1
ATOM 2602 C CA . GLY B 1 114 ? -21.604 -27.408 5.955 1.00 8.23 121 GLY B CA 1
ATOM 2603 C C . GLY B 1 114 ? -22.596 -28.144 5.076 1.00 11.41 121 GLY B C 1
ATOM 2604 O O . GLY B 1 114 ? -22.699 -27.882 3.878 1.00 12.66 121 GLY B O 1
ATOM 2605 N N . THR B 1 115 ? -23.331 -29.070 5.683 1.00 9.57 122 THR B N 1
ATOM 2606 C CA . THR B 1 115 ? -24.357 -29.826 4.977 1.00 12.97 122 THR B CA 1
ATOM 2607 C C . THR B 1 115 ? -25.649 -29.875 5.784 1.00 12.34 122 THR B C 1
ATOM 2608 O O . THR B 1 115 ? -25.687 -30.432 6.882 1.00 8.81 122 THR B O 1
ATOM 2612 N N . THR B 1 116 ? -26.705 -29.284 5.235 1.00 9.40 123 THR B N 1
ATOM 2613 C CA . THR B 1 116 ? -28.011 -29.297 5.882 1.00 9.83 123 THR B CA 1
ATOM 2614 C C . THR B 1 116 ? -28.642 -30.682 5.791 1.00 9.86 123 THR B C 1
ATOM 2615 O O . THR B 1 116 ? -28.879 -31.195 4.697 1.00 8.29 123 THR B O 1
ATOM 2619 N N . VAL B 1 117 ? -28.908 -31.286 6.944 1.00 9.73 124 VAL B N 1
ATOM 2620 C CA . VAL B 1 117 ? -29.506 -32.616 6.985 1.00 12.42 124 VAL B CA 1
ATOM 2621 C C . VAL B 1 117 ? -30.869 -32.592 7.667 1.00 9.74 124 VAL B C 1
ATOM 2622 O O . VAL B 1 117 ? -30.990 -32.213 8.832 1.00 10.23 124 VAL B O 1
ATOM 2626 N N . THR B 1 118 ? -31.891 -33.001 6.925 1.00 13.93 125 THR B N 1
ATOM 2627 C CA . THR B 1 118 ? -33.256 -33.037 7.433 1.00 11.08 125 THR B CA 1
ATOM 2628 C C . THR B 1 118 ? -33.685 -34.480 7.692 1.00 13.28 125 THR B C 1
ATOM 2629 O O . THR B 1 118 ? -33.327 -35.381 6.937 1.00 12.83 125 THR B O 1
ATOM 2633 N N . VAL B 1 119 ? -34.436 -34.700 8.766 1.00 10.39 126 VAL B N 1
ATOM 2634 C CA . VAL B 1 119 ? -34.976 -36.022 9.064 1.00 12.10 126 VAL B CA 1
ATOM 2635 C C . VAL B 1 119 ? -36.492 -35.956 9.207 1.00 17.13 126 VAL B C 1
ATOM 2636 O O . VAL B 1 119 ? -37.001 -35.359 10.154 1.00 15.98 126 VAL B O 1
ATOM 2640 N N . SER B 1 120 ? -37.225 -36.559 8.278 1.00 20.74 127 SER B N 1
ATOM 2641 C CA . SER B 1 120 ? -38.679 -36.462 8.340 1.00 26.87 127 SER B CA 1
ATOM 2642 C C . SER B 1 120 ? -39.399 -37.695 7.811 1.00 33.87 127 SER B C 1
ATOM 2643 O O . SER B 1 120 ? -38.848 -38.457 7.001 1.00 23.00 127 SER B O 1
ATOM 2646 N N . SER B 1 121 ? -40.633 -37.879 8.284 1.00 40.61 128 SER B N 1
ATOM 2647 C CA . SER B 1 121 ? -41.477 -38.986 7.847 1.00 34.08 128 SER B CA 1
ATOM 2648 C C . SER B 1 121 ? -41.847 -38.850 6.380 1.00 33.10 128 SER B C 1
ATOM 2649 O O . SER B 1 121 ? -41.030 -39.055 5.483 1.00 38.81 128 SER B O 1
ATOM 2652 N N . GLN B 1 137 ? -23.368 -26.560 32.695 1.00 31.26 1001 GLN B N 1
ATOM 2653 C CA . GLN B 1 137 ? -22.744 -27.877 32.710 1.00 28.95 1001 GLN B CA 1
ATOM 2654 C C . GLN B 1 137 ? -22.521 -28.395 31.293 1.00 29.93 1001 GLN B C 1
ATOM 2655 O O . GLN B 1 137 ? -21.382 -28.547 30.850 1.00 30.45 1001 GLN B O 1
ATOM 2657 N N . SER B 1 138 ? -23.614 -28.666 30.588 1.00 23.24 1002 SER B N 1
ATOM 2658 C CA . SER B 1 138 ? -23.540 -29.156 29.216 1.00 26.08 1002 SER B CA 1
ATOM 2659 C C . SER B 1 138 ? -23.250 -28.018 28.244 1.00 24.12 1002 SER B C 1
ATOM 2660 O O . SER B 1 138 ? -22.588 -28.211 27.224 1.00 14.90 1002 SER B O 1
ATOM 2663 N N . VAL B 1 139 ? -23.757 -26.833 28.568 1.00 23.14 1003 VAL B N 1
ATOM 2664 C CA . VAL B 1 139 ? -23.592 -25.661 27.717 1.00 21.63 1003 VAL B CA 1
ATOM 2665 C C . VAL B 1 139 ? -23.013 -24.490 28.507 1.00 20.98 1003 VAL B C 1
ATOM 2666 O O . VAL B 1 139 ? -23.431 -24.228 29.635 1.00 20.89 1003 VAL B O 1
ATOM 2670 N N . LEU B 1 140 ? -22.047 -23.793 27.916 1.00 16.05 1004 LEU B N 1
ATOM 2671 C CA . LEU B 1 140 ? -21.488 -22.593 28.529 1.00 13.59 1004 LEU B CA 1
ATOM 2672 C C . LEU B 1 140 ? -22.520 -21.470 28.517 1.00 12.30 1004 LEU B C 1
ATOM 2673 O O . LEU B 1 140 ? -23.396 -21.434 27.654 1.00 13.05 1004 LEU B O 1
ATOM 2678 N N . THR B 1 141 ? -22.414 -20.555 29.474 1.00 16.51 1005 THR B N 1
ATOM 2679 C CA . THR B 1 141 ? -23.414 -19.503 29.631 1.00 15.71 1005 THR B CA 1
ATOM 2680 C C . THR B 1 141 ? -22.997 -18.185 28.985 1.00 12.15 1005 THR B C 1
ATOM 2681 O O . THR B 1 141 ? -22.058 -17.530 29.434 1.00 13.89 1005 THR B O 1
ATOM 2685 N N . GLN B 1 142 ? -23.706 -17.805 27.927 1.00 11.01 1006 GLN B N 1
ATOM 2686 C CA . GLN B 1 142 ? -23.504 -16.515 27.278 1.00 12.48 1006 GLN B CA 1
ATOM 2687 C C . GLN B 1 142 ? -24.800 -15.716 27.304 1.00 10.80 1006 GLN B C 1
ATOM 2688 O O . GLN B 1 142 ? -25.883 -16.294 27.389 1.00 14.72 1006 GLN B O 1
ATOM 2694 N N . PRO B 1 143 ? -24.699 -14.380 27.236 1.00 9.58 1007 PRO B N 1
ATOM 2695 C CA . PRO B 1 143 ? -25.916 -13.585 27.056 1.00 12.89 1007 PRO B CA 1
ATOM 2696 C C . PRO B 1 143 ? -26.535 -13.862 25.690 1.00 10.21 1007 PRO B C 1
ATOM 2697 O O . PRO B 1 143 ? -25.811 -13.880 24.696 1.00 12.60 1007 PRO B O 1
ATOM 2701 N N . PRO B 1 144 ? -27.856 -14.096 25.645 1.00 11.62 1008 PRO B N 1
ATOM 2702 C CA . PRO B 1 144 ? -28.564 -14.397 24.396 1.00 12.65 1008 PRO B CA 1
ATOM 2703 C C . PRO B 1 144 ? -28.347 -13.330 23.325 1.00 12.15 1008 PRO B C 1
ATOM 2704 O O . PRO B 1 144 ? -28.281 -13.654 22.139 1.00 12.78 1008 PRO B O 1
ATOM 2708 N N . SER B 1 145 ? -28.231 -12.074 23.743 1.00 11.77 1009 SER B N 1
ATOM 2709 C CA . SER B 1 145 ? -28.026 -10.980 22.804 1.00 11.82 1009 SER B CA 1
ATOM 2710 C C . SER B 1 145 ? -27.206 -9.850 23.415 1.00 13.34 1009 SER B C 1
ATOM 2711 O O . SER B 1 145 ? -27.293 -9.580 24.613 1.00 15.26 1009 SER B O 1
ATOM 2714 N N . ALA B 1 146 ? -26.406 -9.199 22.578 1.00 10.22 1011 ALA B N 1
ATOM 2715 C CA . ALA B 1 146 ? -25.658 -8.017 22.983 1.00 9.72 1011 ALA B CA 1
ATOM 2716 C C . ALA B 1 146 ? -25.830 -6.929 21.932 1.00 10.00 1011 ALA B C 1
ATOM 2717 O O . ALA B 1 146 ? -26.210 -7.213 20.796 1.00 8.53 1011 ALA B O 1
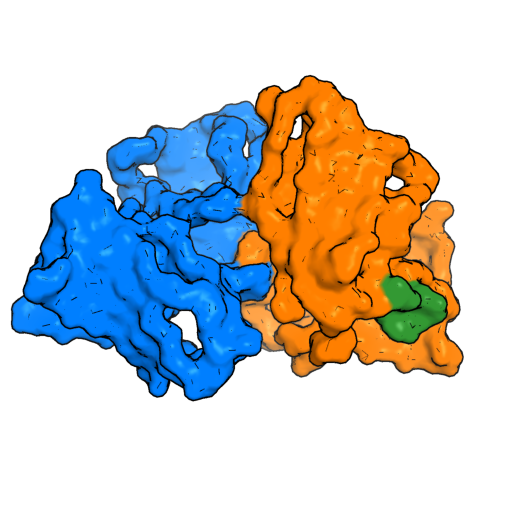ATOM 2719 N N . SER B 1 147 ? -25.557 -5.684 22.308 1.00 12.84 1012 SER B N 1
ATOM 2720 C CA . SER B 1 147 ? -25.725 -4.572 21.380 1.00 13.08 1012 SER B CA 1
ATOM 2721 C C . SER B 1 147 ? -24.834 -3.385 21.725 1.00 11.75 1012 SER B C 1
ATOM 2722 O O . SER B 1 147 ? -24.329 -3.274 22.843 1.00 8.89 1012 SER B O 1
ATOM 2725 N N . GLY B 1 148 ? -24.649 -2.500 20.751 1.00 11.68 1013 GLY B N 1
ATOM 2726 C CA . GLY B 1 148 ? -23.854 -1.301 20.936 1.00 11.05 1013 GLY B CA 1
ATOM 2727 C C . GLY B 1 148 ? -23.947 -0.377 19.738 1.00 14.48 1013 GLY B C 1
ATOM 2728 O O . GLY B 1 148 ? -24.357 -0.793 18.654 1.00 16.19 1013 GLY B O 1
ATOM 2729 N N . THR B 1 149 ? -23.573 0.883 19.935 1.00 11.39 1014 THR B N 1
ATOM 2730 C CA . THR B 1 149 ? -23.557 1.859 18.851 1.00 15.66 1014 THR B CA 1
ATOM 2731 C C . THR B 1 149 ? -22.152 1.945 18.254 1.00 14.75 1014 THR B C 1
ATOM 2732 O O . THR B 1 149 ? -21.171 1.666 18.945 1.00 13.28 1014 THR B O 1
ATOM 2736 N N . PRO B 1 150 ? -22.053 2.313 16.962 1.00 12.61 1015 PRO B N 1
ATOM 2737 C CA . PRO B 1 150 ? -20.770 2.410 16.253 1.00 16.79 1015 PRO B CA 1
ATOM 2738 C C . PRO B 1 150 ? -19.700 3.214 16.991 1.00 13.53 1015 PRO B C 1
ATOM 2739 O O . PRO B 1 150 ? -19.967 4.324 17.453 1.00 13.44 1015 PRO B O 1
ATOM 2743 N N . GLY B 1 151 ? -18.502 2.647 17.097 1.00 11.87 1016 GLY B N 1
ATOM 2744 C CA . GLY B 1 151 ? -17.379 3.334 17.709 1.00 10.05 1016 GLY B CA 1
ATOM 2745 C C . GLY B 1 151 ? -17.106 2.905 19.137 1.00 10.82 1016 GLY B C 1
ATOM 2746 O O . GLY B 1 151 ? -16.046 3.199 19.690 1.00 13.75 1016 GLY B O 1
ATOM 2747 N N . GLN B 1 152 ? -18.063 2.207 19.737 1.00 13.13 1017 GLN B N 1
ATOM 2748 C CA . GLN B 1 152 ? -17.941 1.779 21.126 1.00 11.09 1017 GLN B CA 1
ATOM 2749 C C . GLN B 1 152 ? -17.080 0.532 21.285 1.00 10.31 1017 GLN B C 1
ATOM 2750 O O . GLN B 1 152 ? -16.771 -0.158 20.313 1.00 8.99 1017 GLN B O 1
ATOM 2756 N N . ARG B 1 153 ? -16.696 0.257 22.526 1.00 12.16 1018 ARG B N 1
ATOM 2757 C CA . ARG B 1 153 ? -16.083 -1.014 22.878 1.00 7.79 1018 ARG B CA 1
ATOM 2758 C C . ARG B 1 153 ? -17.141 -1.914 23.505 1.00 12.25 1018 ARG B C 1
ATOM 2759 O O . ARG B 1 153 ? -17.730 -1.570 24.530 1.00 14.06 1018 ARG B O 1
ATOM 2767 N N . VAL B 1 154 ? -17.388 -3.059 22.879 1.00 13.03 1019 VAL B N 1
ATOM 2768 C CA . VAL B 1 154 ? -18.396 -3.991 23.368 1.00 9.71 1019 VAL B CA 1
ATOM 2769 C C . VAL B 1 154 ? -17.748 -5.299 23.802 1.00 12.09 1019 VAL B C 1
ATOM 2770 O O . VAL B 1 154 ? -16.924 -5.861 23.080 1.00 10.41 1019 VAL B O 1
ATOM 2774 N N . THR B 1 155 ? -18.117 -5.780 24.984 1.00 9.82 1020 THR B N 1
ATOM 2775 C CA . THR B 1 155 ? -17.553 -7.019 25.503 1.00 9.38 1020 THR B CA 1
ATOM 2776 C C . THR B 1 155 ? -18.627 -8.072 25.766 1.00 10.19 1020 THR B C 1
ATOM 2777 O O . THR B 1 155 ? -19.639 -7.803 26.414 1.00 9.25 1020 THR B O 1
ATOM 2781 N N . ILE B 1 156 ? -18.398 -9.273 25.245 1.00 9.68 1021 ILE B N 1
ATOM 2782 C CA . ILE B 1 156 ? -19.309 -10.392 25.449 1.00 7.39 1021 ILE B CA 1
ATOM 2783 C C . ILE B 1 156 ? -18.720 -11.362 26.466 1.00 5.90 1021 ILE B C 1
ATOM 2784 O O . ILE B 1 156 ? -17.581 -11.805 26.324 1.00 7.56 1021 ILE B O 1
ATOM 2789 N N . SER B 1 157 ? -19.497 -11.687 27.492 1.00 9.34 1022 SER B N 1
ATOM 2790 C CA . SER B 1 157 ? -19.009 -12.524 28.583 1.00 14.90 1022 SER B CA 1
ATOM 2791 C C . SER B 1 157 ? -19.459 -13.973 28.449 1.00 12.36 1022 SER B C 1
ATOM 2792 O O . SER B 1 157 ? -20.431 -14.274 27.758 1.00 12.85 1022 SER B O 1
ATOM 2795 N N . CYS B 1 158 ? -18.741 -14.868 29.119 1.00 10.60 1023 CYS B N 1
ATOM 2796 C CA . CYS B 1 158 ? -19.112 -16.276 29.162 1.00 11.43 1023 CYS B CA 1
ATOM 2797 C C . CYS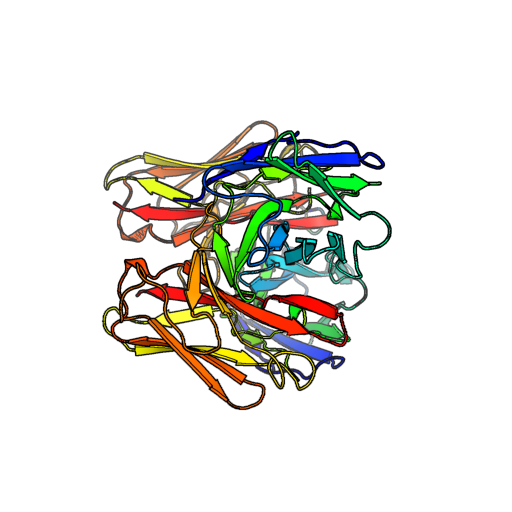 B 1 158 ? -18.697 -16.900 30.489 1.00 13.98 1023 CYS B C 1
ATOM 2798 O O . CYS B 1 158 ? -17.515 -16.920 30.832 1.00 10.70 1023 CYS B O 1
ATOM 2801 N N . SER B 1 159 ? -19.675 -17.407 31.231 1.00 12.63 1024 SER B N 1
ATOM 2802 C CA . SER B 1 159 ? -19.411 -18.003 32.534 1.00 14.52 1024 SER B CA 1
ATOM 2803 C C . SER B 1 159 ? -19.517 -19.523 32.484 1.00 12.53 1024 SER B C 1
ATOM 2804 O O . SER B 1 159 ? -20.472 -20.072 31.935 1.00 12.93 1024 SER B O 1
ATOM 2807 N N . GLY B 1 160 ? -18.528 -20.195 33.062 1.00 9.19 1025 GLY B N 1
ATOM 2808 C CA . GLY B 1 160 ? -18.515 -21.644 33.111 1.00 10.50 1025 GLY B CA 1
ATOM 2809 C C . GLY B 1 160 ? -18.239 -22.159 34.509 1.00 8.70 1025 GLY B C 1
ATOM 2810 O O . GLY B 1 160 ? -18.805 -21.668 35.485 1.00 9.09 1025 GLY B O 1
ATOM 2811 N N . SER B 1 161 ? -17.363 -23.153 34.606 1.00 9.83 1026 SER B N 1
ATOM 2812 C CA . SER B 1 161 ? -17.006 -23.735 35.894 1.00 9.23 1026 SER B CA 1
ATOM 2813 C C . SER B 1 161 ? -15.588 -24.292 35.868 1.00 10.67 1026 SER B C 1
ATOM 2814 O O . SER B 1 161 ? -14.876 -24.160 34.872 1.00 7.18 1026 SER B O 1
ATOM 2817 N N . SER B 1 162 ? -15.185 -24.917 36.970 1.00 15.20 1027 SER B N 1
ATOM 2818 C CA . SER B 1 162 ? -13.838 -25.462 37.099 1.00 12.92 1027 SER B CA 1
ATOM 2819 C C . SER B 1 162 ? -13.614 -26.644 36.163 1.00 13.99 1027 SER B C 1
ATOM 2820 O O . SER B 1 162 ? -12.483 -26.931 35.774 1.00 14.01 1027 SER B O 1
ATOM 2823 N N . SER B 1 163 ? -14.697 -27.326 35.805 1.00 9.63 1028 SER B N 1
ATOM 2824 C CA . SER B 1 163 ? -14.609 -28.488 34.930 1.00 8.17 1028 SER B CA 1
ATOM 2825 C C . SER B 1 163 ? -14.288 -28.088 33.493 1.00 13.20 1028 SER B C 1
ATOM 2826 O O . SER B 1 163 ? -13.747 -28.887 32.729 1.00 12.93 1028 SER B O 1
ATOM 2829 N N . ASN B 1 164 ? -14.619 -26.852 33.126 1.00 10.18 1029 ASN B N 1
ATOM 2830 C CA . ASN B 1 164 ? -14.358 -26.374 31.772 1.00 9.85 1029 ASN B CA 1
ATOM 2831 C C . ASN B 1 164 ? -13.420 -25.165 31.718 1.00 9.52 1029 ASN B C 1
ATOM 2832 O O . ASN B 1 164 ? -12.202 -25.325 31.634 1.00 7.64 1029 ASN B O 1
ATOM 2837 N N . ILE B 1 165 ? -13.991 -23.964 31.761 1.00 7.55 1030 ILE B N 1
ATOM 2838 C CA . ILE B 1 165 ? -13.224 -22.727 31.630 1.00 8.63 1030 ILE B CA 1
ATOM 2839 C C . ILE B 1 165 ? -12.129 -22.599 32.689 1.00 9.96 1030 ILE B C 1
ATOM 2840 O O . ILE B 1 165 ? -11.021 -22.150 32.397 1.00 9.82 1030 ILE B O 1
ATOM 2845 N N . GLY B 1 166 ? -12.435 -23.015 33.913 1.00 8.05 1035 GLY B N 1
ATOM 2846 C CA . GLY B 1 166 ? -11.493 -22.907 35.011 1.00 7.52 1035 GLY B CA 1
ATOM 2847 C C . GLY B 1 166 ? -10.252 -23.772 34.873 1.00 9.88 1035 GLY B C 1
ATOM 2848 O O . GLY B 1 166 ? -9.284 -23.594 35.613 1.00 8.29 1035 GLY B O 1
ATOM 2849 N N . SER B 1 167 ? -10.269 -24.705 33.926 1.00 8.23 1036 SER B N 1
ATOM 2850 C CA . SER B 1 167 ? -9.157 -25.636 33.770 1.00 8.65 1036 SER B CA 1
ATOM 2851 C C . SER B 1 167 ? -8.629 -25.717 32.341 1.00 10.76 1036 SER B C 1
ATOM 2852 O O . SER B 1 167 ? -7.560 -26.276 32.109 1.00 12.34 1036 SER B O 1
ATOM 2855 N N . TYR B 1 168 ? -9.370 -25.165 31.386 1.00 11.46 1037 TYR B N 1
ATOM 2856 C CA . TYR B 1 168 ? -8.997 -25.309 29.981 1.00 11.83 1037 TYR B CA 1
ATOM 2857 C C . TYR B 1 168 ? -9.036 -23.997 29.199 1.00 12.32 1037 TYR B C 1
ATOM 2858 O O . TYR B 1 168 ? -9.539 -22.983 29.684 1.00 12.35 1037 TYR B O 1
ATOM 2867 N N . TYR B 1 169 ? -8.497 -24.036 27.984 1.00 11.67 1038 TYR B N 1
ATOM 2868 C CA . TYR B 1 169 ? -8.431 -22.863 27.117 1.00 13.54 1038 TYR B CA 1
ATOM 2869 C C . TYR B 1 169 ? -9.810 -22.400 26.665 1.00 11.14 1038 TYR B C 1
ATOM 2870 O O . TYR B 1 169 ? -10.758 -23.184 26.615 1.00 6.90 1038 TYR B O 1
ATOM 2879 N N . VAL B 1 170 ? -9.905 -21.118 26.329 1.00 10.22 1039 VAL B N 1
ATOM 2880 C CA . VAL B 1 170 ? -11.150 -20.528 25.855 1.00 7.95 1039 VAL B CA 1
ATOM 2881 C C . VAL B 1 170 ? -10.990 -20.012 24.428 1.00 10.46 1039 VAL B C 1
ATOM 2882 O O . VAL B 1 170 ? -10.024 -19.316 24.115 1.00 13.45 1039 VAL B O 1
ATOM 2886 N N . TYR B 1 171 ? -11.938 -20.363 23.566 1.00 9.32 1040 TYR B N 1
ATOM 2887 C CA . TYR B 1 171 ? -11.890 -19.958 22.167 1.00 5.87 1040 TYR B CA 1
ATOM 2888 C C . TYR B 1 171 ? -13.142 -19.178 21.782 1.00 9.13 1040 TYR B C 1
ATOM 2889 O O . TYR B 1 171 ? -14.220 -19.407 22.331 1.00 7.30 1040 TYR B O 1
ATOM 2898 N N . TRP B 1 172 ? -12.993 -18.252 20.840 1.00 8.89 1041 TRP B N 1
ATOM 2899 C CA . TRP B 1 172 ? -14.113 -17.443 20.376 1.00 7.55 1041 TRP B CA 1
ATOM 2900 C C . TRP B 1 172 ? -14.271 -17.537 18.862 1.00 9.21 1041 TRP B C 1
ATOM 2901 O O . TRP B 1 172 ? -13.284 -17.608 18.130 1.00 7.49 1041 TRP B O 1
ATOM 2912 N N . TYR B 1 173 ? -15.518 -17.537 18.400 1.00 6.87 1042 TYR B N 1
ATOM 2913 C CA . TYR B 1 173 ? -15.805 -17.655 16.976 1.00 6.78 1042 TYR B CA 1
ATOM 2914 C C . TYR B 1 173 ? -16.805 -16.605 16.508 1.00 7.17 1042 TYR B C 1
ATOM 2915 O O . TYR B 1 173 ? -17.702 -16.208 17.251 1.00 6.58 1042 TYR B O 1
ATOM 2924 N N . GLN B 1 174 ? -16.644 -16.161 15.266 1.00 12.05 1043 GLN B N 1
ATOM 2925 C CA . GLN B 1 174 ? -17.588 -15.239 14.651 1.00 10.95 1043 GLN B CA 1
ATOM 2926 C C . GLN B 1 174 ? -18.322 -15.939 13.515 1.00 9.32 1043 GLN B C 1
ATOM 2927 O O . GLN B 1 174 ? -17.697 -16.461 12.592 1.00 12.09 1043 GLN B O 1
ATOM 2933 N N . GLN B 1 175 ? -19.648 -15.956 13.586 1.00 11.34 1044 GLN B N 1
ATOM 2934 C CA . GLN B 1 175 ? -20.439 -16.651 12.580 1.00 13.98 1044 GLN B CA 1
ATOM 2935 C C . GLN B 1 175 ? -21.465 -15.745 11.915 1.00 10.66 1044 GLN B C 1
ATOM 2936 O O . GLN B 1 175 ? -22.417 -15.294 12.552 1.00 12.72 1044 GLN B O 1
ATOM 2942 N N . PHE B 1 176 ? -21.261 -15.482 10.629 1.00 12.76 1045 PHE B N 1
ATOM 2943 C CA . PHE B 1 176 ? -22.269 -14.810 9.822 1.00 13.17 1045 PHE B CA 1
ATOM 2944 C C . PHE B 1 176 ? -23.262 -15.844 9.310 1.00 17.38 1045 PHE B C 1
ATOM 2945 O O . PHE B 1 176 ? -22.868 -16.950 8.938 1.00 20.86 1045 PHE B O 1
ATOM 2953 N N . PRO B 1 177 ? -24.557 -15.493 9.313 1.00 21.77 1046 PRO B N 1
ATOM 2954 C CA . PRO B 1 177 ? -25.664 -16.333 8.843 1.00 23.97 1046 PRO B CA 1
ATOM 2955 C C . PRO B 1 177 ? -25.363 -17.097 7.553 1.00 20.97 1046 PRO B C 1
ATOM 2956 O O . PRO B 1 177 ? -24.968 -16.493 6.556 1.00 17.93 1046 PRO B O 1
ATOM 2960 N N . GLY B 1 178 ? -25.550 -18.413 7.583 1.00 24.65 1047 GLY B N 1
ATOM 2961 C CA . GLY B 1 178 ? -25.372 -19.239 6.402 1.00 19.73 1047 GLY B CA 1
ATOM 2962 C C . GLY B 1 178 ? -23.925 -19.559 6.084 1.00 20.53 1047 GLY B C 1
ATOM 2963 O O . GLY B 1 178 ? -23.605 -19.986 4.975 1.00 20.81 1047 GLY B O 1
ATOM 2964 N N . THR B 1 179 ? -23.045 -19.353 7.058 1.00 22.43 1048 THR B N 1
ATOM 2965 C CA . THR B 1 179 ? -21.626 -19.638 6.879 1.00 19.21 1048 THR B CA 1
ATOM 2966 C C . THR B 1 179 ? -21.045 -20.256 8.147 1.00 13.26 1048 THR B C 1
ATOM 2967 O O . THR B 1 179 ? -21.495 -19.959 9.251 1.00 14.74 1048 THR B O 1
ATOM 2971 N N . ALA B 1 180 ? -20.053 -21.125 7.979 1.00 17.34 1049 ALA B N 1
ATOM 2972 C CA . ALA B 1 180 ? -19.392 -21.771 9.107 1.00 12.63 1049 ALA B CA 1
ATOM 2973 C C . ALA B 1 180 ? -18.702 -20.743 9.999 1.00 12.69 1049 ALA B C 1
ATOM 2974 O O . ALA B 1 180 ? -18.235 -19.713 9.511 1.00 17.03 1049 ALA B O 1
ATOM 2976 N N . PRO B 1 181 ? -18.646 -21.017 11.313 1.00 11.75 1050 PRO B N 1
ATOM 2977 C CA . PRO B 1 181 ? -17.975 -20.129 12.270 1.00 12.54 1050 PRO B CA 1
ATOM 2978 C C . PRO B 1 181 ? -16.510 -19.889 11.916 1.00 11.48 1050 PRO B C 1
ATOM 2979 O O . PRO B 1 181 ? -15.845 -20.789 11.404 1.00 12.76 1050 PRO B O 1
ATOM 2983 N N . LYS B 1 182 ? -16.023 -18.682 12.184 1.00 8.93 1051 LYS B N 1
ATOM 2984 C CA . LYS B 1 182 ? -14.638 -18.327 11.897 1.00 14.22 1051 LYS B CA 1
ATOM 2985 C C . LYS B 1 182 ? -13.851 -18.124 13.188 1.00 10.85 1051 LYS B C 1
ATOM 2986 O O . LYS B 1 182 ? -14.319 -17.452 14.107 1.00 11.75 1051 LYS B O 1
ATOM 2992 N N . LEU B 1 183 ? -12.658 -18.708 13.253 1.00 8.82 1052 LEU B N 1
ATOM 2993 C CA . LEU B 1 183 ? -11.815 -18.589 14.438 1.00 10.25 1052 LEU B CA 1
ATOM 2994 C C . LEU B 1 183 ? -11.412 -17.139 14.682 1.00 7.98 1052 LEU B C 1
ATOM 2995 O O . LEU B 1 183 ? -10.824 -16.490 13.817 1.00 10.30 1052 LEU B O 1
ATOM 3000 N N . LEU B 1 184 ? -11.733 -16.640 15.869 1.00 9.38 1053 LEU B N 1
ATOM 3001 C CA . LEU B 1 184 ? -11.472 -15.252 16.217 1.00 7.83 1053 LEU B CA 1
ATOM 3002 C C . LEU B 1 184 ? -10.389 -15.163 17.286 1.00 9.36 1053 LEU B C 1
ATOM 3003 O O . LEU B 1 184 ? -9.461 -14.361 17.184 1.00 9.42 1053 LEU B O 1
ATOM 3008 N N . ILE B 1 185 ? -10.520 -15.998 18.313 1.00 8.87 1054 ILE B N 1
ATOM 3009 C CA . ILE B 1 185 ? -9.565 -16.036 19.414 1.00 7.42 1054 ILE B CA 1
ATOM 3010 C C . ILE B 1 185 ? -9.202 -17.477 19.764 1.00 7.37 1054 ILE B C 1
ATOM 3011 O O . ILE B 1 185 ? -10.080 -18.327 19.912 1.00 5.97 1054 ILE B O 1
ATOM 3016 N N . TYR B 1 186 ? -7.907 -17.751 19.889 1.00 7.53 1055 TYR B N 1
ATOM 3017 C CA . TYR B 1 186 ? -7.449 -19.060 20.338 1.00 8.56 1055 TYR B CA 1
ATOM 3018 C C . TYR B 1 186 ? -6.552 -18.909 21.561 1.00 8.07 1055 TYR B C 1
ATOM 3019 O O . TYR B 1 186 ? -5.900 -17.883 21.731 1.00 8.96 1055 TYR B O 1
ATOM 3028 N N . GLY B 1 187 ? -6.531 -19.928 22.414 1.00 5.75 1056 GLY B N 1
ATOM 3029 C CA . GLY B 1 187 ? -5.720 -19.899 23.618 1.00 9.97 1056 GLY B CA 1
ATOM 3030 C C . GLY B 1 187 ? -6.020 -18.705 24.505 1.00 11.71 1056 GLY B C 1
ATOM 3031 O O . GLY B 1 187 ? -5.120 -17.933 24.841 1.00 13.60 1056 GLY B O 1
ATOM 3032 N N . ASN B 1 188 ? -7.295 -18.552 24.858 1.00 13.38 1057 ASN B N 1
ATOM 3033 C CA . ASN B 1 188 ? -7.779 -17.480 25.731 1.00 10.54 1057 ASN B CA 1
ATOM 3034 C C . ASN B 1 188 ? -7.652 -16.072 25.147 1.00 10.89 1057 ASN B C 1
ATOM 3035 O O . ASN B 1 188 ? -8.650 -15.363 25.019 1.00 11.53 1057 ASN B O 1
ATOM 3040 N N . ASN B 1 189 ? -6.436 -15.660 24.801 1.00 12.10 1065 ASN B N 1
ATOM 3041 C CA . ASN B 1 189 ? -6.212 -14.275 24.393 1.00 13.92 1065 ASN B CA 1
ATOM 3042 C C . ASN B 1 189 ? -5.336 -14.099 23.155 1.00 11.68 1065 ASN B C 1
ATOM 3043 O O . ASN B 1 189 ? -4.934 -12.981 22.835 1.00 11.78 1065 ASN B O 1
ATOM 3048 N N . GLN B 1 190 ? -5.038 -15.191 22.458 1.00 11.19 1066 GLN B N 1
ATOM 3049 C CA . GLN B 1 190 ? -4.212 -15.103 21.258 1.00 9.07 1066 GLN B CA 1
ATOM 3050 C C . GLN B 1 190 ? -5.069 -14.931 20.010 1.00 9.03 1066 GLN B C 1
ATOM 3051 O O . GLN B 1 190 ? -6.222 -15.361 19.967 1.00 10.58 1066 GLN B O 1
ATOM 3057 N N . ARG B 1 191 ? -4.490 -14.300 18.994 1.00 8.99 1067 ARG B N 1
ATOM 3058 C CA . ARG B 1 191 ? -5.235 -13.899 17.809 1.00 8.46 1067 ARG B CA 1
ATOM 3059 C C . ARG B 1 191 ? -4.545 -14.353 16.524 1.00 13.91 1067 ARG B C 1
ATOM 3060 O O . ARG B 1 191 ? -3.368 -14.064 16.312 1.00 11.09 1067 ARG B O 1
ATOM 3068 N N . PRO B 1 192 ? -5.278 -15.077 15.665 1.00 8.98 1068 PRO B N 1
ATOM 3069 C CA . PRO B 1 192 ? -4.740 -15.543 14.381 1.00 8.93 1068 PRO B CA 1
ATOM 3070 C C . PRO B 1 192 ? -4.441 -14.385 13.434 1.00 14.43 1068 PRO B C 1
ATOM 3071 O O . PRO B 1 192 ? -5.138 -13.371 13.474 1.00 11.00 1068 PRO B O 1
ATOM 3075 N N . SER B 1 193 ? -3.417 -14.536 12.598 1.00 17.41 1069 SER B N 1
ATOM 3076 C CA . SER B 1 193 ? -3.078 -13.509 11.620 1.00 14.88 1069 SER B CA 1
ATOM 3077 C C . SER B 1 193 ? -4.215 -13.342 10.620 1.00 14.45 1069 SER B C 1
ATOM 3078 O O . SER B 1 193 ? -4.758 -14.324 10.114 1.00 14.51 1069 SER B O 1
ATOM 3081 N N . GLY B 1 194 ? -4.573 -12.094 10.342 1.00 15.23 1070 GLY B N 1
ATOM 3082 C CA . GLY B 1 194 ? -5.702 -11.799 9.481 1.00 14.08 1070 GLY B CA 1
ATOM 3083 C C . GLY B 1 194 ? -6.826 -11.172 10.280 1.00 12.86 1070 GLY B C 1
ATOM 3084 O O . GLY B 1 194 ? -7.531 -10.287 9.795 1.00 22.14 1070 GLY B O 1
ATOM 3085 N N . VAL B 1 195 ? -6.992 -11.638 11.513 1.00 10.05 1071 VAL B N 1
ATOM 3086 C CA . VAL B 1 195 ? -7.978 -11.068 12.421 1.00 16.10 1071 VAL B CA 1
ATOM 3087 C C . VAL B 1 195 ? -7.469 -9.742 12.976 1.00 16.93 1071 VAL B C 1
ATOM 3088 O O . VAL B 1 195 ? -6.416 -9.697 13.612 1.00 11.84 1071 VAL B O 1
ATOM 3092 N N . PRO B 1 196 ? -8.215 -8.654 12.728 1.00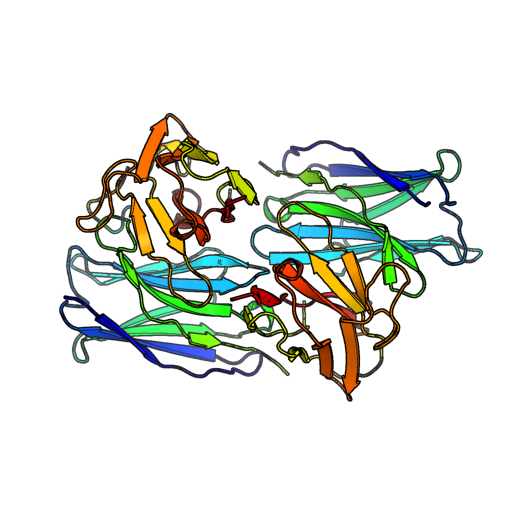 14.41 1072 PRO B N 1
ATOM 3093 C CA . PRO B 1 196 ? -7.825 -7.317 13.190 1.00 15.51 1072 PRO B CA 1
ATOM 3094 C C . PRO B 1 196 ? -7.729 -7.242 14.711 1.00 14.04 1072 PRO B C 1
ATOM 3095 O O . PRO B 1 196 ? -8.427 -7.976 15.409 1.00 14.00 1072 PRO B O 1
ATOM 3099 N N . ASP B 1 197 ? -6.873 -6.357 15.214 1.00 15.79 1074 ASP B N 1
ATOM 3100 C CA . ASP B 1 197 ? -6.615 -6.264 16.647 1.00 16.15 1074 ASP B CA 1
ATOM 3101 C C . ASP B 1 197 ? -7.743 -5.574 17.417 1.00 17.19 1074 ASP B C 1
ATOM 3102 O O . ASP B 1 197 ? -7.595 -5.265 18.599 1.00 16.06 1074 ASP B O 1
ATOM 3107 N N . ARG B 1 198 ? -8.865 -5.333 16.745 1.00 15.53 1075 ARG B N 1
ATOM 3108 C CA . ARG B 1 198 ? -10.052 -4.810 17.411 1.00 11.24 1075 ARG B CA 1
ATOM 3109 C C . ARG B 1 198 ? -10.658 -5.888 18.301 1.00 11.75 1075 ARG B C 1
ATOM 3110 O O . ARG B 1 198 ? -11.360 -5.592 19.268 1.00 11.98 1075 ARG B O 1
ATOM 3118 N N . PHE B 1 199 ? -10.375 -7.142 17.964 1.00 14.37 1076 PHE B N 1
ATOM 3119 C CA . PHE B 1 199 ? -10.875 -8.279 18.726 1.00 13.52 1076 PHE B CA 1
ATOM 3120 C C . PHE B 1 199 ? -9.849 -8.745 19.753 1.00 10.69 1076 PHE B C 1
ATOM 3121 O O . PHE B 1 199 ? -8.710 -9.059 19.409 1.00 11.91 1076 PHE B O 1
ATOM 3129 N N . SER B 1 200 ? -10.259 -8.783 21.016 1.00 10.85 1077 SER B N 1
ATOM 3130 C CA . SER B 1 200 ? -9.389 -9.251 22.086 1.00 8.87 1077 SER B CA 1
ATOM 3131 C C . SER B 1 200 ? -10.127 -10.224 22.998 1.00 9.26 1077 SER B C 1
ATOM 3132 O O . SER B 1 200 ? -11.353 -10.180 23.110 1.00 9.91 1077 SER B O 1
ATOM 3135 N N . GLY B 1 201 ? -9.375 -11.106 23.644 1.00 5.02 1078 GLY B N 1
ATOM 3136 C CA . GLY B 1 201 ? -9.956 -12.081 24.546 1.00 9.23 1078 GLY B CA 1
ATOM 3137 C C . GLY B 1 201 ? -9.323 -12.034 25.921 1.00 12.14 1078 GLY B C 1
ATOM 3138 O O . GLY B 1 201 ? -8.180 -11.604 26.075 1.00 11.12 1078 GLY B O 1
ATOM 3139 N N . SER B 1 202 ? -10.072 -12.476 26.925 1.00 10.69 1079 SER B N 1
ATOM 3140 C CA . SER B 1 202 ? -9.572 -12.507 28.293 1.00 13.92 1079 SER B CA 1
ATOM 3141 C C . SER B 1 202 ? -10.185 -13.665 29.069 1.00 11.09 1079 SER B C 1
ATOM 3142 O O . SER B 1 202 ? -11.277 -14.131 28.746 1.00 8.47 1079 SER B O 1
ATOM 3145 N N . LYS B 1 203 ? -9.474 -14.123 30.093 1.00 11.24 1080 LYS B N 1
ATOM 3146 C CA . LYS B 1 203 ? -9.949 -15.217 30.930 1.00 11.05 1080 LYS B CA 1
ATOM 3147 C C . LYS B 1 203 ? -9.454 -15.065 32.363 1.00 12.79 1080 LYS B C 1
ATOM 3148 O O . LYS B 1 203 ? -8.269 -14.836 32.601 1.00 14.46 1080 LYS B O 1
ATOM 3154 N N . SER B 1 204 ? -10.373 -15.193 33.313 1.00 11.00 1083 SER B N 1
ATOM 3155 C CA . SER B 1 204 ? -10.033 -15.106 34.726 1.00 14.24 1083 SER B CA 1
ATOM 3156 C C . SER B 1 204 ? -10.973 -15.974 35.552 1.00 10.73 1083 SER B C 1
ATOM 3157 O O . SER B 1 204 ? -12.174 -15.710 35.627 1.00 11.17 1083 SER B O 1
ATOM 3160 N N . GLY B 1 205 ? -10.421 -17.013 36.168 1.00 7.93 1084 GLY B 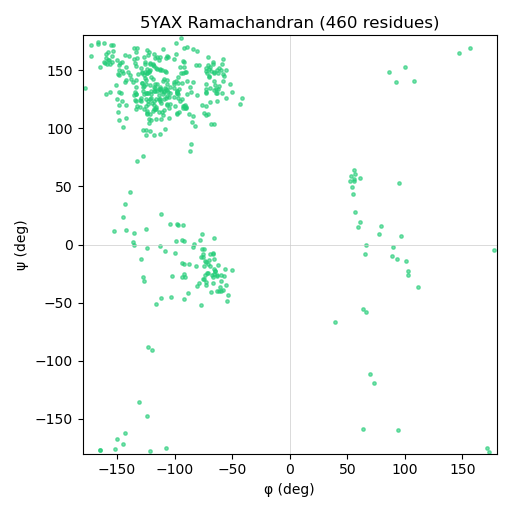N 1
ATOM 3161 C CA . GLY B 1 205 ? -11.214 -17.941 36.950 1.00 7.83 1084 GLY B CA 1
ATOM 3162 C C . GLY B 1 205 ? -12.051 -18.842 36.066 1.00 9.28 1084 GLY B C 1
ATOM 3163 O O . GLY B 1 205 ? -11.520 -19.590 35.246 1.00 9.55 1084 GLY B O 1
ATOM 3164 N N . THR B 1 206 ? -13.368 -18.765 36.228 1.00 10.41 1085 THR B N 1
ATOM 3165 C CA . THR B 1 206 ? -14.282 -19.587 35.447 1.00 10.53 1085 THR B CA 1
ATOM 3166 C C . THR B 1 206 ? -15.094 -18.741 34.471 1.00 13.27 1085 THR B C 1
ATOM 3167 O O . THR B 1 206 ? -16.200 -19.116 34.083 1.00 13.14 1085 THR B O 1
ATOM 3171 N N . SER B 1 207 ? -14.537 -17.601 34.075 1.00 9.21 1086 SER B N 1
ATOM 3172 C CA . SER B 1 207 ? -15.222 -16.698 33.157 1.00 11.02 1086 SER B CA 1
ATOM 3173 C C . SER B 1 207 ? -14.298 -16.208 32.046 1.00 12.86 1086 SER B C 1
ATOM 3174 O O . SER B 1 207 ? -13.077 -16.195 32.198 1.00 12.34 1086 SER B O 1
ATOM 3177 N N . ALA B 1 208 ? -14.894 -15.804 30.929 1.00 12.20 1087 ALA B N 1
ATOM 3178 C CA . ALA B 1 208 ? -14.135 -15.310 29.787 1.00 14.50 1087 ALA B CA 1
ATOM 3179 C C . ALA B 1 208 ? -14.828 -14.111 29.149 1.00 11.70 1087 ALA B C 1
ATOM 3180 O O . ALA B 1 208 ? -16.014 -13.876 29.378 1.00 10.99 1087 ALA B O 1
ATOM 3182 N N . SER B 1 209 ? -14.083 -13.357 28.347 1.00 8.10 1088 SER B N 1
ATOM 3183 C CA . SER B 1 209 ? -14.628 -12.168 27.703 1.00 9.56 1088 SER B CA 1
ATOM 3184 C C . SER B 1 209 ? -14.091 -11.978 26.287 1.00 8.91 1088 SER B C 1
ATOM 3185 O O . SER B 1 209 ? -12.909 -12.199 26.024 1.00 10.76 1088 SER B O 1
ATOM 3188 N N . LEU B 1 210 ? -14.973 -11.570 25.380 1.00 7.64 1089 LEU B N 1
ATOM 3189 C CA . LEU B 1 210 ? -14.577 -11.206 24.024 1.00 6.33 1089 LEU B CA 1
ATOM 3190 C C . LEU B 1 210 ? -14.882 -9.733 23.783 1.00 5.99 1089 LEU B C 1
ATOM 3191 O O . LEU B 1 210 ? -16.041 -9.321 23.808 1.00 5.13 1089 LEU B O 1
ATOM 3196 N N . ALA B 1 211 ? -13.841 -8.942 23.552 1.00 8.50 1090 ALA B N 1
ATOM 3197 C CA . ALA B 1 211 ? -14.000 -7.501 23.409 1.00 7.48 1090 ALA B CA 1
ATOM 3198 C C . ALA B 1 211 ? -13.819 -7.043 21.966 1.00 6.28 1090 ALA B C 1
ATOM 3199 O O . ALA B 1 211 ? -12.877 -7.449 21.287 1.00 9.39 1090 ALA B O 1
ATOM 3201 N N . ILE B 1 212 ? -14.730 -6.191 21.509 1.00 6.51 1091 ILE B N 1
ATOM 3202 C CA . ILE B 1 212 ? -14.652 -5.618 20.172 1.00 7.67 1091 ILE B CA 1
ATOM 3203 C C . ILE B 1 212 ? -14.585 -4.096 20.246 1.00 11.94 1091 ILE B C 1
ATOM 3204 O O . ILE B 1 212 ? -15.578 -3.440 20.561 1.00 12.29 1091 ILE B O 1
ATOM 3209 N N . THR B 1 213 ? -13.411 -3.540 19.964 1.00 12.24 1092 THR B N 1
ATOM 3210 C CA . THR B 1 213 ? -13.231 -2.092 19.970 1.00 11.87 1092 THR B CA 1
ATOM 3211 C C . THR B 1 213 ? -13.508 -1.512 18.589 1.00 11.13 1092 THR B C 1
ATOM 3212 O O . THR B 1 213 ? -13.261 -2.164 17.574 1.00 14.06 1092 THR B O 1
ATOM 3216 N N . GLY B 1 214 ? -14.015 -0.284 18.556 1.00 12.00 1093 GLY B N 1
ATOM 3217 C CA . GLY B 1 214 ? -14.383 0.355 17.306 1.00 7.33 1093 GLY B CA 1
ATOM 3218 C C . GLY B 1 214 ? -15.459 -0.440 16.594 1.00 14.25 1093 GLY B C 1
ATOM 3219 O O . GLY B 1 214 ? -15.275 -0.866 15.455 1.00 17.23 1093 GLY B O 1
ATOM 3220 N N . LEU B 1 215 ? -16.581 -0.643 17.279 1.00 13.26 1094 LEU B N 1
ATOM 3221 C CA . LEU B 1 215 ? -17.669 -1.470 16.768 1.00 13.87 1094 LEU B CA 1
ATOM 3222 C C . LEU B 1 215 ? -18.206 -0.962 15.433 1.00 16.45 1094 LEU B C 1
ATOM 3223 O O . LEU B 1 215 ? -18.506 0.222 15.280 1.00 13.23 1094 LEU B O 1
ATOM 3228 N N . GLN B 1 216 ? -18.321 -1.873 14.473 1.00 16.31 1095 GLN B N 1
ATOM 3229 C CA . GLN B 1 216 ? -18.806 -1.546 13.138 1.00 16.83 1095 GLN B CA 1
ATOM 3230 C C . GLN B 1 216 ? -20.035 -2.378 12.793 1.00 17.82 1095 GLN B C 1
ATOM 3231 O O . GLN B 1 216 ? -20.328 -3.371 13.459 1.00 13.29 1095 GLN B O 1
ATOM 3237 N N . ALA B 1 217 ? -20.744 -1.977 11.742 1.00 14.83 1096 ALA B N 1
ATOM 3238 C CA . ALA B 1 217 ? -21.886 -2.742 11.252 1.00 14.38 1096 ALA B CA 1
ATOM 3239 C C . ALA B 1 217 ? -21.430 -4.093 10.706 1.00 17.01 1096 ALA B C 1
ATOM 3240 O O . ALA B 1 217 ? -22.219 -5.032 10.603 1.00 17.18 1096 ALA B O 1
ATOM 3242 N N . GLU B 1 218 ? -20.149 -4.177 10.358 1.00 17.56 1097 GLU B N 1
ATOM 3243 C CA . GLU B 1 218 ? -19.544 -5.423 9.904 1.00 21.27 1097 GLU B CA 1
ATOM 3244 C C . GLU B 1 218 ? -19.559 -6.482 11.001 1.00 12.18 1097 GLU B C 1
ATOM 3245 O O . GLU B 1 218 ? -19.570 -7.679 10.722 1.00 13.48 1097 GLU B O 1
ATOM 3251 N N . ASP B 1 219 ? -19.565 -6.030 12.251 1.00 15.24 1098 ASP B N 1
ATOM 3252 C CA . ASP B 1 219 ? -19.439 -6.925 13.395 1.00 14.90 1098 ASP B CA 1
ATOM 3253 C C . ASP B 1 219 ? -20.766 -7.564 13.797 1.00 12.95 1098 ASP B C 1
ATOM 3254 O O . ASP B 1 219 ? -20.821 -8.342 14.750 1.00 12.86 1098 ASP B O 1
ATOM 3259 N N . GLU B 1 220 ? -21.832 -7.236 13.074 1.00 12.17 1099 GLU B N 1
ATOM 3260 C CA . GLU B 1 220 ? -23.130 -7.850 13.323 1.00 11.44 1099 GLU B CA 1
ATOM 3261 C C . GLU B 1 220 ? -23.111 -9.328 12.947 1.00 13.08 1099 GLU B C 1
ATOM 3262 O O . GLU B 1 220 ? -23.161 -9.678 11.767 1.00 11.70 1099 GLU B O 1
ATOM 3268 N N . ALA B 1 221 ? -23.035 -10.186 13.960 1.00 8.16 1100 ALA B N 1
ATOM 3269 C CA . ALA B 1 221 ? -23.006 -11.629 13.755 1.00 8.59 1100 ALA B CA 1
ATOM 3270 C C . ALA B 1 221 ? -23.282 -12.367 15.059 1.00 14.92 1100 ALA B C 1
ATOM 3271 O O . ALA B 1 221 ? -23.552 -11.750 16.091 1.00 11.93 1100 ALA B O 1
ATOM 3273 N N . ASP B 1 222 ? -23.213 -13.693 15.005 1.00 10.15 1101 ASP B N 1
ATOM 3274 C CA . ASP B 1 222 ? -23.355 -14.519 16.197 1.00 8.17 1101 ASP B CA 1
ATOM 3275 C C . ASP B 1 222 ? -21.981 -14.907 16.730 1.00 7.72 1101 ASP B C 1
ATOM 3276 O O . ASP B 1 222 ? -21.125 -15.378 15.981 1.00 7.52 1101 ASP B O 1
ATOM 3281 N N . TYR B 1 223 ? -21.770 -14.703 18.026 1.00 6.99 1102 TYR B N 1
ATOM 3282 C CA . TYR B 1 223 ? -20.475 -14.983 18.634 1.00 8.33 1102 TYR B CA 1
ATOM 3283 C C . TYR B 1 223 ? -20.557 -16.142 19.621 1.00 6.52 1102 TYR B C 1
ATOM 3284 O O . TYR B 1 223 ? -21.411 -16.159 20.508 1.00 4.61 1102 TYR B O 1
ATOM 3293 N N . TYR B 1 224 ? -19.661 -17.110 19.456 1.00 5.15 1103 TYR B N 1
ATOM 3294 C CA . TYR B 1 224 ? -19.670 -18.315 20.275 1.00 8.14 1103 TYR B CA 1
ATOM 3295 C C . TYR B 1 224 ? -18.399 -18.464 21.102 1.00 6.12 1103 TYR B C 1
ATOM 3296 O O . TYR B 1 224 ? -17.293 -18.252 20.604 1.00 6.96 1103 TYR B O 1
ATOM 3305 N N . CYS B 1 225 ? -18.566 -18.830 22.367 1.00 7.07 1104 CYS B N 1
ATOM 3306 C CA . CYS B 1 225 ? -17.436 -19.182 23.214 1.00 8.04 1104 CYS B CA 1
ATOM 3307 C C . CYS B 1 225 ? -17.298 -20.697 23.277 1.00 9.88 1104 CYS B C 1
ATOM 3308 O O . CYS B 1 225 ? -18.295 -21.415 23.349 1.00 10.07 1104 CYS B O 1
ATOM 3311 N N . GLN B 1 226 ? -16.061 -21.180 23.250 1.00 9.22 1105 GLN B N 1
ATOM 3312 C CA . GLN B 1 226 ? -15.812 -22.615 23.223 1.00 7.41 1105 GLN B CA 1
ATOM 3313 C C . GLN B 1 226 ? -14.691 -23.014 24.174 1.00 8.44 1105 GLN B C 1
ATOM 3314 O O . GLN B 1 226 ? -13.686 -22.314 24.295 1.00 10.65 1105 GLN B O 1
ATOM 3320 N N . SER B 1 227 ? -14.877 -24.142 24.852 1.00 8.26 1106 SER B N 1
ATOM 3321 C CA . SER B 1 227 ? -13.858 -24.688 25.738 1.00 7.44 1106 SER B CA 1
ATOM 3322 C C . SER B 1 227 ? -13.959 -26.210 25.786 1.00 7.63 1106 SER B C 1
ATOM 3323 O O . SER B 1 227 ? -14.646 -26.819 24.967 1.00 8.09 1106 SER B O 1
ATOM 3326 N N . TYR B 1 228 ? -13.270 -26.818 26.745 1.00 10.46 1107 TYR B N 1
ATOM 3327 C CA . TYR B 1 228 ? -13.325 -28.264 26.928 1.00 11.43 1107 TYR B CA 1
ATOM 3328 C C . TYR B 1 228 ? -13.730 -28.604 28.356 1.00 9.84 1107 TYR B C 1
ATOM 3329 O O . TYR B 1 228 ? -13.264 -27.977 29.303 1.00 12.62 1107 TYR B O 1
ATOM 3338 N N . ASP B 1 229 ? -14.597 -29.600 28.506 1.00 9.25 1108 ASP B N 1
ATOM 3339 C CA . ASP B 1 229 ? -15.046 -30.025 29.826 1.00 9.54 1108 ASP B CA 1
ATOM 3340 C C . ASP B 1 229 ? -14.540 -31.431 30.132 1.00 11.68 1108 ASP B C 1
ATOM 3341 O O . ASP B 1 229 ? -14.770 -32.365 29.364 1.00 11.68 1108 ASP B O 1
ATOM 3346 N N . SER B 1 230 ? -13.850 -31.572 31.260 1.00 10.32 1109 SER B N 1
ATOM 3347 C CA . SER B 1 230 ? -13.269 -32.851 31.650 1.00 11.82 1109 SER B CA 1
ATOM 3348 C C . SER B 1 230 ? -14.327 -33.819 32.172 1.00 12.45 1109 SER B C 1
ATOM 3349 O O . SER B 1 230 ? -14.182 -35.034 32.046 1.00 13.52 1109 SER B O 1
ATOM 3352 N N . SER B 1 231 ? -15.388 -33.277 32.761 1.00 14.96 1110 SER B N 1
ATOM 3353 C CA . SER B 1 231 ? -16.474 -34.104 33.276 1.00 15.47 1110 SER B CA 1
ATOM 3354 C C . SER B 1 231 ? -17.329 -34.646 32.134 1.00 13.33 1110 SER B C 1
ATOM 3355 O O . SER B 1 231 ? -17.912 -35.724 32.241 1.00 17.05 1110 SER B O 1
ATOM 3358 N N . LEU B 1 232 ? -17.395 -33.891 31.042 1.00 13.69 1113 LEU B N 1
ATOM 3359 C CA . LEU B 1 232 ? -18.161 -34.301 29.871 1.00 17.16 1113 LEU B CA 1
ATOM 3360 C C . LEU B 1 232 ? -17.286 -35.039 28.865 1.00 12.72 1113 LEU B C 1
ATOM 3361 O O . LEU B 1 232 ? -17.796 -35.703 27.962 1.00 15.32 1113 LEU B O 1
ATOM 3366 N N . SER B 1 233 ? -15.971 -34.914 29.032 1.00 12.85 1114 SER B N 1
ATOM 3367 C CA . SER B 1 233 ? -14.994 -35.527 28.133 1.00 13.04 1114 SER B CA 1
ATOM 3368 C C . SER B 1 233 ? -15.249 -35.143 26.678 1.00 13.67 1114 SER B C 1
ATOM 3369 O O . SER B 1 233 ? -15.305 -36.005 25.801 1.00 14.41 1114 SER B O 1
ATOM 3372 N N . GLY B 1 234 ? -15.407 -33.847 26.428 1.00 13.21 1115 GLY B N 1
ATOM 3373 C CA . GLY B 1 234 ? -15.661 -33.365 25.084 1.00 8.75 1115 GLY B CA 1
ATOM 3374 C C . GLY B 1 234 ? -15.640 -31.854 24.959 1.00 7.98 1115 GLY B C 1
ATOM 3375 O O . GLY B 1 234 ? -15.568 -31.135 25.956 1.00 7.82 1115 GLY B O 1
ATOM 3376 N N . VAL B 1 235 ? -15.701 -31.375 23.721 1.00 8.20 1116 VAL B N 1
ATOM 3377 C CA . VAL B 1 235 ? -15.737 -29.945 23.442 1.00 7.93 1116 VAL B CA 1
ATOM 3378 C C . VAL B 1 235 ? -17.097 -29.361 23.814 1.00 8.10 1116 VAL B C 1
ATOM 3379 O O . VAL B 1 235 ? -18.138 -29.907 23.449 1.00 8.23 1116 VAL B O 1
ATOM 3383 N N . ILE B 1 236 ? -17.085 -28.252 24.547 1.00 8.12 1117 ILE B N 1
ATOM 3384 C CA . ILE B 1 236 ? -18.321 -27.616 24.985 1.00 11.55 1117 ILE B CA 1
ATOM 3385 C C . ILE B 1 236 ? -18.464 -26.211 24.394 1.00 12.45 1117 ILE B C 1
ATOM 3386 O O . ILE B 1 236 ? -17.522 -25.418 24.411 1.00 10.32 1117 ILE B O 1
ATOM 3391 N N . PHE B 1 237 ? -19.644 -25.919 23.852 1.00 11.39 1118 PHE B N 1
ATOM 3392 C CA . PHE B 1 237 ? -19.921 -24.611 23.266 1.00 10.13 1118 PHE B CA 1
ATOM 3393 C C . PHE B 1 237 ? -20.859 -23.784 24.138 1.00 10.86 1118 PHE B C 1
ATOM 3394 O O . PHE B 1 237 ? -21.576 -24.322 24.982 1.00 15.68 1118 PHE B O 1
ATOM 3402 N N . GLY B 1 238 ? -20.852 -22.473 23.922 1.00 12.68 1119 GLY B N 1
ATOM 3403 C CA . GLY B 1 238 ? -21.785 -21.585 24.589 1.00 8.06 1119 GLY B CA 1
ATOM 3404 C C . GLY B 1 238 ? -23.054 -21.438 23.773 1.00 10.02 1119 GLY B C 1
ATOM 3405 O O . GLY B 1 238 ? -23.112 -21.870 22.622 1.00 6.96 1119 GLY B O 1
ATOM 3406 N N . GLY B 1 239 ? -24.073 -20.825 24.368 1.00 12.23 1120 GLY B N 1
ATOM 3407 C CA . GLY B 1 239 ? -25.350 -20.646 23.701 1.00 6.62 1120 GLY B CA 1
ATOM 3408 C C . GLY B 1 239 ? -25.275 -19.734 22.492 1.00 6.29 1120 GLY B C 1
ATOM 3409 O O . GLY B 1 239 ? -26.125 -19.798 21.604 1.00 8.62 1120 GLY B O 1
ATOM 3410 N N . GLY B 1 240 ? -24.255 -18.882 22.457 1.00 7.74 1121 GLY B N 1
ATOM 3411 C CA . GLY B 1 240 ? -24.073 -17.954 21.357 1.00 6.88 1121 GLY B CA 1
ATOM 3412 C C . GLY B 1 240 ? -24.722 -16.610 21.622 1.00 5.95 1121 GLY B C 1
ATOM 3413 O O . GLY B 1 240 ? -25.825 -16.539 22.165 1.00 7.73 1121 GLY B O 1
ATOM 3414 N N . THR B 1 241 ? -24.036 -15.539 21.235 1.00 5.06 1122 THR B N 1
ATOM 3415 C CA . THR B 1 241 ? -24.536 -14.187 21.451 1.00 8.58 1122 THR B CA 1
ATOM 3416 C C . THR B 1 241 ? -24.748 -13.450 20.132 1.00 10.13 1122 THR B C 1
ATOM 3417 O O . THR B 1 241 ? -23.824 -13.319 19.329 1.00 9.84 1122 THR B O 1
ATOM 3421 N N . LYS B 1 242 ? -25.969 -12.971 19.915 1.00 10.48 1123 LYS B N 1
ATOM 3422 C CA . LYS B 1 242 ? -26.288 -12.195 18.722 1.00 12.02 1123 LYS B CA 1
ATOM 3423 C C . LYS B 1 242 ? -25.989 -10.716 18.946 1.00 11.56 1123 LYS B C 1
ATOM 3424 O O . LYS B 1 242 ? -26.651 -10.055 19.747 1.00 10.41 1123 LYS B O 1
ATOM 3430 N N . LEU B 1 243 ? -24.991 -10.200 18.236 1.00 8.14 1124 LEU B N 1
ATOM 3431 C CA . LEU B 1 243 ? -24.583 -8.809 18.392 1.00 8.97 1124 LEU B CA 1
ATOM 3432 C C . LEU B 1 243 ? -25.290 -7.900 17.392 1.00 11.72 1124 LEU B C 1
ATOM 3433 O O . LEU B 1 243 ? -25.153 -8.066 16.179 1.00 10.90 1124 LEU B O 1
ATOM 3438 N N . THR B 1 244 ? -26.044 -6.937 17.912 1.00 10.48 1125 THR B N 1
ATOM 3439 C CA . THR B 1 244 ? -26.775 -5.992 17.076 1.00 12.68 1125 THR B CA 1
ATOM 3440 C C . THR B 1 244 ? -26.162 -4.599 17.159 1.00 11.74 1125 THR B C 1
ATOM 3441 O O . THR B 1 244 ? -25.996 -4.050 18.246 1.00 15.70 1125 THR B O 1
ATOM 3445 N N . VAL B 1 245 ? -25.822 -4.029 16.008 1.00 9.58 1126 VAL B N 1
ATOM 3446 C CA . VAL B 1 245 ? -25.283 -2.676 15.970 1.00 12.51 1126 VAL B CA 1
ATOM 3447 C C . VAL B 1 245 ? -26.405 -1.668 15.749 1.00 13.11 1126 VAL B C 1
ATOM 3448 O O . VAL B 1 245 ? -27.078 -1.684 14.718 1.00 13.13 1126 VAL B O 1
ATOM 3452 N N . LEU B 1 246 ? -26.598 -0.794 16.730 1.00 12.81 1127 LEU B N 1
ATOM 3453 C CA . LEU B 1 246 ? -27.699 0.161 16.716 1.00 15.24 1127 LEU B CA 1
ATOM 3454 C C . LEU B 1 246 ? -27.444 1.313 15.748 1.00 19.88 1127 LEU B C 1
ATOM 3455 O O . LEU B 1 246 ? -26.443 2.022 15.858 1.00 20.41 1127 LEU B O 1
ATOM 3460 N N . ASP C 2 32 ? -8.529 -29.921 26.451 1.00 24.47 20 ASP C N 1
ATOM 3461 C CA . ASP C 2 32 ? -8.628 -30.921 25.396 1.00 22.59 20 ASP C CA 1
ATOM 3462 C C . ASP C 2 32 ? -7.339 -31.738 25.303 1.00 28.21 20 ASP C C 1
ATOM 3463 O O . ASP C 2 32 ? -6.363 -31.302 24.691 1.00 25.28 20 ASP C O 1
ATOM 3468 N N . PRO C 2 33 ? -7.337 -32.932 25.917 1.00 29.02 21 PRO C N 1
ATOM 3469 C CA . PRO C 2 33 ? -6.173 -33.825 25.986 1.00 18.91 21 PRO C CA 1
ATOM 3470 C C . PRO C 2 33 ? -5.794 -34.457 24.646 1.00 18.53 21 PRO C C 1
ATOM 3471 O O . PRO C 2 33 ? -4.746 -35.097 24.561 1.00 14.84 21 PRO C O 1
ATOM 3475 N N . ALA C 2 34 ? -6.629 -34.282 23.625 1.00 15.81 22 ALA C N 1
ATOM 3476 C CA . ALA C 2 34 ? -6.374 -34.877 22.314 1.00 16.29 22 ALA C CA 1
ATOM 3477 C C . ALA C 2 34 ? -5.096 -34.333 21.692 1.00 14.30 22 ALA C C 1
ATOM 3478 O O . ALA C 2 34 ? -4.455 -34.999 20.880 1.00 17.35 22 ALA C O 1
ATOM 3480 N N . PHE C 2 35 ? -4.734 -33.116 22.078 1.00 20.12 23 PHE C N 1
ATOM 3481 C CA . PHE C 2 35 ? -3.520 -32.488 21.585 1.00 22.03 23 PHE C CA 1
ATOM 3482 C C . PHE C 2 35 ? -2.466 -32.449 22.678 1.00 19.33 23 PHE C C 1
ATOM 3483 O O . PHE C 2 35 ? -2.660 -32.989 23.767 1.00 25.57 23 PHE C O 1
ATOM 3491 N N . GLY C 2 36 ? -1.348 -31.800 22.378 1.00 17.31 24 GLY C N 1
ATOM 3492 C CA . GLY C 2 36 ? -0.401 -31.411 23.402 1.00 23.80 24 GLY C CA 1
ATOM 3493 C C . GLY C 2 36 ? -0.771 -30.005 23.828 1.00 32.09 24 GLY C C 1
ATOM 3494 O O . GLY C 2 36 ? 0.016 -29.299 24.457 1.00 40.17 24 GLY C O 1
ATOM 3495 N N . ALA C 2 37 ? -1.989 -29.604 23.476 1.00 31.21 25 ALA C N 1
ATOM 3496 C CA . ALA C 2 37 ? -2.470 -28.253 23.721 1.00 23.72 25 ALA C CA 1
ATOM 3497 C C . ALA C 2 37 ? -3.777 -28.245 24.506 1.00 27.53 25 ALA C C 1
ATOM 3498 O O . ALA C 2 37 ? -4.857 -28.432 23.942 1.00 25.09 25 ALA C O 1
ATOM 3500 N N . ASN C 2 38 ? -3.668 -28.029 25.812 1.00 23.16 26 ASN C N 1
ATOM 3501 C CA . ASN C 2 38 ? -4.834 -27.871 26.671 1.00 19.40 26 ASN C CA 1
ATOM 3502 C C . ASN C 2 38 ? -4.474 -27.061 27.909 1.00 20.93 26 ASN C C 1
ATOM 3503 O O . ASN C 2 38 ? -3.300 -26.778 28.148 1.00 20.97 26 ASN C O 1
ATOM 3508 N N . SER C 2 39 ? -5.491 -26.694 28.685 1.00 20.37 27 SER C N 1
ATOM 3509 C CA . SER C 2 39 ? -5.317 -25.890 29.894 1.00 22.20 27 SER C CA 1
ATOM 3510 C C . SER C 2 39 ? -4.603 -24.574 29.601 1.00 22.35 27 SER C C 1
ATOM 3511 O O . SER C 2 39 ? -5.129 -23.497 29.883 1.00 28.29 27 SER C O 1
#

CATH classification: 2.60.40.10

Organism: Hepatitis B virus (NCBI:txid10407)

Secondary structure (DSSP, 8-state):
--EEEEE--SB--TTS-EEEEEEEESS-TT-TTEEEEEEEEETTTEEEEEEEEEESSSEEEEE-TTTTTTEEEEEETTTTEEEEEE-S--GGG-EEEEEEEEETTEEEEE---EEEB-----B--SEEEE-TT--EEEEEE--TTTGGGS--EEEEE-TTS--EEEEBTTTB--TTS-TTEEEEEETTEEEEEETT--GGG-EEEEEEEEETTTTEEEE---EEEEE-/--EEEEE--SB--TTS-EEEEEEEESS-TT-TT-EEEEEEEETTTEEEEEEEEEESSSEEEEE-TTTTTTEE--EETTTTEEEEEE-S--GGG-EEEEEEEESSS-EEEE---EEEB-----SBB--SEEEE-TT--EEEEEE--TTTTTTS--EEEEE-TTS--EEEEBTTTB--TTS-TTEEEEEETTEEEEEESS--GGG-SEEEEEEEETTTTEEEEB--EEEEE-/-TTSS---

Sequence (466 aa):
QVQLQQSGPGLVKPSQTLSLTCGISGDSVSSKSAAWNWIRQSPSRGLEWLGRTYYRSKWHNDYAVSVKSRITINPDTSKNQFSLQLNSVTPEDTAVYYCARGQMGALDVWGQGTTVTVSSVLTQPPSASGTPGQRVTISCSGSSSNIGSYYVYWYQQFPGTAPKLLIYGNNQRPSGVPDRFSGSKSGTSASLAITGLQAEDEADYYCQSYDSSLSGVIFGGGTKLTVLQVQLQQSGPGLVKPSQTLSLTCGISGDSVSSKSAAWNWIRQSPSRGLEWLGRTYYRSKWHNDYAVSVKSRITINPDTSKNQFSLQLNSVTPEDTAVYYCARGQMGALDVWGQGTTVTVSSQSVLTQPPSASGTPGQRVTISCSGSSSNIGSYYVYWYQQFPGTAPKLLIYGNNQRPSGVPDRFSGSKSGTSASLAITGLQAEDEADYYCQSYDSSLSGVIFGGGTKLTVLDPAFGANS

Nearest PDB structures (foldseek):
  5yax-assembly1_B  TM=1.004E+00  e=1.344E-49  Homo sapiens
  6uup-assembly2_B  TM=9.431E-01  e=1.168E-32  Camelidae mixed library
  6qf6-assembly3_C  TM=9.493E-01  e=1.454E-31  Homo sapiens
  6uup-assembly4_D  TM=9.421E-01  e=1.237E-31  Camelidae mixed library
  7xw7-assembly1_A  TM=8.616E-01  e=1.809E-30  Homo sapiens

Foldseek 3Di:
DKAWEKDFDAEDEAQFKGKMKIQIDPDAQADQQKKKWKWWQAPPAGIDTAWIWYHDVHIDTGGFPVQVVFWDWAADRVRRIIMIIGGRDDQRPFTWMKMFMAGVNDRAYIYQTGGHGYCHAKEWDAEAEDEAQDKDKTKIAADCQKLQPWFKWKWWDDPSGDTHTAATRQFDGDPPHDPQWTKHGDRRMIMIMGHRDDQVRQTWMKMWIAGVVRRGIDIYPIYGYYHD/DKAKEKDFDQEDEAQAKGKMKIAIDPDAQADCQKKKWKWWADPVPHTGTAWIWYHDVHIDIFGFPVQVVFWDKAADRVRRIIMIMGGRDDQVPFTWMKMFMDGPQDRAYIHFTHGHGYDVLQAWEWDQAAEDAFQAKDKTKIFDACQKQQPKFKWKWWDAPSGDTHTADTRQFDGDPPRDPQWGKHGDHRMIMIMGGRDDQVRQTKMKMWIDGPVRRGIHIHNIYGYDHD/DVVDPDDD